Protein 4Z7E (pdb70)

Solvent-accessible surface area: 25414 Å² total; per-residue (Å²): 155,0,22,0,0,0,28,116,32,16,18,22,44,0,7,0,9,0,1,43,20,0,0,68,79,67,27,131,25,134,9,58,43,95,52,72,56,10,142,32,64,108,0,13,76,4,0,111,68,47,96,3,32,0,0,8,2,48,0,7,16,0,6,97,53,24,17,164,73,144,38,196,49,68,52,38,98,98,2,9,46,51,0,91,72,11,0,50,170,78,52,99,0,25,3,7,115,15,3,114,1,36,23,10,12,6,0,0,0,8,60,127,12,13,173,132,39,92,5,93,70,1,43,33,0,33,117,13,30,118,74,1,91,0,0,0,13,95,93,0,57,101,114,77,53,0,19,102,8,0,62,104,108,30,60,6,83,9,111,67,48,75,64,34,117,68,174,103,10,15,80,9,6,156,90,39,74,1,19,0,0,3,5,92,6,2,48,6,67,1,32,73,56,164,19,66,30,8,105,34,40,88,89,22,5,36,3,37,19,2,0,3,0,0,24,46,110,2,26,108,117,51,86,76,0,100,160,3,1,32,94,3,30,47,58,2,46,47,62,51,0,20,118,13,8,58,37,28,90,58,81,63,94,61,5,94,48,7,0,51,65,20,0,92,124,66,47,29,14,210,118,0,31,0,0,0,30,118,32,19,18,23,46,0,7,0,10,0,0,45,10,0,0,62,71,65,26,136,16,125,9,84,34,90,54,73,49,14,145,34,64,110,0,12,74,5,0,106,72,50,102,4,34,0,0,9,1,50,0,5,18,0,3,89,55,19,19,163,67,140,42,169,59,58,46,39,120,88,2,10,47,21,0,98,70,8,0,54,165,75,51,102,1,28,2,10,108,23,3,115,1,34,25,9,18,5,0,0,0,11,55,127,16,11,175,132,29,121,3,99,76,0,44,43,0,34,120,18,30,131,81,3,94,1,0,0,22,118,109,0,64,86,108,84,35,0,13,112,8,0,67,127,102,28,66,4,86,6,117,73,46,80,59,30,118,84,167,81,16,11,72,7,8,156,90,47,73,3,20,0,0,2,2,92,8,1,41,7,65,1,28,80,57,160,20,68,28,7,98,36,40,76,83,19,4,16,3,29,19,2,0,4,0,0,22,45,147,14,27,108,145,37,86,75,0,70,156,3,1,29,95,3,33,46,61,2,42,48,56,55,0,24,114,12,7,60,48,28,91,58,80,65,90,61,5,81,56,5,0,51,72,20,0,91,120,60,61,31,2,165

GO terms:
  GO:0009432 SOS response (P, EXP)
  GO:0016597 amino acid binding (F, IDA)

B-factor: mean 39.46, std 13.22, range [15.06, 103.49]

InterPro domains:
  IPR000515 ABC transporter type 1, transmembrane domain MetI-like [PF00528] (37-203)
  IPR000515 ABC transporter type 1, transmembrane domain MetI-like [PS50928] (19-198)
  IPR000515 ABC transporter type 1, transmembrane domain MetI-like [cd06261] (19-194)
  IPR007210 ABC-type glycine betaine transport system, substrate-binding domain [PF04069] (234-498)
  IPR035906 MetI-like superfamily [G3DSA:1.10.3720.10] (13-207)
  IPR035906 MetI-like superfamily [SSF161098] (13-199)
  IPR051204 ABC transporter permease/solute-binding domain-containing protein [PTHR30177] (1-208)
  IPR058089 EgtUBC, C-terminal periplasmic solute-binding domain [cd13610] (235-498)

Foldseek 3Di:
DQEEEEAAALLQQLVSLLLQQLLVQQDVDHYDYHYNVHHDVVVVVCQLVVVHFKGKFWLVCQCVPPVVHDQPDQDRVSSNVVSQVSCCPVRQKGWAFFFAAWFWKWKWFQVVVCVVQVAAALLSCVVVLAVFQEEEAPCQVPPCLHVVLCCPVSVGDHPHYDYDDVVVVLVCRLVVVGTMYMDTLQALSCVVSVIRIHHHVRSSIHTITITMMGRNVSCVVVVSSRPSRCVNHHHDYSVNSNVLSNCCPPVPDRSNVSSVVVCVVVVVHD/DAEEEEAADLLQQLVSLLLQVLLVQQDVDHYDYHYNPYHDVVVVVCQLVVVHFKGKFWLVCLCVPPVVHDQPAQPRVSSNVVSQVSCCVPRQKHWAFFFAAWFWKWKWFQVVVCVVQVAAALLSCVVVLAVFAEEEEPCQVPPCLHPVLCCPQNVHDHPNYHYDDVVVRLVCRLVVVGTMYMDTLQALSCVVSVIRIHHHVRSSIHTITITMMGRNVSCVVVVSSRVSRCLNRHHDYSVNSSVLSNCCPPVVDHSNVSSVVVCVVVVSGD

Structure (mmCIF, N/CA/C/O backbone):
data_4Z7E
#
_entry.id   4Z7E
#
_cell.length_a   45.960
_cell.length_b   62.870
_cell.length_c   97.020
_cell.angle_alpha   90.00
_cell.angle_beta   91.71
_cell.angle_gamma   90.00
#
_symmetry.space_group_name_H-M   'P 1 21 1'
#
loop_
_entity.id
_entity.type
_entity.pdbx_description
1 polymer 'Lmo1422 protein'
2 non-polymer 'PROPANOIC ACID'
3 non-polymer 'PENTAETHYLENE GLYCOL'
4 non-polymer DI(HYDROXYETHYL)ETHER
5 water water
#
loop_
_atom_site.group_PDB
_atom_site.id
_atom_site.type_symbol
_atom_site.label_atom_id
_atom_site.label_alt_id
_atom_site.label_comp_id
_atom_site.label_asym_id
_atom_site.label_entity_id
_atom_site.label_seq_id
_atom_site.pdbx_PDB_ins_code
_atom_site.Cartn_x
_atom_site.Cartn_y
_atom_site.Cartn_z
_atom_site.occupancy
_atom_site.B_iso_or_equiv
_atom_site.auth_seq_id
_atom_site.auth_comp_id
_atom_site.auth_asym_id
_atom_site.auth_atom_id
_atom_site.pdbx_PDB_model_num
ATOM 1 N N A GLU A 1 24 ? 43.218 13.482 58.514 0.57 56.79 235 GLU A N 1
ATOM 2 N N B GLU A 1 24 ? 43.041 13.600 58.217 0.43 55.77 235 GLU A N 1
ATOM 3 C CA A GLU A 1 24 ? 44.353 14.353 58.792 0.57 55.37 235 GLU A CA 1
ATOM 4 C CA B GLU A 1 24 ? 43.930 14.718 58.504 0.43 54.60 235 GLU A CA 1
ATOM 5 C C A GLU A 1 24 ? 45.418 14.229 57.705 0.57 52.10 235 GLU A C 1
ATOM 6 C C B GLU A 1 24 ? 45.130 14.685 57.575 0.43 51.61 235 GLU A C 1
ATOM 7 O O A GLU A 1 24 ? 46.615 14.376 57.971 0.57 53.29 235 GLU A O 1
ATOM 8 O O B GLU A 1 24 ? 46.166 15.308 57.841 0.43 52.06 235 GLU A O 1
ATOM 19 N N . ILE A 1 25 ? 44.970 13.933 56.487 1.00 46.48 236 ILE A N 1
ATOM 20 C CA . ILE A 1 25 ? 45.786 14.107 55.307 1.00 42.22 236 ILE A CA 1
ATOM 21 C C . ILE A 1 25 ? 45.185 15.364 54.659 1.00 40.96 236 ILE A C 1
ATOM 22 O O . ILE A 1 25 ? 43.987 15.410 54.372 1.00 41.40 236 ILE A O 1
ATOM 27 N N . THR A 1 26 ? 46.006 16.384 54.464 1.00 39.64 237 THR A N 1
ATOM 28 C CA . THR A 1 26 ? 45.537 17.637 53.906 1.00 38.00 237 THR A CA 1
ATOM 29 C C . THR A 1 26 ? 45.849 17.694 52.410 1.00 35.74 237 THR A C 1
ATOM 30 O O . THR A 1 26 ? 47.003 17.649 52.043 1.00 39.06 237 THR A O 1
ATOM 34 N N . ILE A 1 27 ? 44.795 17.787 51.609 1.00 35.35 238 ILE A N 1
ATOM 35 C CA . ILE A 1 27 ? 44.913 17.858 50.135 1.00 34.11 238 ILE A CA 1
ATOM 36 C C . ILE A 1 27 ? 44.398 19.205 49.645 1.00 34.43 238 ILE A C 1
ATOM 37 O O . ILE A 1 27 ? 43.212 19.530 49.779 1.00 36.63 238 ILE A O 1
ATOM 42 N N . ALA A 1 28 ? 45.313 19.967 49.064 1.00 35.45 239 ALA A N 1
ATOM 43 C CA . ALA A 1 28 ? 44.994 21.311 48.552 1.00 35.20 239 ALA A CA 1
ATOM 44 C C . ALA A 1 28 ? 44.903 21.322 47.024 1.00 35.27 239 ALA A C 1
ATOM 45 O O . ALA A 1 28 ? 45.489 20.479 46.357 1.00 36.09 239 ALA A O 1
ATOM 47 N N . GLY A 1 29 ? 44.189 22.313 46.482 1.00 35.02 240 GLY A N 1
ATOM 48 C CA . GLY A 1 29 ? 44.127 22.517 45.043 1.00 33.64 240 GLY A CA 1
ATOM 49 C C . GLY A 1 29 ? 44.581 23.919 44.737 1.00 33.32 240 GLY A C 1
ATOM 50 O O . GLY A 1 29 ? 44.468 24.821 45.589 1.00 35.60 240 GLY A O 1
ATOM 51 N N . LYS A 1 30 ? 45.132 24.089 43.550 1.00 34.41 241 LYS A N 1
ATOM 52 C CA . LYS A 1 30 ? 45.385 25.438 43.040 1.00 35.58 241 LYS A CA 1
ATOM 53 C C . LYS A 1 30 ? 44.058 26.051 42.701 1.00 37.37 241 LYS A C 1
ATOM 54 O O . LYS A 1 30 ? 43.031 25.490 42.923 1.00 39.51 241 LYS A O 1
ATOM 60 N N . LEU A 1 31 ? 44.058 27.267 42.151 1.00 38.25 242 LEU A N 1
ATOM 61 C CA . LEU A 1 31 ? 42.793 27.945 41.945 1.00 38.79 242 LEU A CA 1
ATOM 62 C C . LEU A 1 31 ? 41.964 27.338 40.806 1.00 38.14 242 LEU A C 1
ATOM 63 O O . LEU A 1 31 ? 42.492 27.018 39.736 1.00 40.72 242 LEU A O 1
ATOM 68 N N . GLY A 1 32 ? 40.659 27.223 41.023 1.00 40.03 243 GLY A N 1
ATOM 69 C CA . GLY A 1 32 ? 39.735 26.860 39.962 1.00 40.77 243 GLY A CA 1
ATOM 70 C C . GLY A 1 32 ? 38.923 25.604 40.137 1.00 40.49 243 GLY A C 1
ATOM 71 O O . GLY A 1 32 ? 39.217 24.769 41.001 1.00 41.01 243 GLY A O 1
ATOM 72 N N . ALA A 1 33 ? 37.925 25.445 39.266 1.00 40.97 244 ALA A N 1
ATOM 73 C CA . ALA A 1 33 ? 37.006 24.297 39.326 1.00 39.51 244 ALA A CA 1
ATOM 74 C C . ALA A 1 33 ? 37.723 22.965 39.133 1.00 37.26 244 ALA A C 1
ATOM 75 O O . ALA A 1 33 ? 37.418 21.984 39.829 1.00 37.50 244 ALA A O 1
ATOM 77 N N . GLU A 1 34 ? 38.634 22.911 38.163 1.00 37.57 245 GLU A N 1
ATOM 78 C CA . GLU A 1 34 ? 39.327 21.664 37.822 1.00 35.63 245 GLU A CA 1
ATOM 79 C C . GLU A 1 34 ? 40.105 21.072 39.018 1.00 34.05 245 GLU A C 1
ATOM 80 O O . GLU A 1 34 ? 39.871 19.913 39.397 1.00 34.78 245 GLU A O 1
ATOM 86 N N . PRO A 1 35 ? 41.037 21.833 39.608 1.00 34.97 246 PRO A N 1
ATOM 87 C CA . PRO A 1 35 ? 41.716 21.289 40.802 1.00 35.37 246 PRO A CA 1
ATOM 88 C C . PRO A 1 35 ? 40.777 20.994 41.956 1.00 34.73 246 PRO A C 1
ATOM 89 O O . PRO A 1 35 ? 41.069 20.066 42.720 1.00 35.16 246 PRO A O 1
ATOM 93 N N . GLU A 1 36 ? 39.667 21.714 42.087 1.00 35.04 247 GLU A N 1
ATOM 94 C CA . GLU A 1 36 ? 38.708 21.412 43.145 1.00 37.27 247 GLU A CA 1
ATOM 95 C C . GLU A 1 36 ? 38.035 20.066 42.881 1.00 36.53 247 GLU A C 1
ATOM 96 O O . GLU A 1 36 ? 37.801 19.257 43.819 1.00 37.12 247 GLU A O 1
ATOM 102 N N . ILE A 1 37 ? 37.751 19.776 41.615 1.00 36.28 248 ILE A N 1
ATOM 103 C CA . ILE A 1 37 ? 37.206 18.465 41.274 1.00 35.46 248 ILE A CA 1
ATOM 104 C C . ILE A 1 37 ? 38.236 17.395 41.639 1.00 34.70 248 ILE A C 1
ATOM 105 O O . ILE A 1 37 ? 37.912 16.389 42.303 1.00 33.76 248 ILE A O 1
ATOM 110 N N . LEU A 1 38 ? 39.485 17.614 41.236 1.00 34.66 249 LEU A N 1
ATOM 111 C CA . LEU A 1 38 ? 40.523 16.616 41.466 1.00 32.82 249 LEU A CA 1
ATOM 112 C C . LEU A 1 38 ? 40.773 16.326 42.936 1.00 32.31 249 LEU A C 1
ATOM 113 O O . LEU A 1 38 ? 40.915 15.171 43.310 1.00 32.74 249 LEU A O 1
ATOM 118 N N . ILE A 1 39 ? 40.879 17.336 43.778 1.00 33.38 250 ILE A N 1
ATOM 119 C CA . ILE A 1 39 ? 41.175 17.036 45.174 1.00 34.38 250 ILE A CA 1
ATOM 120 C C . ILE A 1 39 ? 39.994 16.320 45.829 1.00 35.24 250 ILE A C 1
ATOM 121 O O . ILE A 1 39 ? 40.179 15.526 46.780 1.00 34.71 250 ILE A O 1
ATOM 126 N N . ASN A 1 40 ? 38.783 16.568 45.344 1.00 34.54 251 ASN A N 1
ATOM 127 C CA . ASN A 1 40 ? 37.636 15.836 45.868 1.00 36.72 251 ASN A CA 1
ATOM 128 C C . ASN A 1 40 ? 37.681 14.374 45.415 1.00 35.46 251 ASN A C 1
ATOM 129 O O . ASN A 1 40 ? 37.318 13.478 46.169 1.00 36.64 251 ASN A O 1
ATOM 134 N N . MET A 1 41 ? 38.142 14.131 44.191 1.00 34.92 252 MET A N 1
ATOM 135 C CA . MET A 1 41 ? 38.429 12.765 43.764 1.00 34.67 252 MET A CA 1
ATOM 136 C C . MET A 1 41 ? 39.468 12.110 44.644 1.00 35.38 252 MET A C 1
ATOM 137 O O . MET A 1 41 ? 39.338 10.913 45.000 1.00 34.88 252 MET A O 1
ATOM 142 N N . TYR A 1 42 ? 40.530 12.832 44.982 1.00 33.85 253 TYR A N 1
ATOM 143 C CA . TYR A 1 42 ? 41.564 12.214 45.815 1.00 34.58 253 TYR A CA 1
ATOM 144 C C . TYR A 1 42 ? 40.950 11.803 47.170 1.00 35.29 253 TYR A C 1
ATOM 145 O O . TYR A 1 42 ? 41.180 10.678 47.675 1.00 34.65 253 TYR A O 1
ATOM 154 N N A LYS A 1 43 ? 40.160 12.703 47.745 0.43 35.07 254 LYS A N 1
ATOM 155 N N B LYS A 1 43 ? 40.162 12.705 47.751 0.57 35.69 254 LYS A N 1
ATOM 156 C CA A LYS A 1 43 ? 39.465 12.429 49.001 0.43 35.10 254 LYS A CA 1
ATOM 157 C CA B LYS A 1 43 ? 39.460 12.423 49.008 0.57 36.29 254 LYS A CA 1
ATOM 158 C C A LYS A 1 43 ? 38.574 11.193 48.887 0.43 35.56 254 LYS A C 1
ATOM 159 C C B LYS A 1 43 ? 38.579 11.185 48.884 0.57 36.04 254 LYS A C 1
ATOM 160 O O A LYS A 1 43 ? 38.598 10.310 49.759 0.43 36.57 254 LYS A O 1
ATOM 161 O O B LYS A 1 43 ? 38.611 10.292 49.748 0.57 37.18 254 LYS A O 1
ATOM 172 N N . LEU A 1 44 ? 37.812 11.120 47.802 1.00 36.82 255 LEU A N 1
ATOM 173 C CA . LEU A 1 44 ? 36.853 10.053 47.600 1.00 38.09 255 LEU A CA 1
ATOM 174 C C . LEU A 1 44 ? 37.519 8.697 47.481 1.00 38.41 255 LEU A C 1
ATOM 175 O O . LEU A 1 44 ? 37.091 7.747 48.140 1.00 37.70 255 LEU A O 1
ATOM 180 N N . VAL A 1 45 ? 38.569 8.588 46.671 1.00 37.15 256 VAL A N 1
ATOM 181 C CA . VAL A 1 45 ? 39.248 7.285 46.571 1.00 37.25 256 VAL A CA 1
ATOM 182 C C . VAL A 1 45 ? 40.010 6.889 47.850 1.00 37.16 256 VAL A C 1
ATOM 183 O O . VAL A 1 45 ? 39.963 5.708 48.281 1.00 37.99 256 VAL A O 1
ATOM 187 N N . ILE A 1 46 ? 40.691 7.843 48.481 1.00 36.60 257 ILE A N 1
ATOM 188 C CA . ILE A 1 46 ? 41.429 7.549 49.702 1.00 37.49 257 ILE A CA 1
ATOM 189 C C . ILE A 1 46 ? 40.470 7.091 50.801 1.00 37.72 257 ILE A C 1
ATOM 190 O O . ILE A 1 46 ? 40.752 6.087 51.491 1.00 38.11 257 ILE A O 1
ATOM 195 N N . GLU A 1 47 ? 39.319 7.756 50.943 1.00 38.48 258 GLU A N 1
ATOM 196 C CA . GLU A 1 47 ? 38.370 7.392 52.009 1.00 40.18 258 GLU A CA 1
ATOM 197 C C . GLU A 1 47 ? 37.623 6.088 51.695 1.00 40.27 258 GLU A C 1
ATOM 198 O O . GLU A 1 47 ? 37.226 5.368 52.614 1.00 41.29 258 GLU A O 1
ATOM 204 N N . ASP A 1 48 ? 37.442 5.783 50.411 1.00 39.57 259 ASP A N 1
ATOM 205 C CA . ASP A 1 48 ? 36.769 4.557 50.005 1.00 40.54 259 ASP A CA 1
ATOM 206 C C . ASP A 1 48 ? 37.663 3.378 50.302 1.00 40.56 259 ASP A C 1
ATOM 207 O O . ASP A 1 48 ? 37.161 2.280 50.605 1.00 41.48 259 ASP A O 1
ATOM 212 N N . GLU A 1 49 ? 38.980 3.565 50.241 1.00 38.29 260 GLU A N 1
ATOM 213 C CA . GLU A 1 49 ? 39.871 2.372 50.290 1.00 37.28 260 GLU A CA 1
ATOM 214 C C . GLU A 1 49 ? 40.676 2.253 51.592 1.00 37.93 260 GLU A C 1
ATOM 215 O O . GLU A 1 49 ? 41.226 1.186 51.893 1.00 39.10 260 GLU A O 1
ATOM 221 N N . THR A 1 50 ? 40.718 3.325 52.377 1.00 39.21 261 THR A N 1
ATOM 222 C CA . THR A 1 50 ? 41.492 3.345 53.622 1.00 39.36 261 THR A CA 1
ATOM 223 C C . THR A 1 50 ? 40.729 3.993 54.767 1.00 38.94 261 THR A C 1
ATOM 224 O O . THR A 1 50 ? 39.659 4.561 54.575 1.00 39.10 261 THR A O 1
ATOM 228 N N . ASP A 1 51 ? 41.307 3.916 55.955 1.00 38.88 262 ASP A N 1
ATOM 229 C CA . ASP A 1 51 ? 40.724 4.566 57.105 1.00 39.86 262 ASP A CA 1
ATOM 230 C C . ASP A 1 51 ? 41.277 5.953 57.334 1.00 41.15 262 ASP A C 1
ATOM 231 O O . ASP A 1 51 ? 40.991 6.557 58.362 1.00 42.90 262 ASP A O 1
ATOM 236 N N . LEU A 1 52 ? 42.056 6.469 56.378 1.00 41.75 263 LEU A N 1
ATOM 237 C CA . LEU A 1 52 ? 42.603 7.822 56.512 1.00 42.85 263 LEU A CA 1
ATOM 238 C C . LEU A 1 52 ? 41.490 8.850 56.340 1.00 43.63 263 LEU A C 1
ATOM 239 O O . LEU A 1 52 ? 40.553 8.649 55.579 1.00 45.68 263 LEU A O 1
ATOM 244 N N . LYS A 1 53 ? 41.586 9.964 57.052 1.00 45.54 264 LYS A N 1
ATOM 245 C CA . LYS A 1 53 ? 40.586 11.006 56.907 1.00 47.09 264 LYS A CA 1
ATOM 246 C C . LYS A 1 53 ? 41.218 12.140 56.142 1.00 46.26 264 LYS A C 1
ATOM 247 O O . LYS A 1 53 ? 42.342 12.517 56.425 1.00 48.51 264 LYS A O 1
ATOM 253 N N . VAL A 1 54 ? 40.501 12.628 55.146 1.00 46.40 265 VAL A N 1
ATOM 254 C CA . VAL A 1 54 ? 41.037 13.656 54.255 1.00 44.94 265 VAL A CA 1
ATOM 255 C C . VAL A 1 54 ? 40.329 15.001 54.426 1.00 44.41 265 VAL A C 1
ATOM 256 O O . VAL A 1 54 ? 39.101 15.093 54.400 1.00 46.04 265 VAL A O 1
ATOM 260 N N A ASN A 1 55 ? 41.123 16.049 54.596 0.38 42.64 266 ASN A N 1
ATOM 261 N N B ASN A 1 55 ? 41.139 16.041 54.563 0.62 42.18 266 ASN A N 1
ATOM 262 C CA A ASN A 1 55 ? 40.586 17.395 54.597 0.38 41.91 266 ASN A CA 1
ATOM 263 C CA B ASN A 1 55 ? 40.656 17.407 54.614 0.62 41.92 266 ASN A CA 1
ATOM 264 C C A ASN A 1 55 ? 41.024 18.098 53.318 0.38 41.13 266 ASN A C 1
ATOM 265 C C B ASN A 1 55 ? 41.036 18.101 53.310 0.62 41.18 266 ASN A C 1
ATOM 266 O O A ASN A 1 55 ? 42.210 18.161 53.005 0.38 43.05 266 ASN A O 1
ATOM 267 O O B ASN A 1 55 ? 42.213 18.180 52.988 0.62 43.85 266 ASN A O 1
ATOM 276 N N . VAL A 1 56 ? 40.049 18.558 52.551 1.00 39.01 267 VAL A N 1
ATOM 277 C CA . VAL A 1 56 ? 40.346 19.265 51.294 1.00 37.23 267 VAL A CA 1
ATOM 278 C C . VAL A 1 56 ? 40.458 20.775 51.530 1.00 38.30 267 VAL A C 1
ATOM 279 O O . VAL A 1 56 ? 39.751 21.336 52.365 1.00 38.88 267 VAL A O 1
ATOM 283 N N . LYS A 1 57 ? 41.376 21.388 50.785 1.00 38.01 268 LYS A N 1
ATOM 284 C CA . LYS A 1 57 ? 41.618 22.844 50.846 1.00 37.98 268 LYS A CA 1
ATOM 285 C C . LYS A 1 57 ? 41.559 23.375 49.430 1.00 38.01 268 LYS A C 1
ATOM 286 O O . LYS A 1 57 ? 42.597 23.551 48.783 1.00 38.75 268 LYS A O 1
ATOM 292 N N . PRO A 1 58 ? 40.335 23.611 48.940 1.00 37.52 269 PRO A N 1
ATOM 293 C CA . PRO A 1 58 ? 40.186 24.117 47.567 1.00 38.23 269 PRO A CA 1
ATOM 294 C C . PRO A 1 58 ? 40.723 25.531 47.416 1.00 35.32 269 PRO A C 1
ATOM 295 O O . PRO A 1 58 ? 40.697 26.321 48.377 1.00 37.83 269 PRO A O 1
ATOM 299 N N . ASN A 1 59 ? 41.194 25.841 46.215 1.00 37.17 270 ASN A N 1
ATOM 300 C CA . ASN A 1 59 ? 41.471 27.231 45.877 1.00 39.43 270 ASN A CA 1
ATOM 301 C C . ASN A 1 59 ? 42.484 27.838 46.823 1.00 39.05 270 ASN A C 1
ATOM 302 O O . ASN A 1 59 ? 42.359 29.013 47.254 1.00 39.47 270 ASN A O 1
ATOM 307 N N . MET A 1 60 ? 43.530 27.083 47.111 1.00 38.85 271 MET A N 1
ATOM 308 C CA . MET A 1 60 ? 44.493 27.474 48.115 1.00 38.99 271 MET A CA 1
ATOM 309 C C . MET A 1 60 ? 45.285 28.666 47.617 1.00 39.12 271 MET A C 1
ATOM 310 O O . MET A 1 60 ? 45.536 29.614 48.372 1.00 41.25 271 MET A O 1
ATOM 315 N N . GLY A 1 61 ? 45.657 28.632 46.341 1.00 40.41 272 GLY A N 1
ATOM 316 C CA . GLY A 1 61 ? 46.546 29.624 45.776 1.00 39.40 272 GLY A CA 1
ATOM 317 C C . GLY A 1 61 ? 47.199 29.166 44.503 1.00 39.34 272 GLY A C 1
ATOM 318 O O . GLY A 1 61 ? 46.892 28.075 43.983 1.00 40.92 272 GLY A O 1
ATOM 319 N N . LYS A 1 62 ? 48.116 29.972 43.995 1.00 39.11 273 LYS A N 1
ATOM 320 C CA . LYS A 1 62 ? 48.755 29.687 42.719 1.00 40.19 273 LYS A CA 1
ATOM 321 C C . LYS A 1 62 ? 49.879 28.668 42.904 1.00 40.00 273 LYS A C 1
ATOM 322 O O . LYS A 1 62 ? 50.182 28.254 44.029 1.00 40.91 273 LYS A O 1
ATOM 328 N N . THR A 1 63 ? 50.483 28.272 41.786 1.00 41.78 274 THR A N 1
ATOM 329 C CA . THR A 1 63 ? 51.487 27.204 41.758 1.00 40.07 274 THR A CA 1
ATOM 330 C C . THR A 1 63 ? 52.634 27.397 42.746 1.00 40.84 274 THR A C 1
ATOM 331 O O . THR A 1 63 ? 52.892 26.519 43.567 1.00 41.58 274 THR A O 1
ATOM 335 N N . SER A 1 64 ? 53.285 28.562 42.730 1.00 41.41 275 SER A N 1
ATOM 336 C CA . SER A 1 64 ? 54.449 28.759 43.593 1.00 41.55 275 SER A CA 1
ATOM 337 C C . SER A 1 64 ? 54.110 28.652 45.087 1.00 42.26 275 SER A C 1
ATOM 338 O O . SER A 1 64 ? 54.903 28.135 45.872 1.00 43.70 275 SER A O 1
ATOM 341 N N . PHE A 1 65 ? 52.934 29.154 45.454 1.00 40.67 276 PHE A N 1
ATOM 342 C CA . PHE A 1 65 ? 52.474 29.180 46.838 1.00 39.22 276 PHE A CA 1
ATOM 343 C C . PHE A 1 65 ? 52.111 27.774 47.326 1.00 39.82 276 PHE A C 1
ATOM 344 O O . PHE A 1 65 ? 52.455 27.373 48.450 1.00 41.55 276 PHE A O 1
ATOM 352 N N . VAL A 1 66 ? 51.425 27.025 46.459 1.00 38.18 277 VAL A N 1
ATOM 353 C CA . VAL A 1 66 ? 50.977 25.676 46.827 1.00 38.25 277 VAL A CA 1
ATOM 354 C C . VAL A 1 66 ? 52.168 24.726 46.872 1.00 38.77 277 VAL A C 1
ATOM 355 O O . VAL A 1 66 ? 52.279 23.905 47.790 1.00 38.41 277 VAL A O 1
ATOM 359 N N . PHE A 1 67 ? 53.086 24.861 45.926 1.00 39.64 278 PHE A N 1
ATOM 360 C CA . PHE A 1 67 ? 54.297 24.052 45.957 1.00 40.49 278 PHE A CA 1
ATOM 361 C C . PHE A 1 67 ? 55.090 24.354 47.234 1.00 42.38 278 PHE A C 1
ATOM 362 O O . PHE A 1 67 ? 55.595 23.458 47.901 1.00 43.70 278 PHE A O 1
ATOM 370 N N . ASN A 1 68 ? 55.191 25.626 47.603 1.00 42.14 279 ASN A N 1
ATOM 371 C CA . ASN A 1 68 ? 55.896 25.930 48.827 1.00 42.93 279 ASN A CA 1
ATOM 372 C C . ASN A 1 68 ? 55.202 25.338 50.052 1.00 43.85 279 ASN A C 1
ATOM 373 O O . ASN A 1 68 ? 55.858 24.890 50.994 1.00 45.43 279 ASN A O 1
ATOM 378 N N . ALA A 1 69 ? 53.875 25.316 50.041 1.00 42.62 280 ALA A N 1
ATOM 379 C CA . ALA A 1 69 ? 53.143 24.778 51.185 1.00 41.31 280 ALA A CA 1
ATOM 380 C C . ALA A 1 69 ? 53.416 23.287 51.310 1.00 40.80 280 ALA A C 1
ATOM 381 O O . ALA A 1 69 ? 53.454 22.748 52.402 1.00 42.24 280 ALA A O 1
ATOM 383 N N . LEU A 1 70 ? 53.599 22.613 50.173 1.00 39.46 281 LEU A N 1
ATOM 384 C CA . LEU A 1 70 ? 53.893 21.180 50.205 1.00 40.01 281 LEU A CA 1
ATOM 385 C C . LEU A 1 70 ? 55.284 20.965 50.773 1.00 41.71 281 LEU A C 1
ATOM 386 O O . LEU A 1 70 ? 55.492 20.110 51.634 1.00 42.15 281 LEU A O 1
ATOM 391 N N . LYS A 1 71 ? 56.233 21.776 50.313 1.00 44.04 282 LYS A N 1
ATOM 392 C CA . LYS A 1 71 ? 57.622 21.612 50.709 1.00 48.98 282 LYS A CA 1
ATOM 393 C C . LYS A 1 71 ? 57.766 21.858 52.217 1.00 50.48 282 LYS A C 1
ATOM 394 O O . LYS A 1 71 ? 58.582 21.229 52.899 1.00 51.50 282 LYS A O 1
ATOM 400 N N . SER A 1 72 ? 56.910 22.728 52.735 1.00 49.74 283 SER A N 1
ATOM 401 C CA . SER A 1 72 ? 56.993 23.173 54.126 1.00 49.52 283 SER A CA 1
ATOM 402 C C . SER A 1 72 ? 56.163 22.314 55.062 1.00 47.39 283 SER A C 1
ATOM 403 O O . SER A 1 72 ? 56.123 22.553 56.274 1.00 47.88 283 SER A O 1
ATOM 406 N N . GLY A 1 73 ? 55.502 21.301 54.512 1.00 46.32 284 GLY A N 1
ATOM 407 C CA . GLY A 1 73 ? 54.663 20.441 55.320 1.00 46.58 284 GLY A CA 1
ATOM 408 C C . GLY A 1 73 ? 53.338 21.057 55.744 1.00 46.21 284 GLY A C 1
ATOM 409 O O . GLY A 1 73 ? 52.638 20.486 56.573 1.00 46.98 284 GLY A O 1
ATOM 410 N N . ASP A 1 74 ? 52.977 22.203 55.174 1.00 43.97 285 ASP A N 1
ATOM 411 C CA . ASP A 1 74 ? 51.680 22.798 55.459 1.00 44.21 285 ASP A CA 1
ATOM 412 C C . ASP A 1 74 ? 50.498 22.033 54.852 1.00 43.38 285 ASP A C 1
ATOM 413 O O . ASP A 1 74 ? 49.387 22.105 55.372 1.00 45.52 285 ASP A O 1
ATOM 418 N N . ILE A 1 75 ? 50.730 21.343 53.732 1.00 40.92 286 ILE A N 1
ATOM 419 C CA . ILE A 1 75 ? 49.732 20.457 53.120 1.00 39.66 286 ILE A CA 1
ATOM 420 C C . ILE A 1 75 ? 50.442 19.147 52.806 1.00 39.96 286 ILE A C 1
ATOM 421 O O . ILE A 1 75 ? 51.678 19.099 52.806 1.00 43.08 286 ILE A O 1
ATOM 426 N N . ASP A 1 76 ? 49.676 18.097 52.508 1.00 38.27 287 ASP A N 1
ATOM 427 C CA . ASP A 1 76 ? 50.273 16.791 52.291 1.00 37.42 287 ASP A CA 1
ATOM 428 C C . ASP A 1 76 ? 50.287 16.339 50.837 1.00 35.05 287 ASP A C 1
ATOM 429 O O . ASP A 1 76 ? 51.192 15.612 50.444 1.00 36.45 287 ASP A O 1
ATOM 434 N N . ILE A 1 77 ? 49.289 16.760 50.070 1.00 34.21 288 ILE A N 1
ATOM 435 C CA . ILE A 1 77 ? 49.178 16.355 48.665 1.00 33.98 288 ILE A CA 1
ATOM 436 C C . ILE A 1 77 ? 48.556 17.517 47.892 1.00 34.12 288 ILE A C 1
ATOM 437 O O . ILE A 1 77 ? 47.687 18.194 48.400 1.00 33.67 288 ILE A O 1
ATOM 442 N N . TYR A 1 78 ? 48.968 17.711 46.633 1.00 32.62 289 TYR A N 1
ATOM 443 C CA . TYR A 1 78 ? 48.164 18.512 45.728 1.00 30.37 289 TYR A CA 1
ATOM 444 C C . TYR A 1 78 ? 48.348 17.987 44.284 1.00 32.64 289 TYR A C 1
ATOM 445 O O . TYR A 1 78 ? 49.331 17.295 43.989 1.00 34.55 289 TYR A O 1
ATOM 454 N N . PRO A 1 79 ? 47.394 18.313 43.404 1.00 32.60 290 PRO A N 1
ATOM 455 C CA . PRO A 1 79 ? 47.535 17.898 41.993 1.00 33.09 290 PRO A CA 1
ATOM 456 C C . PRO A 1 79 ? 48.407 18.868 41.206 1.00 31.69 290 PRO A C 1
ATOM 457 O O . PRO A 1 79 ? 48.151 20.071 41.245 1.00 32.25 290 PRO A O 1
ATOM 461 N N . GLU A 1 80 ? 49.413 18.359 40.504 1.00 32.28 291 GLU A N 1
ATOM 462 C CA . GLU A 1 80 ? 50.337 19.202 39.748 1.00 33.95 291 GLU A CA 1
ATOM 463 C C . GLU A 1 80 ? 50.491 18.658 38.344 1.00 32.78 291 GLU A C 1
ATOM 464 O O . GLU A 1 80 ? 50.333 17.454 38.117 1.00 32.62 291 GLU A O 1
ATOM 470 N N . PHE A 1 81 ? 50.769 19.571 37.412 1.00 33.33 292 PHE A N 1
ATOM 471 C CA . PHE A 1 81 ? 50.878 19.251 35.980 1.00 33.33 292 PHE A CA 1
ATOM 472 C C . PHE A 1 81 ? 52.293 18.860 35.565 1.00 32.23 292 PHE A C 1
ATOM 473 O O . PHE A 1 81 ? 53.257 19.480 35.977 1.00 32.62 292 PHE A O 1
ATOM 481 N N . THR A 1 82 ? 52.421 17.885 34.667 1.00 32.16 293 THR A N 1
ATOM 482 C CA . THR A 1 82 ? 53.751 17.400 34.285 1.00 32.39 293 THR A CA 1
ATOM 483 C C . THR A 1 82 ? 54.641 18.487 33.652 1.00 32.81 293 THR A C 1
ATOM 484 O O . THR A 1 82 ? 55.786 18.682 34.062 1.00 33.74 293 THR A O 1
ATOM 488 N N . GLY A 1 83 ? 54.119 19.196 32.663 1.00 32.36 294 GLY A N 1
ATOM 489 C CA . GLY A 1 83 ? 54.875 20.271 32.049 1.00 34.36 294 GLY A CA 1
ATOM 490 C C . GLY A 1 83 ? 55.204 21.406 33.017 1.00 34.87 294 GLY A C 1
ATOM 491 O O . GLY A 1 83 ? 56.244 22.048 32.892 1.00 36.36 294 GLY A O 1
ATOM 492 N N . THR A 1 84 ? 54.326 21.659 33.985 1.00 34.97 295 THR A N 1
ATOM 493 C CA . THR A 1 84 ? 54.579 22.678 35.010 1.00 36.09 295 THR A CA 1
ATOM 494 C C . THR A 1 84 ? 55.769 22.294 35.890 1.00 37.24 295 THR A C 1
ATOM 495 O O . THR A 1 84 ? 56.571 23.146 36.244 1.00 39.75 295 THR A O 1
ATOM 499 N N . VAL A 1 85 ? 55.894 21.008 36.219 1.00 36.77 296 VAL A N 1
ATOM 500 C CA . VAL A 1 85 ? 57.053 20.521 36.959 1.00 38.74 296 VAL A CA 1
ATOM 501 C C . VAL A 1 85 ? 58.372 20.835 36.258 1.00 41.44 296 VAL A C 1
ATOM 502 O O . VAL A 1 85 ? 59.314 21.322 36.886 1.00 42.59 296 VAL A O 1
ATOM 506 N N . LEU A 1 86 ? 58.450 20.539 34.964 1.00 41.76 297 LEU A N 1
ATOM 507 C CA . LEU A 1 86 ? 59.689 20.747 34.238 1.00 44.97 297 LEU A CA 1
ATOM 508 C C . LEU A 1 86 ? 60.065 22.216 34.184 1.00 47.13 297 LEU A C 1
ATOM 509 O O . LEU A 1 86 ? 61.202 22.580 34.479 1.00 49.75 297 LEU A O 1
ATOM 514 N N . GLU A 1 87 ? 59.104 23.064 33.837 1.00 47.11 298 GLU A N 1
ATOM 515 C CA . GLU A 1 87 ? 59.406 24.477 33.635 1.00 48.04 298 GLU A CA 1
ATOM 516 C C . GLU A 1 87 ? 59.533 25.271 34.933 1.00 47.96 298 GLU A C 1
ATOM 517 O O . GLU A 1 87 ? 60.303 26.224 34.990 1.00 49.90 298 GLU A O 1
ATOM 523 N N . THR A 1 88 ? 58.805 24.877 35.977 1.00 46.78 299 THR A N 1
ATOM 524 C CA . THR A 1 88 ? 58.749 25.698 37.185 1.00 45.36 299 THR A CA 1
ATOM 525 C C . THR A 1 88 ? 59.696 25.222 38.288 1.00 46.20 299 THR A C 1
ATOM 526 O O . THR A 1 88 ? 60.379 26.038 38.921 1.00 49.59 299 THR A O 1
ATOM 530 N N . PHE A 1 89 ? 59.728 23.916 38.532 1.00 46.82 300 PHE A N 1
ATOM 531 C CA . PHE A 1 89 ? 60.466 23.368 39.679 1.00 45.70 300 PHE A CA 1
ATOM 532 C C . PHE A 1 89 ? 61.833 22.811 39.284 1.00 46.91 300 PHE A C 1
ATOM 533 O O . PHE A 1 89 ? 62.824 23.075 39.956 1.00 49.64 300 PHE A O 1
ATOM 541 N N . LEU A 1 90 ? 61.887 22.042 38.200 1.00 47.60 301 LEU A N 1
ATOM 542 C CA . LEU A 1 90 ? 63.144 21.455 37.739 1.00 46.85 301 LEU A CA 1
ATOM 543 C C . LEU A 1 90 ? 63.933 22.413 36.839 1.00 50.91 301 LEU A C 1
ATOM 544 O O . LEU A 1 90 ? 65.155 22.314 36.750 1.00 50.06 301 LEU A O 1
ATOM 549 N N . LYS A 1 91 ? 63.235 23.334 36.181 1.00 54.65 302 LYS A N 1
ATOM 550 C CA . LYS A 1 91 ? 63.875 24.260 35.255 1.00 60.66 302 LYS A CA 1
ATOM 551 C C . LYS A 1 91 ? 64.709 23.469 34.252 1.00 61.72 302 LYS A C 1
ATOM 552 O O . LYS A 1 91 ? 65.899 23.722 34.070 1.00 61.64 302 LYS A O 1
ATOM 558 N N . GLU A 1 92 ? 64.063 22.484 33.636 1.00 62.79 303 GLU A N 1
ATOM 559 C CA . GLU A 1 92 ? 64.687 21.637 32.638 1.00 63.56 303 GLU A CA 1
ATOM 560 C C . GLU A 1 92 ? 63.839 21.688 31.381 1.00 61.88 303 GLU A C 1
ATOM 561 O O . GLU A 1 92 ? 62.613 21.784 31.454 1.00 60.06 303 GLU A O 1
ATOM 567 N N . ASN A 1 93 ? 64.486 21.635 30.226 1.00 62.33 304 ASN A N 1
ATOM 568 C CA . ASN A 1 93 ? 63.749 21.535 28.978 1.00 63.31 304 ASN A CA 1
ATOM 569 C C . ASN A 1 93 ? 63.332 20.093 28.731 1.00 62.01 304 ASN A C 1
ATOM 570 O O . ASN A 1 93 ? 64.091 19.160 28.992 1.00 61.71 304 ASN A O 1
ATOM 575 N N . ALA A 1 94 ? 62.106 19.917 28.262 1.00 61.09 305 ALA A N 1
ATOM 576 C CA . ALA A 1 94 ? 61.644 18.609 27.846 1.00 61.75 305 ALA A CA 1
ATOM 577 C C . ALA A 1 94 ? 62.270 18.314 26.493 1.00 62.68 305 ALA A C 1
ATOM 578 O O . ALA A 1 94 ? 62.202 19.139 25.578 1.00 62.05 305 ALA A O 1
ATOM 580 N N . LYS A 1 95 ? 62.891 17.148 26.363 1.00 63.63 306 LYS A N 1
ATOM 581 C CA . LYS A 1 95 ? 63.500 16.781 25.097 1.00 64.20 306 LYS A CA 1
ATOM 582 C C . LYS A 1 95 ? 62.406 16.535 24.062 1.00 62.62 306 LYS A C 1
ATOM 583 O O . LYS A 1 95 ? 62.639 16.668 22.862 1.00 63.90 306 LYS A O 1
ATOM 589 N N . THR A 1 96 ? 61.209 16.199 24.542 1.00 58.97 307 THR A N 1
ATOM 590 C CA . THR A 1 96 ? 60.105 15.824 23.667 1.00 55.03 307 THR A CA 1
ATOM 591 C C . THR A 1 96 ? 58.778 16.360 24.159 1.00 48.86 307 THR A C 1
ATOM 592 O O . THR A 1 96 ? 58.681 16.908 25.261 1.00 46.37 307 THR A O 1
ATOM 596 N N . HIS A 1 97 ? 57.756 16.186 23.322 1.00 45.85 308 HIS A N 1
ATOM 597 C CA . HIS A 1 97 ? 56.385 16.500 23.688 1.00 42.02 308 HIS A CA 1
ATOM 598 C C . HIS A 1 97 ? 55.577 15.230 23.938 1.00 40.63 308 HIS A C 1
ATOM 599 O O . HIS A 1 97 ? 54.358 15.275 24.043 1.00 41.12 308 HIS A O 1
ATOM 606 N N . ASP A 1 98 ? 56.251 14.094 24.045 1.00 39.54 309 ASP A N 1
ATOM 607 C CA . ASP A 1 98 ? 55.538 12.866 24.340 1.00 40.76 309 ASP A CA 1
ATOM 608 C C . ASP A 1 98 ? 55.100 12.878 25.801 1.00 38.01 309 ASP A C 1
ATOM 609 O O . ASP A 1 98 ? 55.942 13.019 26.685 1.00 38.19 309 ASP A O 1
ATOM 614 N N . PRO A 1 99 ? 53.792 12.723 26.057 1.00 36.51 310 PRO A N 1
ATOM 615 C CA . PRO A 1 99 ? 53.274 12.856 27.428 1.00 36.89 310 PRO A CA 1
ATOM 616 C C . PRO A 1 99 ? 53.938 11.918 28.431 1.00 36.73 310 PRO A C 1
ATOM 617 O O . PRO A 1 99 ? 54.246 12.355 29.543 1.00 36.02 310 PRO A O 1
ATOM 621 N N . GLU A 1 100 ? 54.166 10.659 28.062 1.00 39.73 311 GLU A N 1
ATOM 622 C CA . GLU A 1 100 ? 54.757 9.745 29.018 1.00 41.63 311 GLU A CA 1
ATOM 623 C C . GLU A 1 100 ? 56.227 10.064 29.280 1.00 41.11 311 GLU A C 1
ATOM 624 O O . GLU A 1 100 ? 56.694 9.926 30.406 1.00 40.23 311 GLU A O 1
ATOM 630 N N . GLU A 1 101 ? 56.967 10.486 28.264 1.00 41.49 312 GLU A N 1
ATOM 631 C CA . GLU A 1 101 ? 58.366 10.838 28.490 1.00 43.63 312 GLU A CA 1
ATOM 632 C C . GLU A 1 101 ? 58.482 12.078 29.387 1.00 39.07 312 GLU A C 1
ATOM 633 O O . GLU A 1 101 ? 59.349 12.147 30.267 1.00 38.48 312 GLU A O 1
ATOM 639 N N . VAL A 1 102 ? 57.584 13.035 29.202 1.00 36.17 313 VAL A N 1
ATOM 640 C CA . VAL A 1 102 ? 57.557 14.214 30.065 1.00 36.04 313 VAL A CA 1
ATOM 641 C C . VAL A 1 102 ? 57.226 13.853 31.526 1.00 34.72 313 VAL A C 1
ATOM 642 O O . VAL A 1 102 ? 57.852 14.373 32.471 1.00 34.10 313 VAL A O 1
ATOM 646 N N . TYR A 1 103 ? 56.245 12.980 31.720 1.00 32.77 314 TYR A N 1
ATOM 647 C CA . TYR A 1 103 ? 55.916 12.545 33.074 1.00 31.42 314 TYR A CA 1
ATOM 648 C C . TYR A 1 103 ? 57.098 11.875 33.732 1.00 33.67 314 TYR A C 1
ATOM 649 O O . TYR A 1 103 ? 57.408 12.173 34.886 1.00 34.39 314 TYR A O 1
ATOM 658 N N . THR A 1 104 ? 57.730 10.934 33.022 1.00 33.65 315 THR A N 1
ATOM 659 C CA . THR A 1 104 ? 58.889 10.226 33.567 1.00 35.20 315 THR A CA 1
ATOM 660 C C . THR A 1 104 ? 59.976 11.213 33.979 1.00 35.43 315 THR A C 1
ATOM 661 O O . THR A 1 104 ? 60.615 11.056 35.011 1.00 36.30 315 THR A O 1
ATOM 665 N N . GLN A 1 105 ? 60.189 12.229 33.156 1.00 35.35 316 GLN A N 1
ATOM 666 C CA . GLN A 1 105 ? 61.149 13.275 33.478 1.00 36.02 316 GLN A CA 1
ATOM 667 C C . GLN A 1 105 ? 60.749 14.065 34.728 1.00 37.02 316 GLN A C 1
ATOM 668 O O . GLN A 1 105 ? 61.587 14.335 35.596 1.00 39.51 316 GLN A O 1
ATOM 674 N N . ALA A 1 106 ? 59.477 14.423 34.833 1.00 35.48 317 ALA A N 1
ATOM 675 C CA . ALA A 1 106 ? 58.988 15.143 36.013 1.00 35.73 317 ALA A CA 1
ATOM 676 C C . ALA A 1 106 ? 59.146 14.304 37.281 1.00 36.70 317 ALA A C 1
ATOM 677 O O . ALA A 1 106 ? 59.628 14.768 38.327 1.00 36.80 317 ALA A O 1
ATOM 679 N N . ARG A 1 107 ? 58.696 13.070 37.202 1.00 36.37 318 ARG A N 1
ATOM 680 C CA . ARG A 1 107 ? 58.726 12.196 38.366 1.00 36.25 318 ARG A CA 1
ATOM 681 C C . ARG A 1 107 ? 60.150 11.891 38.859 1.00 38.50 318 ARG A C 1
ATOM 682 O O . ARG A 1 107 ? 60.422 11.952 40.071 1.00 39.08 318 ARG A O 1
ATOM 690 N N . ASP A 1 108 ? 61.053 11.542 37.948 1.00 39.45 319 ASP A N 1
ATOM 691 C CA . ASP A 1 108 ? 62.429 11.253 38.341 1.00 41.52 319 ASP A CA 1
ATOM 692 C C . ASP A 1 108 ? 63.098 12.503 38.926 1.00 40.19 319 ASP A C 1
ATOM 693 O O . ASP A 1 108 ? 63.853 12.416 39.901 1.00 41.21 319 ASP A O 1
ATOM 698 N N . GLY A 1 109 ? 62.810 13.665 38.342 1.00 40.17 320 GLY A N 1
ATOM 699 C CA . GLY A 1 109 ? 63.376 14.915 38.823 1.00 41.11 320 GLY A CA 1
ATOM 700 C C . GLY A 1 109 ? 62.876 15.330 40.195 1.00 41.09 320 GLY A C 1
ATOM 701 O O . GLY A 1 109 ? 63.638 15.827 41.031 1.00 41.73 320 GLY A O 1
ATOM 702 N N . LEU A 1 110 ? 61.590 15.131 40.442 1.00 39.73 321 LEU A N 1
ATOM 703 C CA . LEU A 1 110 ? 61.023 15.511 41.718 1.00 40.38 321 LEU A CA 1
ATOM 704 C C . LEU A 1 110 ? 61.561 14.604 42.809 1.00 41.68 321 LEU A C 1
ATOM 705 O O . LEU A 1 110 ? 61.800 15.048 43.932 1.00 43.16 321 LEU A O 1
ATOM 710 N N . ALA A 1 111 ? 61.755 13.333 42.475 1.00 42.16 322 ALA A N 1
ATOM 711 C CA . ALA A 1 111 ? 62.234 12.358 43.450 1.00 44.73 322 ALA A CA 1
ATOM 712 C C . ALA A 1 111 ? 63.636 12.725 43.881 1.00 47.16 322 ALA A C 1
ATOM 713 O O . ALA A 1 111 ? 63.982 12.655 45.059 1.00 45.81 322 ALA A O 1
ATOM 715 N N . LYS A 1 112 ? 64.444 13.114 42.907 1.00 49.67 323 LYS A N 1
ATOM 716 C CA . LYS A 1 112 ? 65.852 13.358 43.138 1.00 52.38 323 LYS A CA 1
ATOM 717 C C . LYS A 1 112 ? 66.102 14.723 43.764 1.00 51.60 323 LYS A C 1
ATOM 718 O O . LYS A 1 112 ? 66.798 14.825 44.771 1.00 51.97 323 LYS A O 1
ATOM 724 N N . ASP A 1 113 ? 65.524 15.760 43.169 1.00 50.60 324 ASP A N 1
ATOM 725 C CA . ASP A 1 113 ? 65.852 17.138 43.522 1.00 51.05 324 ASP A CA 1
ATOM 726 C C . ASP A 1 113 ? 65.013 17.690 44.667 1.00 49.17 324 ASP A C 1
ATOM 727 O O . ASP A 1 113 ? 65.381 18.687 45.284 1.00 48.94 324 ASP A O 1
ATOM 732 N N . PHE A 1 114 ? 63.888 17.043 44.951 1.00 47.49 325 PHE A N 1
ATOM 733 C CA . PHE A 1 114 ? 62.963 17.557 45.951 1.00 46.94 325 PHE A CA 1
ATOM 734 C C . PHE A 1 114 ? 62.482 16.515 46.934 1.00 46.53 325 PHE A C 1
ATOM 735 O O . PHE A 1 114 ? 61.644 16.823 47.771 1.00 47.43 325 PHE A O 1
ATOM 743 N N . ASP A 1 115 ? 63.006 15.296 46.828 1.00 47.84 326 ASP A N 1
ATOM 744 C CA . ASP A 1 115 ? 62.544 14.177 47.645 1.00 46.91 326 ASP A CA 1
ATOM 745 C C . ASP A 1 115 ? 61.021 14.109 47.643 1.00 44.34 326 ASP A C 1
ATOM 746 O O . ASP A 1 115 ? 60.386 14.005 48.692 1.00 43.79 326 ASP A O 1
ATOM 751 N N . MET A 1 116 ? 60.449 14.197 46.443 1.00 42.22 327 MET A N 1
ATOM 752 C CA . MET A 1 116 ? 59.004 14.229 46.252 1.00 40.81 327 MET A CA 1
ATOM 753 C C . MET A 1 116 ? 58.586 13.065 45.382 1.00 38.19 327 MET A C 1
ATOM 754 O O . MET A 1 116 ? 59.280 12.704 44.430 1.00 40.02 327 MET A O 1
ATOM 759 N N . THR A 1 117 ? 57.441 12.489 45.714 1.00 34.74 328 THR A N 1
ATOM 760 C CA . THR A 1 117 ? 56.875 11.388 44.940 1.00 34.74 328 THR A CA 1
ATOM 761 C C . THR A 1 117 ? 55.733 11.931 44.104 1.00 34.33 328 THR A C 1
ATOM 762 O O . THR A 1 117 ? 54.773 12.502 44.631 1.00 35.70 328 THR A O 1
ATOM 766 N N . TYR A 1 118 ? 55.863 11.739 42.795 1.00 32.64 329 TYR A N 1
ATOM 767 C CA . TYR A 1 118 ? 54.884 12.187 41.833 1.00 31.76 329 TYR A CA 1
ATOM 768 C C . TYR A 1 118 ? 54.267 10.919 41.265 1.00 33.75 329 TYR A C 1
ATOM 769 O O . TYR A 1 118 ? 54.943 10.153 40.572 1.00 35.50 329 TYR A O 1
ATOM 778 N N . LEU A 1 119 ? 53.007 10.670 41.595 1.00 32.46 330 LEU A N 1
ATOM 779 C CA . LEU A 1 119 ? 52.374 9.401 41.244 1.00 32.50 330 LEU A CA 1
ATOM 780 C C . LEU A 1 119 ? 51.906 9.436 39.801 1.00 31.58 330 LEU A C 1
ATOM 781 O O . LEU A 1 119 ? 52.150 10.426 39.099 1.00 30.67 330 LEU A O 1
ATOM 786 N N . LYS A 1 120 ? 51.232 8.385 39.346 1.00 31.76 331 LYS A N 1
ATOM 787 C CA . LYS A 1 120 ? 50.962 8.266 37.905 1.00 33.07 331 LYS A CA 1
ATOM 788 C C . LYS A 1 120 ? 49.948 9.269 37.400 1.00 31.70 331 LYS A C 1
ATOM 789 O O . LYS A 1 120 ? 48.988 9.605 38.098 1.00 32.08 331 LYS A O 1
ATOM 795 N N . PRO A 1 121 ? 50.150 9.761 36.175 1.00 31.19 332 PRO A N 1
ATOM 796 C CA . PRO A 1 121 ? 49.256 10.825 35.718 1.00 31.59 332 PRO A CA 1
ATOM 797 C C . PRO A 1 121 ? 47.922 10.341 35.159 1.00 29.25 332 PRO A C 1
ATOM 798 O O . PRO A 1 121 ? 47.774 9.199 34.691 1.00 29.61 332 PRO A O 1
ATOM 802 N N . MET A 1 122 ? 46.948 11.244 35.209 1.00 28.83 333 MET A N 1
ATOM 803 C CA . MET A 1 122 ? 45.666 11.050 34.548 1.00 29.54 333 MET A CA 1
ATOM 804 C C . MET A 1 122 ? 45.845 11.219 33.033 1.00 30.87 333 MET A C 1
ATOM 805 O O . MET A 1 122 ? 46.918 11.576 32.564 1.00 33.51 333 MET A O 1
ATOM 810 N N . LYS A 1 123 ? 44.794 10.966 32.271 1.00 30.50 334 LYS A N 1
ATOM 811 C CA . LYS A 1 123 ? 44.931 10.908 30.814 1.00 30.62 334 LYS A CA 1
ATOM 812 C C . LYS A 1 123 ? 44.914 12.293 30.171 1.00 32.31 334 LYS A C 1
ATOM 813 O O . LYS A 1 123 ? 45.728 12.606 29.267 1.00 33.96 334 LYS A O 1
ATOM 819 N N . TYR A 1 124 ? 43.963 13.110 30.596 1.00 32.71 335 TYR A N 1
ATOM 820 C CA . TYR A 1 124 ? 43.750 14.394 29.931 1.00 31.80 335 TYR A CA 1
ATOM 821 C C . TYR A 1 124 ? 45.004 15.252 29.911 1.00 29.80 335 TYR A C 1
ATOM 822 O O . TYR A 1 124 ? 45.822 15.243 30.826 1.00 31.35 335 TYR A O 1
ATOM 831 N N . ASN A 1 125 ? 45.130 16.004 28.824 1.00 32.39 336 ASN A N 1
ATOM 832 C CA . ASN A 1 125 ? 46.285 16.830 28.597 1.00 31.60 336 ASN A CA 1
ATOM 833 C C . ASN A 1 125 ? 45.772 18.242 28.437 1.00 31.23 336 ASN A C 1
ATOM 834 O O . ASN A 1 125 ? 45.278 18.627 27.362 1.00 33.14 336 ASN A O 1
ATOM 839 N N . ASN A 1 126 ? 45.857 19.009 29.524 1.00 30.23 337 ASN A N 1
ATOM 840 C CA . ASN A 1 126 ? 45.353 20.373 29.523 1.00 33.87 337 ASN A CA 1
ATOM 841 C C . ASN A 1 126 ? 46.345 21.372 28.951 1.00 34.75 337 ASN A C 1
ATOM 842 O O . ASN A 1 126 ? 47.074 22.039 29.654 1.00 39.00 337 ASN A O 1
ATOM 847 N N . THR A 1 127 ? 46.375 21.443 27.638 1.00 33.30 338 THR A N 1
ATOM 848 C CA . THR A 1 127 ? 47.317 22.310 26.958 1.00 31.82 338 THR A CA 1
ATOM 849 C C . THR A 1 127 ? 46.538 23.163 25.990 1.00 31.37 338 THR A C 1
ATOM 850 O O . THR A 1 127 ? 45.319 23.077 25.941 1.00 30.99 338 THR A O 1
ATOM 854 N N . TYR A 1 128 ? 47.229 24.022 25.249 1.00 31.16 339 TYR A N 1
ATOM 855 C CA . TYR A 1 128 ? 46.558 24.805 24.222 1.00 30.98 339 TYR A CA 1
ATOM 856 C C . TYR A 1 128 ? 45.748 23.920 23.297 1.00 30.76 339 TYR A C 1
ATOM 857 O O . TYR A 1 128 ? 46.164 22.808 22.984 1.00 33.28 339 TYR A O 1
ATOM 866 N N . ALA A 1 129 ? 44.644 24.464 22.789 1.00 30.47 340 ALA A N 1
ATOM 867 C CA . ALA A 1 129 ? 43.871 23.784 21.752 1.00 31.38 340 ALA A CA 1
ATOM 868 C C . ALA A 1 129 ? 43.248 24.780 20.788 1.00 30.51 340 ALA A C 1
ATOM 869 O O . ALA A 1 129 ? 42.960 25.922 21.147 1.00 32.03 340 ALA A O 1
ATOM 871 N N . LEU A 1 130 ? 43.046 24.325 19.565 1.00 28.87 341 LEU A N 1
ATOM 872 C CA . LEU A 1 130 ? 42.223 25.052 18.605 1.00 27.40 341 LEU A CA 1
ATOM 873 C C . LEU A 1 130 ? 40.887 24.368 18.511 1.00 28.92 341 LEU A C 1
ATOM 874 O O . LEU A 1 130 ? 40.791 23.129 18.423 1.00 30.37 341 LEU A O 1
ATOM 879 N N . ALA A 1 131 ? 39.848 25.186 18.515 1.00 28.85 342 ALA A N 1
ATOM 880 C CA . ALA A 1 131 ? 38.481 24.702 18.439 1.00 30.45 342 ALA A CA 1
ATOM 881 C C . ALA A 1 131 ? 37.752 25.519 17.411 1.00 30.16 342 ALA A C 1
ATOM 882 O O . ALA A 1 131 ? 38.022 26.712 17.262 1.00 30.93 342 ALA A O 1
ATOM 884 N N . VAL A 1 132 ? 36.832 24.870 16.706 1.00 29.64 343 VAL A N 1
ATOM 885 C CA . VAL A 1 132 ? 36.084 25.518 15.641 1.00 30.44 343 VAL A CA 1
ATOM 886 C C . VAL A 1 132 ? 34.578 25.380 15.851 1.00 32.80 343 VAL A C 1
ATOM 887 O O . VAL A 1 132 ? 34.127 24.511 16.602 1.00 32.37 343 VAL A O 1
ATOM 891 N N . SER A 1 133 ? 33.798 26.236 15.191 1.00 32.01 344 SER A N 1
ATOM 892 C CA . SER A 1 133 ? 32.349 26.132 15.278 1.00 31.73 344 SER A CA 1
ATOM 893 C C . SER A 1 133 ? 31.934 24.779 14.729 1.00 32.24 344 SER A C 1
ATOM 894 O O . SER A 1 133 ? 32.608 24.242 13.850 1.00 31.99 344 SER A O 1
ATOM 897 N N . PRO A 1 134 ? 30.822 24.224 15.233 1.00 33.97 345 PRO A N 1
ATOM 898 C CA . PRO A 1 134 ? 30.403 22.933 14.677 1.00 35.83 345 PRO A CA 1
ATOM 899 C C . PRO A 1 134 ? 30.053 23.001 13.186 1.00 35.33 345 PRO A C 1
ATOM 900 O O . PRO A 1 134 ? 30.300 22.043 12.462 1.00 36.56 345 PRO A O 1
ATOM 904 N N A GLU A 1 135 ? 29.502 24.134 12.762 0.53 35.41 346 GLU A N 1
ATOM 905 N N B GLU A 1 135 ? 29.498 24.113 12.715 0.47 35.77 346 GLU A N 1
ATOM 906 C CA A GLU A 1 135 ? 29.143 24.363 11.367 0.53 35.35 346 GLU A CA 1
ATOM 907 C CA B GLU A 1 135 ? 29.149 24.214 11.295 0.47 36.00 346 GLU A CA 1
ATOM 908 C C A GLU A 1 135 ? 30.363 24.259 10.444 0.53 33.58 346 GLU A C 1
ATOM 909 C C B GLU A 1 135 ? 30.381 24.264 10.388 0.47 33.17 346 GLU A C 1
ATOM 910 O O A GLU A 1 135 ? 30.302 23.626 9.393 0.53 34.39 346 GLU A O 1
ATOM 911 O O B GLU A 1 135 ? 30.340 23.758 9.269 0.47 32.42 346 GLU A O 1
ATOM 922 N N . PHE A 1 136 ? 31.469 24.871 10.854 1.00 32.25 347 PHE A N 1
ATOM 923 C CA . PHE A 1 136 ? 32.718 24.864 10.082 1.00 32.33 347 PHE A CA 1
ATOM 924 C C . PHE A 1 136 ? 33.306 23.448 10.035 1.00 32.38 347 PHE A C 1
ATOM 925 O O . PHE A 1 136 ? 33.788 23.000 9.006 1.00 31.55 347 PHE A O 1
ATOM 933 N N . ALA A 1 137 ? 33.231 22.733 11.151 1.00 31.38 348 ALA A N 1
ATOM 934 C CA . ALA A 1 137 ? 33.732 21.371 11.213 1.00 31.72 348 ALA A CA 1
ATOM 935 C C . ALA A 1 137 ? 32.940 20.460 10.282 1.00 33.14 348 ALA A C 1
ATOM 936 O O . ALA A 1 137 ? 33.509 19.550 9.657 1.00 32.51 348 ALA A O 1
ATOM 938 N N . LYS A 1 138 ? 31.628 20.688 10.201 1.00 33.11 349 LYS A N 1
ATOM 939 C CA . LYS A 1 138 ? 30.762 19.825 9.410 1.00 35.51 349 LYS A CA 1
ATOM 940 C C . LYS A 1 138 ? 30.986 20.052 7.929 1.00 36.36 349 LYS A C 1
ATOM 941 O O . LYS A 1 138 ? 31.087 19.095 7.162 1.00 39.40 349 LYS A O 1
ATOM 947 N N . GLU A 1 139 ? 31.066 21.316 7.522 1.00 36.13 350 GLU A N 1
ATOM 948 C CA . GLU A 1 139 ? 31.229 21.626 6.114 1.00 36.37 350 GLU A CA 1
ATOM 949 C C . GLU A 1 139 ? 32.516 21.015 5.564 1.00 35.66 350 GLU A C 1
ATOM 950 O O . GLU A 1 139 ? 32.546 20.520 4.438 1.00 34.99 350 GLU A O 1
ATOM 956 N N . ASN A 1 140 ? 33.574 21.027 6.373 1.00 36.96 351 ASN A N 1
ATOM 957 C CA . ASN A 1 140 ? 34.913 20.671 5.889 1.00 36.67 351 ASN A CA 1
ATOM 958 C C . ASN A 1 140 ? 35.545 19.434 6.535 1.00 37.53 351 ASN A C 1
ATOM 959 O O . ASN A 1 140 ? 36.739 19.147 6.329 1.00 38.09 351 ASN A O 1
ATOM 964 N N . ASN A 1 141 ? 34.733 18.703 7.294 1.00 38.00 352 ASN A N 1
ATOM 965 C CA . ASN A 1 141 ? 35.133 17.437 7.890 1.00 38.09 352 ASN A CA 1
ATOM 966 C C . ASN A 1 141 ? 36.389 17.569 8.740 1.00 35.66 352 ASN A C 1
ATOM 967 O O . ASN A 1 141 ? 37.336 16.794 8.622 1.00 35.73 352 ASN A O 1
ATOM 972 N N . LEU A 1 142 ? 36.372 18.575 9.611 1.00 32.19 353 LEU A N 1
ATOM 973 C CA . LEU A 1 142 ? 37.542 18.927 10.404 1.00 32.26 353 LEU A CA 1
ATOM 974 C C . LEU A 1 142 ? 37.650 18.107 11.689 1.00 34.06 353 LEU A C 1
ATOM 975 O O . LEU A 1 142 ? 36.744 18.113 12.517 1.00 35.62 353 LEU A O 1
ATOM 980 N N . GLU A 1 143 ? 38.786 17.421 11.847 1.00 34.74 354 GLU A N 1
ATOM 981 C CA . GLU A 1 143 ? 39.083 16.633 13.042 1.00 35.59 354 GLU A CA 1
ATOM 982 C C . GLU A 1 143 ? 40.410 17.015 13.692 1.00 34.59 354 GLU A C 1
ATOM 983 O O . GLU A 1 143 ? 40.553 16.933 14.919 1.00 34.42 354 GLU A O 1
ATOM 989 N N . LYS A 1 144 ? 41.391 17.400 12.875 1.00 32.54 355 LYS A N 1
ATOM 990 C CA . LYS A 1 144 ? 42.718 17.746 13.387 1.00 32.71 355 LYS A CA 1
ATOM 991 C C . LYS A 1 144 ? 43.213 19.068 12.807 1.00 30.77 355 LYS A C 1
ATOM 992 O O . LYS A 1 144 ? 42.709 19.515 11.784 1.00 28.42 355 LYS A O 1
ATOM 998 N N . ILE A 1 145 ? 44.179 19.694 13.490 1.00 26.66 356 ILE A N 1
ATOM 999 C CA . ILE A 1 145 ? 44.684 20.998 13.096 1.00 27.11 356 ILE A CA 1
ATOM 1000 C C . ILE A 1 145 ? 45.156 20.951 11.648 1.00 27.21 356 ILE A C 1
ATOM 1001 O O . ILE A 1 145 ? 44.905 21.886 10.887 1.00 28.40 356 ILE A O 1
ATOM 1006 N N . SER A 1 146 ? 45.814 19.860 11.255 1.00 28.02 357 SER A N 1
ATOM 1007 C CA . SER A 1 146 ? 46.332 19.773 9.887 1.00 30.85 357 SER A CA 1
ATOM 1008 C C . SER A 1 146 ? 45.218 19.805 8.817 1.00 32.72 357 SER A C 1
ATOM 1009 O O . SER A 1 146 ? 45.482 20.126 7.656 1.00 34.39 357 SER A O 1
ATOM 1012 N N . ASP A 1 147 ? 43.992 19.473 9.204 1.00 31.76 358 ASP A N 1
ATOM 1013 C CA . ASP A 1 147 ? 42.856 19.548 8.283 1.00 32.71 358 ASP A CA 1
ATOM 1014 C C . ASP A 1 147 ? 42.530 20.987 7.877 1.00 32.52 358 ASP A C 1
ATOM 1015 O O . ASP A 1 147 ? 41.753 21.214 6.952 1.00 32.56 358 ASP A O 1
ATOM 1020 N N . LEU A 1 148 ? 43.071 21.966 8.596 1.00 31.65 359 LEU A N 1
ATOM 1021 C CA . LEU A 1 148 ? 42.778 23.361 8.287 1.00 31.44 359 LEU A CA 1
ATOM 1022 C C . LEU A 1 148 ? 43.518 23.859 7.048 1.00 31.14 359 LEU A C 1
ATOM 1023 O O . LEU A 1 148 ? 43.153 24.884 6.487 1.00 31.33 359 LEU A O 1
ATOM 1028 N N . GLY A 1 149 ? 44.567 23.152 6.635 1.00 32.87 360 GLY A N 1
ATOM 1029 C CA . GLY A 1 149 ? 45.407 23.623 5.540 1.00 32.95 360 GLY A CA 1
ATOM 1030 C C . GLY A 1 149 ? 44.619 24.008 4.295 1.00 32.37 360 GLY A C 1
ATOM 1031 O O . GLY A 1 149 ? 44.736 25.138 3.792 1.00 32.00 360 GLY A O 1
ATOM 1032 N N . PRO A 1 150 ? 43.811 23.070 3.788 1.00 33.21 361 PRO A N 1
ATOM 1033 C CA . PRO A 1 150 ? 43.056 23.316 2.553 1.00 32.24 361 PRO A CA 1
ATOM 1034 C C . PRO A 1 150 ? 41.940 24.355 2.688 1.00 31.12 361 PRO A C 1
ATOM 1035 O O . PRO A 1 150 ? 41.423 24.824 1.685 1.00 29.85 361 PRO A O 1
ATOM 1039 N N . VAL A 1 151 ? 41.575 24.692 3.920 1.00 27.83 362 VAL A N 1
ATOM 1040 C CA . VAL A 1 151 ? 40.500 25.646 4.168 1.00 28.82 362 VAL A CA 1
ATOM 1041 C C . VAL A 1 151 ? 40.981 26.878 4.911 1.00 27.68 362 VAL A C 1
ATOM 1042 O O . VAL A 1 151 ? 40.183 27.594 5.501 1.00 28.18 362 VAL A O 1
ATOM 1046 N N . SER A 1 152 ? 42.287 27.139 4.873 1.00 28.16 363 SER A N 1
ATOM 1047 C CA . SER A 1 152 ? 42.849 28.207 5.710 1.00 29.24 363 SER A CA 1
ATOM 1048 C C . SER A 1 152 ? 42.272 29.574 5.370 1.00 27.69 363 SER A C 1
ATOM 1049 O O . SER A 1 152 ? 42.108 30.400 6.263 1.00 28.16 363 SER A O 1
ATOM 1052 N N . ASP A 1 153 ? 41.962 29.821 4.093 1.00 26.97 364 ASP A N 1
ATOM 1053 C CA . ASP A 1 153 ? 41.357 31.098 3.729 1.00 26.95 364 ASP A CA 1
ATOM 1054 C C . ASP A 1 153 ? 39.916 31.266 4.202 1.00 26.55 364 ASP A C 1
ATOM 1055 O O . ASP A 1 153 ? 39.366 32.365 4.135 1.00 27.28 364 ASP A O 1
ATOM 1060 N N . GLN A 1 154 ? 39.318 30.197 4.719 1.00 26.45 365 GLN A N 1
ATOM 1061 C CA . GLN A 1 154 ? 37.957 30.263 5.248 1.00 26.49 365 GLN A CA 1
ATOM 1062 C C . GLN A 1 154 ? 37.949 30.521 6.756 1.00 25.20 365 GLN A C 1
ATOM 1063 O O . GLN A 1 154 ? 36.901 30.781 7.352 1.00 27.01 365 GLN A O 1
ATOM 1069 N N . VAL A 1 155 ? 39.119 30.405 7.368 1.00 24.22 366 VAL A N 1
ATOM 1070 C CA . VAL A 1 155 ? 39.232 30.578 8.812 1.00 26.85 366 VAL A CA 1
ATOM 1071 C C . VAL A 1 155 ? 39.022 32.035 9.154 1.00 28.58 366 VAL A C 1
ATOM 1072 O O . VAL A 1 155 ? 39.598 32.913 8.530 1.00 29.57 366 VAL A O 1
ATOM 1076 N N . LYS A 1 156 ? 38.169 32.266 10.140 1.00 29.32 367 LYS A N 1
ATOM 1077 C CA . LYS A 1 156 ? 37.974 33.568 10.747 1.00 29.87 367 LYS A CA 1
ATOM 1078 C C . LYS A 1 156 ? 38.376 33.351 12.212 1.00 29.38 367 LYS A C 1
ATOM 1079 O O . LYS A 1 156 ? 37.605 32.826 13.002 1.00 31.39 367 LYS A O 1
ATOM 1085 N N . ALA A 1 157 ? 39.599 33.721 12.550 1.00 28.52 368 ALA A N 1
ATOM 1086 C CA . ALA A 1 157 ? 40.156 33.370 13.865 1.00 29.46 368 ALA A CA 1
ATOM 1087 C C . ALA A 1 157 ? 40.003 34.498 14.870 1.00 32.00 368 ALA A C 1
ATOM 1088 O O . ALA A 1 157 ? 40.158 35.675 14.537 1.00 33.51 368 ALA A O 1
ATOM 1090 N N . GLY A 1 158 ? 39.695 34.102 16.106 1.00 32.25 369 GLY A N 1
ATOM 1091 C CA . GLY A 1 158 ? 39.647 35.005 17.236 1.00 32.51 369 GLY A CA 1
ATOM 1092 C C . GLY A 1 158 ? 40.563 34.432 18.290 1.00 32.50 369 GLY A C 1
ATOM 1093 O O . GLY A 1 158 ? 40.229 33.455 18.982 1.00 32.45 369 GLY A O 1
ATOM 1094 N N . PHE A 1 159 ? 41.746 35.011 18.390 1.00 33.94 370 PHE A N 1
ATOM 1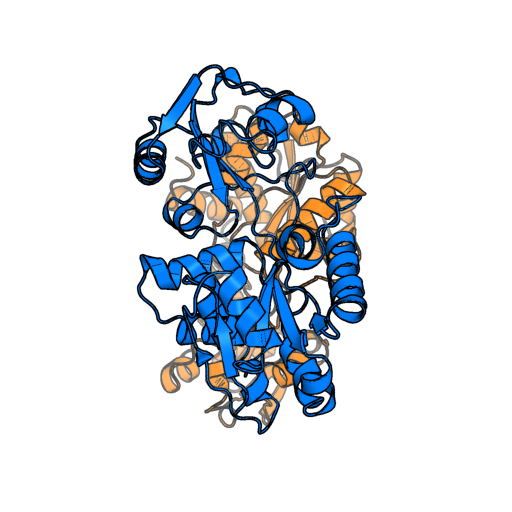095 C CA . PHE A 1 159 ? 42.741 34.522 19.341 1.00 33.58 370 PHE A CA 1
ATOM 1096 C C . PHE A 1 159 ? 42.855 35.399 20.572 1.00 35.99 370 PHE A C 1
ATOM 1097 O O . PHE A 1 159 ? 42.660 36.618 20.503 1.00 37.12 370 PHE A O 1
ATOM 1105 N N . THR A 1 160 ? 43.193 34.774 21.701 1.00 34.60 371 THR A N 1
ATOM 1106 C CA . THR A 1 160 ? 43.652 35.524 22.855 1.00 37.26 371 THR A CA 1
ATOM 1107 C C . THR A 1 160 ? 44.970 36.184 22.482 1.00 36.46 371 THR A C 1
ATOM 1108 O O . THR A 1 160 ? 45.700 35.678 21.626 1.00 35.80 371 THR A O 1
ATOM 1112 N N . LEU A 1 161 ? 45.268 37.316 23.114 1.00 38.80 372 LEU A N 1
ATOM 1113 C CA . LEU A 1 161 ? 46.495 38.035 22.831 1.00 41.67 372 LEU A CA 1
ATOM 1114 C C . LEU A 1 161 ? 47.706 37.163 23.092 1.00 42.00 372 LEU A C 1
ATOM 1115 O O . LEU A 1 161 ? 48.672 37.187 22.336 1.00 42.57 372 LEU A O 1
ATOM 1120 N N A GLU A 1 162 ? 47.672 36.408 24.187 0.53 42.43 373 GLU A N 1
ATOM 1121 N N B GLU A 1 162 ? 47.636 36.389 24.166 0.47 42.67 373 GLU A N 1
ATOM 1122 C CA A GLU A 1 162 ? 48.794 35.536 24.525 0.53 42.83 373 GLU A CA 1
ATOM 1123 C CA B GLU A 1 162 ? 48.742 35.538 24.552 0.47 43.41 373 GLU A CA 1
ATOM 1124 C C A GLU A 1 162 ? 49.051 34.525 23.425 0.53 41.02 373 GLU A C 1
ATOM 1125 C C B GLU A 1 162 ? 49.040 34.518 23.461 0.47 41.30 373 GLU A C 1
ATOM 1126 O O A GLU A 1 162 ? 50.191 34.340 23.010 0.53 42.27 373 GLU A O 1
ATOM 1127 O O B GLU A 1 162 ? 50.191 34.332 23.079 0.47 42.37 373 GLU A O 1
ATOM 1138 N N . PHE A 1 163 ? 47.998 33.859 22.963 1.00 39.53 374 PHE A N 1
ATOM 1139 C CA . PHE A 1 163 ? 48.176 32.830 21.952 1.00 35.03 374 PHE A CA 1
ATOM 1140 C C . PHE A 1 163 ? 48.677 33.455 20.670 1.00 34.08 374 PHE A C 1
ATOM 1141 O O . PHE A 1 163 ? 49.555 32.903 20.001 1.00 34.21 374 PHE A O 1
ATOM 1149 N N . LYS A 1 164 ? 48.134 34.620 20.338 1.00 34.20 375 LYS A N 1
ATOM 1150 C CA . LYS A 1 164 ? 48.519 35.283 19.103 1.00 36.63 375 LYS A CA 1
ATOM 1151 C C . LYS A 1 164 ? 50.003 35.629 19.113 1.00 36.62 375 LYS A C 1
ATOM 1152 O O . LYS A 1 164 ? 50.689 35.415 18.109 1.00 36.45 375 LYS A O 1
ATOM 1158 N N . ASP A 1 165 ? 50.499 36.135 20.251 1.00 37.72 376 ASP A N 1
ATOM 1159 C CA . ASP A 1 165 ? 51.822 36.755 20.299 1.00 39.27 376 ASP A CA 1
ATOM 1160 C C . ASP A 1 165 ? 52.971 35.914 20.885 1.00 41.61 376 ASP A C 1
ATOM 1161 O O . ASP A 1 165 ? 54.142 36.245 20.703 1.00 43.86 376 ASP A O 1
ATOM 1166 N N . ARG A 1 166 ? 52.653 34.837 21.586 1.00 39.60 377 ARG A N 1
ATOM 1167 C CA . ARG A 1 166 ? 53.690 34.007 22.193 1.00 42.02 377 ARG A CA 1
ATOM 1168 C C . ARG A 1 166 ? 54.332 33.130 21.152 1.00 42.78 377 ARG A C 1
ATOM 1169 O O . ARG A 1 166 ? 53.643 32.607 20.284 1.00 43.58 377 ARG A O 1
ATOM 1177 N N . SER A 1 167 ? 55.643 32.944 21.246 1.00 42.90 378 SER A N 1
ATOM 1178 C CA . SER A 1 167 ? 56.362 32.152 20.249 1.00 44.59 378 SER A CA 1
ATOM 1179 C C . SER A 1 167 ? 55.891 30.698 20.186 1.00 44.06 378 SER A C 1
ATOM 1180 O O . SER A 1 167 ? 56.129 30.029 19.189 1.00 44.61 378 SER A O 1
ATOM 1183 N N . ASP A 1 168 ? 55.237 30.216 21.244 1.00 43.91 379 ASP A N 1
ATOM 1184 C CA . ASP A 1 168 ? 54.737 28.828 21.299 1.00 45.08 379 ASP A CA 1
ATOM 1185 C C . ASP A 1 168 ? 53.224 28.716 21.047 1.00 43.44 379 ASP A C 1
ATOM 1186 O O . ASP A 1 168 ? 52.616 27.687 21.338 1.00 45.78 379 ASP A O 1
ATOM 1191 N N . GLY A 1 169 ? 52.626 29.780 20.514 1.00 39.14 380 GLY A N 1
ATOM 1192 C CA . GLY A 1 169 ? 51.204 29.813 20.216 1.00 35.93 380 GLY A CA 1
ATOM 1193 C C . GLY A 1 169 ? 50.983 29.843 18.715 1.00 33.37 380 GLY A C 1
ATOM 1194 O O . GLY A 1 169 ? 51.355 28.907 18.013 1.00 33.85 380 GLY A O 1
ATOM 1195 N N . TYR A 1 170 ? 50.410 30.937 18.217 1.00 32.57 381 TYR A N 1
ATOM 1196 C CA . TYR A 1 170 ? 50.078 31.021 16.789 1.00 31.36 381 TYR A CA 1
ATOM 1197 C C . TYR A 1 170 ? 51.331 30.885 15.914 1.00 32.50 381 TYR A C 1
ATOM 1198 O O . TYR A 1 170 ? 51.298 30.239 14.864 1.00 32.72 381 TYR A O 1
ATOM 1207 N N . LYS A 1 171 ? 52.447 31.455 16.359 1.00 33.68 382 LYS A N 1
ATOM 1208 C CA . LYS A 1 171 ? 53.709 31.270 15.645 1.00 35.40 382 LYS A CA 1
ATOM 1209 C C . LYS A 1 171 ? 54.037 29.796 15.442 1.00 33.04 382 LYS A C 1
ATOM 1210 O O . LYS A 1 171 ? 54.511 29.408 14.376 1.00 34.45 382 LYS A O 1
ATOM 1216 N N . GLY A 1 172 ? 53.764 28.967 16.445 1.00 33.44 383 GLY A N 1
ATOM 1217 C CA . GLY A 1 172 ? 53.985 27.533 16.306 1.00 33.34 383 GLY A CA 1
ATOM 1218 C C . GLY A 1 172 ? 53.105 26.894 15.242 1.00 32.38 383 GLY A C 1
ATOM 1219 O O . GLY A 1 172 ? 53.533 25.997 14.510 1.00 32.82 383 GLY A O 1
ATOM 1220 N N . ILE A 1 173 ? 51.861 27.355 15.167 1.00 32.14 384 ILE A N 1
ATOM 1221 C CA . ILE A 1 173 ? 50.908 26.915 14.142 1.00 30.57 384 ILE A CA 1
ATOM 1222 C C . ILE A 1 173 ? 51.448 27.271 12.761 1.00 30.96 384 ILE A C 1
ATOM 1223 O O . ILE A 1 173 ? 51.391 26.468 11.820 1.00 32.93 384 ILE A O 1
ATOM 1228 N N . GLN A 1 174 ? 52.005 28.472 12.641 1.00 31.73 385 GLN A N 1
ATOM 1229 C CA . GLN A 1 174 ? 52.554 28.916 11.360 1.00 33.13 385 GLN A CA 1
ATOM 1230 C C . GLN A 1 174 ? 53.757 28.080 10.951 1.00 35.30 385 GLN A C 1
ATOM 1231 O O . GLN A 1 174 ? 53.860 27.648 9.807 1.00 39.44 385 GLN A O 1
ATOM 1237 N N . ASP A 1 175 ? 54.651 27.818 11.901 1.00 36.43 386 ASP A N 1
ATOM 1238 C CA . ASP A 1 175 ? 55.891 27.111 11.620 1.00 37.74 386 ASP A CA 1
ATOM 1239 C C . ASP A 1 175 ? 55.710 25.602 11.468 1.00 36.91 386 ASP A C 1
ATOM 1240 O O . ASP A 1 175 ? 56.209 25.009 10.500 1.00 39.76 386 ASP A O 1
ATOM 1245 N N . LYS A 1 176 ? 54.992 24.971 12.392 1.00 35.21 387 LYS A N 1
ATOM 1246 C CA . LYS A 1 176 ? 54.922 23.514 12.398 1.00 35.69 387 LYS A CA 1
ATOM 1247 C C . LYS A 1 176 ? 53.813 22.951 11.520 1.00 34.44 387 LYS A C 1
ATOM 1248 O O . LYS A 1 176 ? 53.988 21.881 10.920 1.00 36.99 387 LYS A O 1
ATOM 1254 N N . TYR A 1 177 ? 52.693 23.670 11.415 1.00 31.73 388 TYR A N 1
ATOM 1255 C CA . TYR A 1 177 ? 51.583 23.252 10.553 1.00 31.34 388 TYR A CA 1
ATOM 1256 C C . TYR A 1 177 ? 51.533 24.015 9.235 1.00 32.19 388 TYR A C 1
ATOM 1257 O O . TYR A 1 177 ? 50.773 23.648 8.343 1.00 34.48 388 TYR A O 1
ATOM 1266 N N . GLY A 1 178 ? 52.294 25.096 9.120 1.00 32.72 389 GLY A N 1
ATOM 1267 C CA . GLY A 1 178 ? 52.343 25.830 7.856 1.00 32.24 389 GLY A CA 1
ATOM 1268 C C . GLY A 1 178 ? 51.104 26.669 7.596 1.00 35.94 389 GLY A C 1
ATOM 1269 O O . GLY A 1 178 ? 50.818 27.052 6.460 1.00 39.21 389 GLY A O 1
ATOM 1270 N N . LEU A 1 179 ? 50.374 26.964 8.667 1.00 33.99 390 LEU A N 1
ATOM 1271 C CA . LEU A 1 179 ? 49.097 27.659 8.588 1.00 34.64 390 LEU A CA 1
ATOM 1272 C C . LEU A 1 179 ? 49.205 29.135 8.974 1.00 36.56 390 LEU A C 1
ATOM 1273 O O . LEU A 1 179 ? 49.642 29.478 10.071 1.00 39.34 390 LEU A O 1
ATOM 1278 N N . THR A 1 180 ? 48.745 29.996 8.077 1.00 36.88 391 THR A N 1
ATOM 1279 C CA . THR A 1 180 ? 48.592 31.408 8.358 1.00 39.88 391 THR A CA 1
ATOM 1280 C C . THR A 1 180 ? 47.147 31.755 8.017 1.00 39.77 391 THR A C 1
ATOM 1281 O O . THR A 1 180 ? 46.632 31.367 6.962 1.00 44.12 391 THR A O 1
ATOM 1285 N N . PHE A 1 181 ? 46.499 32.469 8.923 1.00 36.79 392 PHE A N 1
ATOM 1286 C CA . PHE A 1 181 ? 45.123 32.891 8.765 1.00 36.65 392 PHE A CA 1
ATOM 1287 C C . PHE A 1 181 ? 45.134 34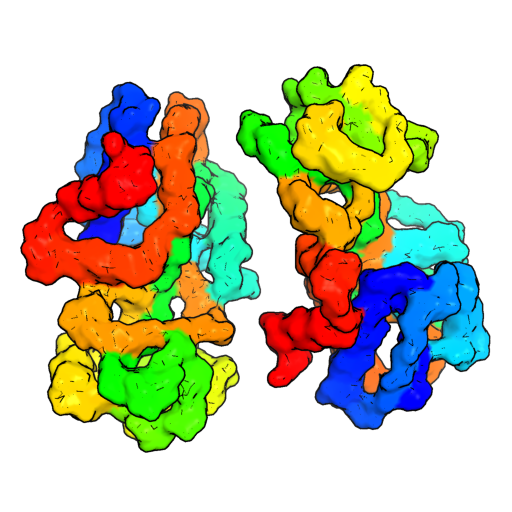.390 8.446 1.00 39.35 392 PHE A C 1
ATOM 1288 O O . PHE A 1 181 ? 45.575 35.209 9.265 1.00 42.18 392 PHE A O 1
ATOM 1296 N N . SER A 1 182 ? 44.682 34.748 7.251 1.00 41.09 393 SER A N 1
ATOM 1297 C CA . SER A 1 182 ? 44.659 36.144 6.849 1.00 43.65 393 SER A CA 1
ATOM 1298 C C . SER A 1 182 ? 43.588 36.894 7.635 1.00 44.18 393 SER A C 1
ATOM 1299 O O . SER A 1 182 ? 43.708 38.098 7.882 1.00 45.97 393 SER A O 1
ATOM 1302 N N . ASN A 1 183 ? 42.545 36.176 8.035 1.00 42.85 394 ASN A N 1
ATOM 1303 C CA . ASN A 1 183 ? 41.449 36.764 8.785 1.00 44.05 394 ASN A CA 1
ATOM 1304 C C . ASN A 1 183 ? 41.599 36.381 10.245 1.00 45.04 394 ASN A C 1
ATOM 1305 O O . ASN A 1 183 ? 41.253 35.263 10.652 1.00 44.17 394 ASN A O 1
ATOM 1310 N N . LEU A 1 184 ? 42.140 37.311 11.025 1.00 47.87 395 LEU A N 1
ATOM 1311 C CA . LEU A 1 184 ? 42.529 37.035 12.402 1.00 49.15 395 LEU A CA 1
ATOM 1312 C C . LEU A 1 184 ? 42.279 38.299 13.202 1.00 48.84 395 LEU A C 1
ATOM 1313 O O . LEU A 1 184 ? 42.709 39.379 12.807 1.00 51.27 395 LEU A O 1
ATOM 1318 N N . LYS A 1 185 ? 41.526 38.172 14.289 1.00 49.43 396 LYS A N 1
ATOM 1319 C CA . LYS A 1 185 ? 41.305 39.266 15.217 1.00 53.32 396 LYS A CA 1
ATOM 1320 C C . LYS A 1 185 ? 41.790 38.830 16.588 1.00 53.86 396 LYS A C 1
ATOM 1321 O O . LYS A 1 185 ? 41.784 37.635 16.928 1.00 51.80 396 LYS A O 1
ATOM 1327 N N . THR A 1 186 ? 42.229 39.812 17.360 1.00 59.15 397 THR A N 1
ATOM 1328 C CA . THR A 1 186 ? 42.518 39.618 18.759 1.00 62.99 397 THR A CA 1
ATOM 1329 C C . THR A 1 186 ? 41.318 40.163 19.515 1.00 64.27 397 THR A C 1
ATOM 1330 O O . THR A 1 186 ? 40.773 41.215 19.168 1.00 62.54 397 THR A O 1
ATOM 1334 N N . MET A 1 187 ? 40.892 39.422 20.529 1.00 66.32 398 MET A N 1
ATOM 1335 C CA . MET A 1 187 ? 39.645 39.710 21.211 1.00 68.38 398 MET A CA 1
ATOM 1336 C C . MET A 1 187 ? 39.813 39.523 22.696 1.00 69.10 398 MET A C 1
ATOM 1337 O O . MET A 1 187 ? 40.577 38.660 23.139 1.00 69.55 398 MET A O 1
ATOM 1342 N N . GLU A 1 188 ? 39.088 40.324 23.464 1.00 69.81 399 GLU A N 1
ATOM 1343 C CA . GLU A 1 188 ? 39.018 40.095 24.891 1.00 70.13 399 GLU A CA 1
ATOM 1344 C C . GLU A 1 188 ? 38.425 38.704 25.044 1.00 67.84 399 GLU A C 1
ATOM 1345 O O . GLU A 1 188 ? 37.362 38.428 24.478 1.00 66.77 399 GLU A O 1
ATOM 1351 N N . PRO A 1 189 ? 39.125 37.818 25.779 1.00 66.47 400 PRO A N 1
ATOM 1352 C CA . PRO A 1 189 ? 38.842 36.377 25.769 1.00 65.17 400 PRO A CA 1
ATOM 1353 C C . PRO A 1 189 ? 37.357 36.026 25.803 1.00 62.15 400 PRO A C 1
ATOM 1354 O O . PRO A 1 189 ? 36.920 35.198 25.011 1.00 60.87 400 PRO A O 1
ATOM 1358 N N . LYS A 1 190 ? 36.600 36.666 26.688 1.00 60.93 401 LYS A N 1
ATOM 1359 C CA . LYS A 1 190 ? 35.178 36.384 26.828 1.00 62.37 401 LYS A CA 1
ATOM 1360 C C . LYS A 1 190 ? 34.409 36.510 25.528 1.00 62.88 401 LYS A C 1
ATOM 1361 O O . LYS A 1 190 ? 33.681 35.599 25.137 1.00 64.82 401 LYS A O 1
ATOM 1367 N N . LEU A 1 191 ? 34.561 37.662 24.882 1.00 61.84 402 LEU A N 1
ATOM 1368 C CA . LEU A 1 191 ? 33.762 38.017 23.718 1.00 61.08 402 LEU A CA 1
ATOM 1369 C C . LEU A 1 191 ? 33.888 36.987 22.588 1.00 57.91 402 LEU A C 1
ATOM 1370 O O . LEU A 1 191 ? 32.999 36.873 21.753 1.00 56.59 402 LEU A O 1
ATOM 1375 N N . ARG A 1 192 ? 34.977 36.226 22.579 1.00 56.52 403 ARG A N 1
ATOM 1376 C CA . ARG A 1 192 ? 35.214 35.268 21.511 1.00 53.44 403 ARG A CA 1
ATOM 1377 C C . ARG A 1 192 ? 34.157 34.191 21.438 1.00 50.50 403 ARG A C 1
ATOM 1378 O O . ARG A 1 192 ? 33.815 33.743 20.351 1.00 48.62 403 ARG A O 1
ATOM 1386 N N . TYR A 1 193 ? 33.659 33.740 22.582 1.00 50.03 404 TYR A N 1
ATOM 1387 C CA . TYR A 1 193 ? 32.684 32.666 22.543 1.00 49.98 404 TYR A CA 1
ATOM 1388 C C . TYR A 1 193 ? 31.357 33.179 22.002 1.00 52.45 404 TYR A C 1
ATOM 1389 O O . TYR A 1 193 ? 30.658 32.470 21.278 1.00 52.52 404 TYR A O 1
ATOM 1398 N N . ASN A 1 194 ? 31.021 34.421 22.327 1.00 55.13 405 ASN A N 1
ATOM 1399 C CA . ASN A 1 194 ? 29.843 35.041 21.743 1.00 56.96 405 ASN A CA 1
ATOM 1400 C C . ASN A 1 194 ? 30.036 35.219 20.245 1.00 55.17 405 ASN A C 1
ATOM 1401 O O . ASN A 1 194 ? 29.108 35.021 19.467 1.00 55.19 405 ASN A O 1
ATOM 1406 N N . ALA A 1 195 ? 31.255 35.579 19.852 1.00 53.04 406 ALA A N 1
ATOM 1407 C CA . ALA A 1 195 ? 31.579 35.792 18.444 1.00 50.38 406 ALA A CA 1
ATOM 1408 C C . ALA A 1 195 ? 31.552 34.484 17.665 1.00 49.06 406 ALA A C 1
ATOM 1409 O O . ALA A 1 195 ? 31.155 34.464 16.503 1.00 49.05 406 ALA A O 1
ATOM 1411 N N . ILE A 1 196 ? 31.990 33.392 18.292 1.00 49.30 407 ILE A N 1
ATOM 1412 C CA . ILE A 1 196 ? 31.950 32.100 17.623 1.00 48.69 407 ILE A CA 1
ATOM 1413 C C . ILE A 1 196 ? 30.503 31.620 17.603 1.00 51.62 407 ILE A C 1
ATOM 1414 O O . ILE A 1 196 ? 30.064 30.995 16.638 1.00 52.61 407 ILE A O 1
ATOM 1419 N N . LYS A 1 197 ? 29.754 31.935 18.657 1.00 52.71 408 LYS A N 1
ATOM 1420 C CA . LYS A 1 197 ? 28.339 31.614 18.678 1.00 55.30 408 LYS A CA 1
ATOM 1421 C C . LYS A 1 197 ? 27.639 32.396 17.571 1.00 55.37 408 LYS A C 1
ATOM 1422 O O . LYS A 1 197 ? 26.846 31.833 16.811 1.00 57.10 408 LYS A O 1
ATOM 1428 N N . SER A 1 198 ? 27.954 33.686 17.459 1.00 53.93 409 SER A N 1
ATOM 1429 C CA . SER A 1 198 ? 27.285 34.539 16.473 1.00 53.96 409 SER A CA 1
ATOM 1430 C C . SER A 1 198 ? 27.786 34.345 15.047 1.00 53.05 409 SER A C 1
ATOM 1431 O O . SER A 1 198 ? 27.092 34.715 14.107 1.00 54.25 409 SER A O 1
ATOM 1434 N N . GLY A 1 199 ? 28.984 33.782 14.878 1.00 50.59 410 GLY A N 1
ATOM 1435 C CA . GLY A 1 199 ? 29.533 33.548 13.543 1.00 47.35 410 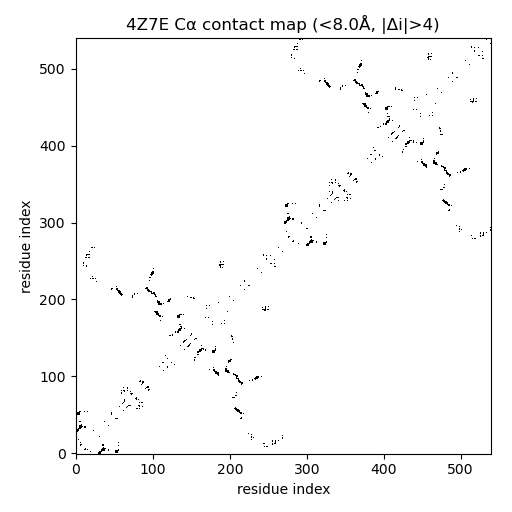GLY A CA 1
ATOM 1436 C C . GLY A 1 199 ? 30.526 34.603 13.076 1.00 44.63 410 GLY A C 1
ATOM 1437 O O . GLY A 1 199 ? 31.017 34.551 11.950 1.00 43.72 410 GLY A O 1
ATOM 1438 N N . ASP A 1 200 ? 30.833 35.567 13.936 1.00 42.94 411 ASP A N 1
ATOM 1439 C CA . ASP A 1 200 ? 31.827 36.585 13.616 1.00 42.31 411 ASP A CA 1
ATOM 1440 C C . ASP A 1 200 ? 33.220 35.940 13.462 1.00 39.08 411 ASP A C 1
ATOM 1441 O O . ASP A 1 200 ? 34.052 36.405 12.678 1.00 37.93 411 ASP A O 1
ATOM 1446 N N . ILE A 1 201 ? 33.457 34.865 14.211 1.00 36.28 412 ILE A N 1
ATOM 1447 C CA . ILE A 1 201 ? 34.644 34.022 14.029 1.00 34.22 412 ILE A CA 1
ATOM 1448 C C . ILE A 1 201 ? 34.211 32.557 13.938 1.00 32.45 412 ILE A C 1
ATOM 1449 O O . ILE A 1 201 ? 33.094 32.226 14.315 1.00 35.38 412 ILE A O 1
ATOM 1454 N N . ASN A 1 202 ? 35.071 31.688 13.412 1.00 30.39 413 ASN A N 1
ATOM 1455 C CA . ASN A 1 202 ? 34.782 30.243 13.377 1.00 29.12 413 ASN A CA 1
ATOM 1456 C C . ASN A 1 202 ? 35.881 29.377 13.995 1.00 29.38 413 ASN A C 1
ATOM 1457 O O . ASN A 1 202 ? 35.793 28.143 13.992 1.00 29.74 413 ASN A O 1
ATOM 1462 N N . LEU A 1 203 ? 36.906 30.025 14.533 1.00 29.21 414 LEU A N 1
ATOM 1463 C CA . LEU A 1 203 ? 38.033 29.333 15.153 1.00 28.88 414 LEU A CA 1
ATOM 1464 C C . LEU A 1 203 ? 38.539 30.157 16.321 1.00 27.86 414 LEU A C 1
ATOM 1465 O O . LEU A 1 203 ? 38.650 31.366 16.222 1.00 28.89 414 LEU A O 1
ATOM 1470 N N . LEU A 1 204 ? 38.861 29.499 17.429 1.00 28.65 415 LEU A N 1
ATOM 1471 C CA . LEU A 1 204 ? 39.517 30.180 18.546 1.00 28.62 415 LEU A CA 1
ATOM 1472 C C . LEU A 1 204 ? 40.535 29.258 19.201 1.00 27.53 415 LEU A C 1
ATOM 1473 O O . LEU A 1 204 ? 40.536 28.035 18.964 1.00 28.34 415 LEU A O 1
ATOM 1478 N N . ASP A 1 205 ? 41.406 29.850 20.008 1.00 29.65 416 ASP A N 1
ATOM 1479 C CA . ASP A 1 205 ? 42.275 29.093 20.895 1.00 29.66 416 ASP A CA 1
ATOM 1480 C C . ASP A 1 205 ? 41.689 29.035 22.296 1.00 30.95 416 ASP A C 1
ATOM 1481 O O . ASP A 1 205 ? 41.031 29.970 22.744 1.00 31.73 416 ASP A O 1
ATOM 1486 N N . ALA A 1 206 ? 41.951 27.921 22.977 1.00 31.22 417 ALA A N 1
ATOM 1487 C CA . ALA A 1 206 ? 41.557 27.749 24.367 1.00 33.46 417 ALA A CA 1
ATOM 1488 C C . ALA A 1 206 ? 42.545 26.799 25.026 1.00 32.05 417 ALA A C 1
ATOM 1489 O O . ALA A 1 206 ? 43.550 26.431 24.432 1.00 33.56 417 ALA A O 1
ATOM 1491 N N . TYR A 1 207 ? 42.290 26.416 26.274 1.00 32.12 418 TYR A N 1
ATOM 1492 C CA . TYR A 1 207 ? 42.951 25.242 26.810 1.00 32.84 418 TYR A CA 1
ATOM 1493 C C . TYR A 1 207 ? 41.982 24.062 26.688 1.00 32.09 418 TYR A C 1
ATOM 1494 O O . TYR A 1 207 ? 40.762 24.235 26.762 1.00 32.46 418 TYR A O 1
ATOM 1503 N N . SER A 1 208 ? 42.525 22.867 26.490 1.00 30.15 419 SER A N 1
ATOM 1504 C CA . SER A 1 208 ? 41.739 21.722 26.055 1.00 32.22 419 SER A CA 1
ATOM 1505 C C . SER A 1 208 ? 40.622 21.336 27.021 1.00 32.17 419 SER A C 1
ATOM 1506 O O . SER A 1 208 ? 39.612 20.800 26.591 1.00 32.29 419 SER A O 1
ATOM 1509 N N . THR A 1 209 ? 40.782 21.627 28.313 1.00 31.91 420 THR A N 1
ATOM 1510 C CA . THR A 1 209 ? 39.734 21.279 29.280 1.00 35.18 420 THR A CA 1
ATOM 1511 C C . THR A 1 209 ? 38.791 22.433 29.694 1.00 36.42 420 THR A C 1
ATOM 1512 O O . THR A 1 209 ? 37.988 22.274 30.611 1.00 37.43 420 THR A O 1
ATOM 1516 N N . ASP A 1 210 ? 38.875 23.588 29.039 1.00 36.76 421 ASP A N 1
ATOM 1517 C CA . ASP A 1 210 ? 37.968 24.694 29.354 1.00 35.45 421 ASP A CA 1
ATOM 1518 C C . ASP A 1 210 ? 36.488 24.339 29.171 1.00 36.66 421 ASP A C 1
ATOM 1519 O O . ASP A 1 210 ? 36.068 23.859 28.117 1.00 36.86 421 ASP A O 1
ATOM 1524 N N . SER A 1 211 ? 35.692 24.625 30.197 1.00 38.83 422 SER A N 1
ATOM 1525 C CA . SER A 1 211 ? 34.255 24.355 30.166 1.00 42.24 422 SER A CA 1
ATOM 1526 C C . SER A 1 211 ? 33.522 25.049 29.004 1.00 43.26 422 SER A C 1
ATOM 1527 O O . SER A 1 211 ? 32.537 24.519 28.475 1.00 44.13 422 SER A O 1
ATOM 1530 N N . GLU A 1 212 ? 34.005 26.219 28.596 1.00 41.74 423 GLU A N 1
ATOM 1531 C CA . GLU A 1 212 ? 33.386 26.944 27.492 1.00 41.78 423 GLU A CA 1
ATOM 1532 C C . GLU A 1 212 ? 33.309 26.106 26.206 1.00 40.11 423 GLU A C 1
ATOM 1533 O O . GLU A 1 212 ? 32.398 26.287 25.407 1.00 42.07 423 GLU A O 1
ATOM 1539 N N . LEU A 1 213 ? 34.254 25.186 26.016 1.00 37.93 424 LEU A N 1
ATOM 1540 C CA . LEU A 1 213 ? 34.335 24.415 24.789 1.00 36.74 424 LEU A CA 1
ATOM 1541 C C . LEU A 1 213 ? 33.159 23.451 24.736 1.00 40.30 424 LEU A C 1
ATOM 1542 O O . LEU A 1 213 ? 32.593 23.188 23.669 1.00 40.60 424 LEU A O 1
ATOM 1547 N N . ALA A 1 214 ? 32.786 22.942 25.907 1.00 41.44 425 ALA A N 1
ATOM 1548 C CA . ALA A 1 214 ? 31.614 22.089 26.028 1.00 43.58 425 ALA A CA 1
ATOM 1549 C C . ALA A 1 214 ? 30.356 22.941 25.919 1.00 45.49 425 ALA A C 1
ATOM 1550 O O . ALA A 1 214 ? 29.394 22.552 25.260 1.00 45.53 425 ALA A O 1
ATOM 1552 N N . GLN A 1 215 ? 30.384 24.109 26.555 1.00 46.66 426 GLN A N 1
ATOM 1553 C CA . GLN A 1 215 ? 29.220 24.978 26.654 1.00 48.67 426 GLN A CA 1
ATOM 1554 C C . GLN A 1 215 ? 28.757 25.452 25.283 1.00 50.56 426 GLN A C 1
ATOM 1555 O O . GLN A 1 215 ? 27.555 25.506 24.999 1.00 50.99 426 GLN A O 1
ATOM 1561 N N . TYR A 1 216 ? 29.724 25.784 24.436 1.00 49.02 427 TYR A N 1
ATOM 1562 C CA . TYR A 1 216 ? 29.444 26.318 23.106 1.00 48.39 427 TYR A CA 1
ATOM 1563 C C . TYR A 1 216 ? 29.519 25.248 22.014 1.00 47.72 427 TYR A C 1
ATOM 1564 O O . TYR A 1 216 ? 29.487 25.558 20.816 1.00 46.88 427 TYR A O 1
ATOM 1573 N N . LYS A 1 217 ? 29.610 23.992 22.443 1.00 49.06 428 LYS A N 1
ATOM 1574 C CA . LYS A 1 217 ? 29.500 22.838 21.552 1.00 49.73 428 LYS A CA 1
ATOM 1575 C C . LYS A 1 217 ? 30.538 22.838 20.431 1.00 46.90 428 LYS A C 1
ATOM 1576 O O . LYS A 1 217 ? 30.285 22.331 19.335 1.00 47.02 428 LYS A O 1
ATOM 1582 N N . LEU A 1 218 ? 31.721 23.368 20.720 1.00 41.94 429 LEU A N 1
ATOM 1583 C CA . LEU A 1 218 ? 32.757 23.491 19.699 1.00 39.70 429 LEU A CA 1
ATOM 1584 C C . LEU A 1 218 ? 33.441 22.159 19.408 1.00 39.01 429 LEU A C 1
ATOM 1585 O O . LEU A 1 218 ? 33.476 21.261 20.255 1.00 38.84 429 LEU A O 1
ATOM 1590 N N . LYS A 1 219 ? 33.976 22.041 18.197 1.00 36.65 430 LYS A N 1
ATOM 1591 C CA . LYS A 1 219 ? 34.752 20.878 17.815 1.00 34.97 430 LYS A CA 1
ATOM 1592 C C . LYS A 1 219 ? 36.196 21.173 18.167 1.00 33.60 430 LYS A C 1
ATOM 1593 O O . LYS A 1 219 ? 36.795 22.105 17.618 1.00 33.49 430 LYS A O 1
ATOM 1599 N N . VAL A 1 220 ? 36.742 20.402 19.101 1.00 34.57 431 VAL A N 1
ATOM 1600 C CA . VAL A 1 220 ? 38.116 20.604 19.538 1.00 33.07 431 VAL A CA 1
ATOM 1601 C C . VAL A 1 220 ? 39.025 19.739 18.687 1.00 32.01 431 VAL A C 1
ATOM 1602 O O . VAL A 1 220 ? 38.898 18.518 18.680 1.00 34.29 431 VAL A O 1
ATOM 1606 N N . LEU A 1 221 ? 39.916 20.390 17.944 1.00 31.34 432 LEU A N 1
ATOM 1607 C CA . LEU A 1 221 ? 40.777 19.724 16.978 1.00 28.62 432 LEU A CA 1
ATOM 1608 C C . LEU A 1 221 ? 41.937 18.990 17.651 1.00 30.65 432 LEU A C 1
ATOM 1609 O O . LEU A 1 221 ? 42.475 19.433 18.669 1.00 31.41 432 LEU A O 1
ATOM 1614 N N . GLU A 1 222 ? 42.306 17.851 17.072 1.00 30.47 433 GLU A N 1
ATOM 1615 C CA . GLU A 1 222 ? 43.468 17.104 17.523 1.00 30.14 433 GLU A CA 1
ATOM 1616 C C . GLU A 1 222 ? 44.750 17.832 17.114 1.00 28.65 433 GLU A C 1
ATOM 1617 O O . GLU A 1 222 ? 44.894 18.252 15.961 1.00 30.11 433 GLU A O 1
ATOM 1623 N N . ASP A 1 223 ? 45.682 17.960 18.055 1.00 28.68 434 ASP A N 1
ATOM 1624 C CA . ASP A 1 223 ? 46.996 18.505 17.771 1.00 29.73 434 ASP A CA 1
ATOM 1625 C C . ASP A 1 223 ? 47.837 17.357 17.233 1.00 31.39 434 ASP A C 1
ATOM 1626 O O . ASP A 1 223 ? 48.657 16.763 17.955 1.00 33.32 434 ASP A O 1
ATOM 1631 N N . ASP A 1 224 ? 47.628 17.041 15.957 1.00 31.47 435 ASP A N 1
ATOM 1632 C CA . ASP A 1 224 ? 48.130 15.788 15.405 1.00 33.62 435 ASP A CA 1
ATOM 1633 C C . ASP A 1 224 ? 49.639 15.816 15.201 1.00 34.51 435 ASP A C 1
ATOM 1634 O O . ASP A 1 224 ? 50.248 14.772 14.999 1.00 39.08 435 ASP A O 1
ATOM 1639 N N . GLN A 1 225 ? 50.243 17.001 15.273 1.00 34.30 436 GLN A N 1
ATOM 1640 C CA . GLN A 1 225 ? 51.691 17.111 15.133 1.00 37.01 436 GLN A CA 1
ATOM 1641 C C . GLN A 1 225 ? 52.393 17.306 16.474 1.00 35.48 436 GLN A C 1
ATOM 1642 O O . GLN A 1 225 ? 53.613 17.488 16.514 1.00 36.16 436 GLN A O 1
ATOM 1648 N N . GLN A 1 226 ? 51.621 17.239 17.561 1.00 33.43 437 GLN A N 1
ATOM 1649 C CA . GLN A 1 226 ? 52.133 17.404 18.918 1.00 35.30 437 GLN A CA 1
ATOM 1650 C C . GLN A 1 226 ? 52.966 18.674 19.038 1.00 33.89 437 GLN A C 1
ATOM 1651 O O . GLN A 1 226 ? 54.085 18.640 19.556 1.00 34.90 437 GLN A O 1
ATOM 1657 N N . LEU A 1 227 ? 52.413 19.786 18.542 1.00 31.71 438 LEU A N 1
ATOM 1658 C CA . LEU A 1 227 ? 53.045 21.085 18.639 1.00 31.07 438 LEU A CA 1
ATOM 1659 C C . LEU A 1 227 ? 53.047 21.580 20.090 1.00 31.50 438 LEU A C 1
ATOM 1660 O O . LEU A 1 227 ? 54.011 22.186 20.547 1.00 33.35 438 LEU A O 1
ATOM 1665 N N . PHE A 1 228 ? 51.952 21.322 20.802 1.00 30.92 439 PHE A N 1
ATOM 1666 C CA . PHE A 1 228 ? 51.757 21.888 22.132 1.00 33.60 439 PHE A CA 1
ATOM 1667 C C . PHE A 1 228 ? 52.366 20.976 23.204 1.00 33.07 439 PHE A C 1
ATOM 1668 O O . PHE A 1 228 ? 52.278 19.759 23.116 1.00 32.38 439 PHE A O 1
ATOM 1676 N N . PRO A 1 229 ? 53.002 21.570 24.221 1.00 36.30 440 PRO A N 1
ATOM 1677 C CA . PRO A 1 229 ? 53.639 20.743 25.249 1.00 37.39 440 PRO A CA 1
ATOM 1678 C C . PRO A 1 229 ? 52.608 20.095 26.172 1.00 35.40 440 PRO A C 1
ATOM 1679 O O . PRO A 1 229 ? 51.551 20.669 26.387 1.00 34.03 440 PRO A O 1
ATOM 1683 N N . PRO A 1 230 ? 52.905 18.890 26.683 1.00 34.57 441 PRO A N 1
ATOM 1684 C CA . PRO A 1 230 ? 51.921 18.181 27.501 1.00 33.73 441 PRO A CA 1
ATOM 1685 C C . PRO A 1 230 ? 51.856 18.658 28.965 1.00 31.55 441 PRO A C 1
ATOM 1686 O O . PRO A 1 230 ? 52.867 18.974 29.591 1.00 32.71 441 PRO A O 1
ATOM 1690 N N . TYR A 1 231 ? 50.630 18.733 29.464 1.00 31.79 442 TYR A N 1
ATOM 1691 C CA . TYR A 1 231 ? 50.352 19.031 30.882 1.00 31.74 442 TYR A CA 1
ATOM 1692 C C . TYR A 1 231 ? 49.295 18.078 31.379 1.00 32.07 442 TYR A C 1
ATOM 1693 O O . TYR A 1 231 ? 48.089 18.302 31.230 1.00 32.79 442 TYR A O 1
ATOM 1702 N N . GLN A 1 232 ? 49.767 16.998 31.982 1.00 30.09 443 GLN A N 1
ATOM 1703 C CA . GLN A 1 232 ? 48.892 16.033 32.604 1.00 30.24 443 GLN A CA 1
ATOM 1704 C C . GLN A 1 232 ? 48.987 16.210 34.108 1.00 32.10 443 GLN A C 1
ATOM 1705 O O . GLN A 1 232 ? 50.056 16.519 34.652 1.00 32.53 443 GLN A O 1
ATOM 1711 N N . GLY A 1 233 ? 47.867 16.008 34.778 1.00 31.80 444 GLY A N 1
ATOM 1712 C CA . GLY A 1 233 ? 47.834 16.137 36.230 1.00 30.11 444 GLY A CA 1
ATOM 1713 C C . GLY A 1 233 ? 48.197 14.826 36.927 1.00 30.54 444 GLY A C 1
ATOM 1714 O O . GLY A 1 233 ? 47.887 13.727 36.439 1.00 32.39 444 GLY A O 1
ATOM 1715 N N . ALA A 1 234 ? 48.858 14.956 38.065 1.00 29.99 445 ALA A N 1
ATOM 1716 C CA . ALA A 1 234 ? 49.155 13.777 38.892 1.00 29.12 445 ALA A CA 1
ATOM 1717 C C . ALA A 1 234 ? 49.321 14.230 40.336 1.00 30.41 445 ALA A C 1
ATOM 1718 O O . ALA A 1 234 ? 49.594 15.393 40.594 1.00 31.38 445 ALA A O 1
ATOM 1720 N N . PRO A 1 235 ? 49.163 13.304 41.287 1.00 30.36 446 PRO A N 1
ATOM 1721 C CA . PRO A 1 235 ? 49.356 13.666 42.701 1.00 31.80 446 PRO A CA 1
ATOM 1722 C C . PRO A 1 235 ? 50.817 13.887 43.049 1.00 33.34 446 PRO A C 1
ATOM 1723 O O . PRO A 1 235 ? 51.697 13.073 42.708 1.00 33.09 446 PRO A O 1
ATOM 1727 N N . LEU A 1 236 ? 51.054 14.962 43.801 1.00 32.00 447 LEU A N 1
ATOM 1728 C CA . LEU A 1 236 ? 52.386 15.326 44.217 1.00 32.54 447 LEU A CA 1
ATOM 1729 C C . LEU A 1 236 ? 52.390 15.384 45.740 1.00 31.91 447 LEU A C 1
ATOM 1730 O O . LEU A 1 236 ? 51.522 16.026 46.330 1.00 33.70 447 LEU A O 1
ATOM 1735 N N . MET A 1 237 ? 53.341 14.674 46.343 1.00 32.93 448 MET A N 1
ATOM 1736 C CA . MET A 1 237 ? 53.556 14.717 47.796 1.00 34.89 448 MET A CA 1
ATOM 1737 C C . MET A 1 237 ? 55.043 14.553 48.126 1.00 36.30 448 MET A C 1
ATOM 1738 O O . MET A 1 237 ? 55.835 14.144 47.292 1.00 36.12 448 MET A O 1
ATOM 1743 N N . LEU A 1 238 ? 55.431 14.854 49.372 1.00 35.95 449 LEU A N 1
ATOM 1744 C CA . LEU A 1 238 ? 56.768 14.517 49.830 1.00 37.92 449 LEU A CA 1
ATOM 1745 C C . LEU A 1 238 ? 56.897 12.995 49.962 1.00 38.69 449 LEU A C 1
ATOM 1746 O O . LEU A 1 238 ? 55.950 12.312 50.344 1.00 39.30 449 LEU A O 1
ATOM 1751 N N . THR A 1 239 ? 58.064 12.466 49.625 1.00 39.64 450 THR A N 1
ATOM 1752 C CA . THR A 1 239 ? 58.269 11.025 49.690 1.00 42.52 450 THR A CA 1
ATOM 1753 C C . THR A 1 239 ? 58.111 10.554 51.134 1.00 44.19 450 THR A C 1
ATOM 1754 O O . THR A 1 239 ? 57.553 9.488 51.377 1.00 44.06 450 THR A O 1
ATOM 1758 N N . LYS A 1 240 ? 58.549 11.378 52.083 1.00 44.97 451 LYS A N 1
ATOM 1759 C CA . LYS A 1 240 ? 58.444 11.006 53.496 1.00 48.16 451 LYS A CA 1
ATOM 1760 C C . LYS A 1 240 ? 56.980 10.832 53.918 1.00 47.50 451 LYS A C 1
ATOM 1761 O O . LYS A 1 240 ? 56.683 10.093 54.866 1.00 47.05 451 LYS A O 1
ATOM 1767 N N . THR A 1 241 ? 56.077 11.510 53.214 1.00 46.25 452 THR A N 1
ATOM 1768 C CA . THR A 1 241 ? 54.644 11.362 53.443 1.00 43.69 452 THR A CA 1
ATOM 1769 C C . THR A 1 241 ? 54.166 9.990 52.984 1.00 44.38 452 THR A C 1
ATOM 1770 O O . THR A 1 241 ? 53.411 9.316 53.684 1.00 44.44 452 THR A O 1
ATOM 1774 N N . LEU A 1 242 ? 54.602 9.572 51.802 1.00 42.97 453 LEU A N 1
ATOM 1775 C CA . LEU A 1 242 ? 54.194 8.274 51.300 1.00 44.30 453 LEU A CA 1
ATOM 1776 C C . LEU A 1 242 ? 54.809 7.185 52.171 1.00 44.60 453 LEU A C 1
ATOM 1777 O O . LEU A 1 242 ? 54.174 6.158 52.431 1.00 45.34 453 LEU A O 1
ATOM 1782 N N . ASP A 1 243 ? 56.036 7.420 52.629 1.00 46.66 454 ASP A N 1
ATOM 1783 C CA . ASP A 1 243 ? 56.710 6.474 53.527 1.00 49.81 454 ASP A CA 1
ATOM 1784 C C . ASP A 1 243 ? 55.868 6.232 54.774 1.00 51.77 454 ASP A C 1
ATOM 1785 O O . ASP A 1 243 ? 55.741 5.095 55.252 1.00 52.80 454 ASP A O 1
ATOM 1790 N N . LYS A 1 244 ? 55.279 7.302 55.292 1.00 52.27 455 LYS A N 1
ATOM 1791 C CA . LYS A 1 244 ? 54.504 7.219 56.522 1.00 52.85 455 LYS A CA 1
ATOM 1792 C C . LYS A 1 244 ? 53.082 6.694 56.278 1.00 49.19 455 LYS A C 1
ATOM 1793 O O . LYS A 1 244 ? 52.517 5.997 57.123 1.00 49.86 455 LYS A O 1
ATOM 1799 N N . TYR A 1 245 ? 52.517 7.007 55.118 1.00 45.85 456 TYR A N 1
ATOM 1800 C CA . TYR A 1 245 ? 51.192 6.518 54.753 1.00 43.37 456 TYR A CA 1
ATOM 1801 C C . TYR A 1 245 ? 51.271 5.825 53.410 1.00 42.20 456 TYR A C 1
ATOM 1802 O O . TYR A 1 245 ? 50.795 6.354 52.409 1.00 42.37 456 TYR A O 1
ATOM 1811 N N . PRO A 1 246 ? 51.871 4.624 53.374 1.00 42.32 457 PRO A N 1
ATOM 1812 C CA . PRO A 1 246 ? 51.976 3.869 52.115 1.00 42.30 457 PRO A CA 1
ATOM 1813 C C . PRO A 1 246 ? 50.625 3.582 51.476 1.00 40.16 457 PRO A C 1
ATOM 1814 O O . PRO A 1 246 ? 50.562 3.361 50.273 1.00 39.95 457 PRO A O 1
ATOM 1818 N N . GLU A 1 247 ? 49.565 3.562 52.280 1.00 39.61 458 GLU A N 1
ATOM 1819 C CA . GLU A 1 247 ? 48.234 3.212 51.790 1.00 39.23 458 GLU A CA 1
ATOM 1820 C C . GLU A 1 247 ? 47.656 4.314 50.878 1.00 37.15 458 GLU A C 1
ATOM 1821 O O . GLU A 1 247 ? 46.585 4.153 50.311 1.00 37.26 458 GLU A O 1
ATOM 1827 N N . LEU A 1 248 ? 48.358 5.436 50.774 1.00 36.22 459 LEU A N 1
ATOM 1828 C CA . LEU A 1 248 ? 47.929 6.479 49.846 1.00 35.54 459 LEU A CA 1
ATOM 1829 C C . LEU A 1 248 ? 48.108 6.109 48.390 1.00 35.85 459 LEU A C 1
ATOM 1830 O O . LEU A 1 248 ? 47.393 6.625 47.527 1.00 37.58 459 LEU A O 1
ATOM 1835 N N . LYS A 1 249 ? 49.065 5.232 48.103 1.00 34.88 460 LYS A N 1
ATOM 1836 C CA . LYS A 1 249 ? 49.491 5.033 46.731 1.00 34.02 460 LYS A CA 1
ATOM 1837 C C . LYS A 1 249 ? 48.428 4.350 45.877 1.00 34.34 460 LYS A C 1
ATOM 1838 O O . LYS A 1 249 ? 48.068 4.850 44.798 1.00 34.36 460 LYS A O 1
ATOM 1844 N N . LYS A 1 250 ? 47.943 3.188 46.324 1.00 34.62 461 LYS A N 1
ATOM 1845 C CA . LYS A 1 250 ? 46.996 2.437 45.507 1.00 34.72 461 LYS A CA 1
ATOM 1846 C C . LYS A 1 250 ? 45.705 3.206 45.188 1.00 34.71 461 LYS A C 1
ATOM 1847 O O . LYS A 1 250 ? 45.279 3.214 44.042 1.00 37.07 461 LYS A O 1
ATOM 1853 N N . PRO A 1 251 ? 45.109 3.900 46.170 1.00 35.27 462 PRO A N 1
ATOM 1854 C CA . PRO A 1 251 ? 43.911 4.690 45.865 1.00 34.59 462 PRO A CA 1
ATOM 1855 C C . PRO A 1 251 ? 44.137 5.782 44.828 1.00 34.64 462 PRO A C 1
ATOM 1856 O O . PRO A 1 251 ? 43.342 5.908 43.898 1.00 34.41 462 PRO A O 1
ATOM 1860 N N . LEU A 1 252 ? 45.195 6.559 45.008 1.00 33.12 463 LEU A N 1
ATOM 1861 C CA . LEU A 1 252 ? 45.462 7.670 44.090 1.00 34.13 463 LEU A CA 1
ATOM 1862 C C . LEU A 1 252 ? 45.795 7.154 42.703 1.00 35.48 463 LEU A C 1
ATOM 1863 O O . LEU A 1 252 ? 45.431 7.792 41.710 1.00 36.67 463 LEU A O 1
ATOM 1868 N N . ASN A 1 253 ? 46.464 6.003 42.623 1.00 34.76 464 ASN A N 1
ATOM 1869 C CA . ASN A 1 253 ? 46.785 5.440 41.319 1.00 35.87 464 ASN A CA 1
ATOM 1870 C C . ASN A 1 253 ? 45.593 4.797 40.589 1.00 36.25 464 ASN A C 1
ATOM 1871 O O . ASN A 1 253 ? 45.727 4.401 39.427 1.00 37.08 464 ASN A O 1
ATOM 1876 N N . LYS A 1 254 ? 44.420 4.742 41.224 1.00 36.94 465 LYS A N 1
ATOM 1877 C CA . LYS A 1 254 ? 43.219 4.301 40.500 1.00 36.90 465 LYS A CA 1
ATOM 1878 C C . LYS A 1 254 ? 42.826 5.310 39.442 1.00 36.00 465 LYS A C 1
ATOM 1879 O O . LYS A 1 254 ? 42.131 4.979 38.480 1.00 38.23 465 LYS A O 1
ATOM 1885 N N . LEU A 1 255 ? 43.282 6.541 39.619 1.00 35.07 466 LEU A N 1
ATOM 1886 C CA . LEU A 1 255 ? 43.001 7.596 38.644 1.00 33.65 466 LEU A CA 1
ATOM 1887 C C . LEU A 1 255 ? 44.023 7.611 37.509 1.00 33.92 466 LEU A C 1
ATOM 1888 O O . LEU A 1 255 ? 43.894 8.393 36.571 1.00 35.41 466 LEU A O 1
ATOM 1893 N N . ALA A 1 256 ? 45.036 6.754 37.569 1.00 33.02 467 ALA A N 1
ATOM 1894 C CA . ALA A 1 256 ? 46.074 6.765 36.537 1.00 34.28 467 ALA A CA 1
ATOM 1895 C C . ALA A 1 256 ? 45.495 6.410 35.168 1.00 32.77 467 ALA A C 1
ATOM 1896 O O . ALA A 1 256 ? 44.810 5.403 35.001 1.00 32.83 467 ALA A O 1
ATOM 1898 N N . GLY A 1 257 ? 45.762 7.250 34.182 1.00 32.07 468 GLY A N 1
ATOM 1899 C CA . GLY A 1 257 ? 45.310 6.944 32.838 1.00 33.51 468 GLY A CA 1
ATOM 1900 C C . GLY A 1 257 ? 43.826 7.159 32.628 1.00 33.17 468 GLY A C 1
ATOM 1901 O O . GLY A 1 257 ? 43.288 6.820 31.559 1.00 35.62 468 GLY A O 1
ATOM 1902 N N . LYS A 1 258 ? 43.177 7.730 33.641 1.00 32.16 469 LYS A N 1
ATOM 1903 C CA . LYS A 1 258 ? 41.759 8.038 33.607 1.00 32.14 469 LYS A CA 1
ATOM 1904 C C . LYS A 1 258 ? 41.503 9.517 33.305 1.00 30.46 469 LYS A C 1
ATOM 1905 O O . LYS A 1 258 ? 42.374 10.369 33.502 1.00 31.11 469 LYS A O 1
ATOM 1911 N N . ILE A 1 259 ? 40.271 9.790 32.891 1.00 31.58 470 ILE A N 1
ATOM 1912 C CA . ILE A 1 259 ? 39.747 11.133 32.619 1.00 30.73 470 ILE A CA 1
ATOM 1913 C C . ILE A 1 259 ? 40.271 11.705 31.288 1.00 27.23 470 ILE A C 1
ATOM 1914 O O . ILE A 1 259 ? 41.377 12.230 31.215 1.00 29.52 470 ILE A O 1
ATOM 1919 N N . THR A 1 260 ? 39.466 11.557 30.247 1.00 36.54 471 THR A N 1
ATOM 1920 C CA . THR A 1 260 ? 39.835 12.096 28.941 1.00 38.20 471 THR A CA 1
ATOM 1921 C C . THR A 1 260 ? 39.623 13.603 28.932 1.00 37.56 471 THR A C 1
ATOM 1922 O O . THR A 1 260 ? 38.932 14.142 29.810 1.00 30.93 471 THR A O 1
ATOM 1926 N N . ASP A 1 261 ? 40.196 14.271 27.929 1.00 35.06 472 ASP A N 1
ATOM 1927 C CA . ASP A 1 261 ? 40.005 15.704 27.764 1.00 34.90 472 ASP A CA 1
ATOM 1928 C C . ASP A 1 261 ? 38.524 16.022 27.782 1.00 36.24 472 ASP A C 1
ATOM 1929 O O . ASP A 1 261 ? 38.096 16.976 28.400 1.00 36.94 472 ASP A O 1
ATOM 1934 N N . ASP A 1 262 ? 37.738 15.253 27.044 1.00 38.83 473 ASP A N 1
ATOM 1935 C CA . ASP A 1 262 ? 36.310 15.527 26.968 1.00 40.77 473 ASP A CA 1
ATOM 1936 C C . ASP A 1 262 ? 35.583 15.271 28.297 1.00 39.32 473 ASP A C 1
ATOM 1937 O O . ASP A 1 262 ? 34.651 15.985 28.650 1.00 38.25 473 ASP A O 1
ATOM 1942 N N . GLU A 1 263 ? 35.986 14.250 29.031 1.00 39.52 474 GLU A N 1
ATOM 1943 C CA . GLU A 1 263 ? 35.352 14.004 30.319 1.00 38.80 474 GLU A CA 1
ATOM 1944 C C . GLU A 1 263 ? 35.644 15.153 31.273 1.00 37.93 474 GLU A C 1
ATOM 1945 O O . GLU A 1 263 ? 34.772 15.554 32.039 1.00 37.57 474 GLU A O 1
ATOM 1951 N N . MET A 1 264 ? 36.857 15.696 31.203 1.00 37.09 475 MET A N 1
ATOM 1952 C CA . MET A 1 264 ? 37.264 16.787 32.094 1.00 37.15 475 MET A CA 1
ATOM 1953 C C . MET A 1 264 ? 36.523 18.075 31.744 1.00 38.46 475 MET A C 1
ATOM 1954 O O . MET A 1 264 ? 36.099 18.824 32.646 1.00 38.78 475 MET A O 1
ATOM 1959 N N . ARG A 1 265 ? 36.373 18.321 30.435 1.00 40.81 476 ARG A N 1
ATOM 1960 C CA . ARG A 1 265 ? 35.552 19.417 29.920 1.00 41.72 476 ARG A CA 1
ATOM 1961 C C . ARG A 1 265 ? 34.139 19.381 30.465 1.00 42.37 476 ARG A C 1
ATOM 1962 O O . ARG A 1 265 ? 33.612 20.394 30.932 1.00 42.13 476 ARG A O 1
ATOM 1970 N N . LYS A 1 266 ? 33.520 18.207 30.386 1.00 44.32 477 LYS A N 1
ATOM 1971 C CA . LYS A 1 266 ? 32.153 18.032 30.858 1.00 46.64 477 LYS A CA 1
ATOM 1972 C C . LYS A 1 266 ? 32.026 18.256 32.365 1.00 44.71 477 LYS A C 1
ATOM 1973 O O . LYS A 1 266 ? 31.046 18.847 32.819 1.00 44.60 477 LYS A O 1
ATOM 1979 N N . MET A 1 267 ? 32.996 17.776 33.141 1.00 43.49 478 MET A N 1
ATOM 1980 C CA . MET A 1 267 ? 32.967 17.993 34.586 1.00 42.74 478 MET A CA 1
ATOM 1981 C C . MET A 1 267 ? 33.208 19.456 34.961 1.00 43.50 478 MET A C 1
ATOM 1982 O O . MET A 1 267 ? 32.550 19.985 35.862 1.00 42.87 478 MET A O 1
ATOM 1987 N N . ASN A 1 268 ? 34.172 20.098 34.307 1.00 42.55 479 ASN A N 1
ATOM 1988 C CA . ASN A 1 268 ? 34.394 21.526 34.526 1.00 41.93 479 ASN A CA 1
ATOM 1989 C C . ASN A 1 268 ? 33.111 22.311 34.216 1.00 44.93 479 ASN A C 1
ATOM 1990 O O . ASN A 1 268 ? 32.783 23.280 34.903 1.00 45.01 479 ASN A O 1
ATOM 1995 N N . TYR A 1 269 ? 32.378 21.868 33.194 1.00 48.01 480 TYR A N 1
ATOM 1996 C CA . TYR A 1 269 ? 31.106 22.497 32.821 1.00 49.45 480 TYR A CA 1
ATOM 1997 C C . TYR A 1 269 ? 30.055 22.346 33.928 1.00 49.87 480 TYR A C 1
ATOM 1998 O O . TYR A 1 269 ? 29.287 23.272 34.218 1.00 49.70 480 TYR A O 1
ATOM 2007 N N . GLU A 1 270 ? 30.005 21.170 34.532 1.00 49.40 481 GLU A N 1
ATOM 2008 C CA . GLU A 1 270 ? 29.022 20.918 35.562 1.00 51.93 481 GLU A CA 1
ATOM 2009 C C . GLU A 1 270 ? 29.208 21.883 36.717 1.00 51.80 481 GLU A C 1
ATOM 2010 O O . GLU A 1 270 ? 28.243 22.423 37.236 1.00 52.33 481 GLU A O 1
ATOM 2016 N N . VAL A 1 271 ? 30.455 22.119 37.099 1.00 52.08 482 VAL A N 1
ATOM 2017 C CA . VAL A 1 271 ? 30.749 23.075 38.161 1.00 52.72 482 VAL A CA 1
ATOM 2018 C C . VAL A 1 271 ? 30.557 24.521 37.719 1.00 53.98 482 VAL A C 1
ATOM 2019 O O . VAL A 1 271 ? 29.814 25.272 38.343 1.00 54.85 482 VAL A O 1
ATOM 2023 N N . ASN A 1 272 ? 31.249 24.916 36.653 1.00 53.74 483 ASN A N 1
ATOM 2024 C CA . ASN A 1 272 ? 31.255 26.314 36.233 1.00 55.89 483 ASN A CA 1
ATOM 2025 C C . ASN A 1 272 ? 29.925 26.816 35.683 1.00 58.82 483 ASN A C 1
ATOM 2026 O O . ASN A 1 272 ? 29.606 27.985 35.857 1.00 60.22 483 ASN A O 1
ATOM 2031 N N . VAL A 1 273 ? 29.155 25.957 35.015 1.00 59.64 484 VAL A N 1
ATOM 2032 C CA . VAL A 1 273 ? 27.940 26.418 34.326 1.00 60.43 484 VAL A CA 1
ATOM 2033 C C . VAL A 1 273 ? 26.652 25.917 34.980 1.00 61.94 484 VAL A C 1
ATOM 2034 O O . VAL A 1 273 ? 25.721 26.691 35.170 1.00 62.17 484 VAL A O 1
ATOM 2038 N N . ASN A 1 274 ? 26.597 24.638 35.341 1.00 63.40 485 ASN A N 1
ATOM 2039 C CA . ASN A 1 274 ? 25.388 24.081 35.943 1.00 62.95 485 ASN A CA 1
ATOM 2040 C C . ASN A 1 274 ? 25.335 24.283 37.452 1.00 61.68 485 ASN A C 1
ATOM 2041 O O . ASN A 1 274 ? 24.307 24.035 38.080 1.00 62.73 485 ASN A O 1
ATOM 2046 N N . GLY A 1 275 ? 26.444 24.735 38.028 1.00 59.80 486 GLY A N 1
ATOM 2047 C CA . GLY A 1 275 ? 26.474 25.133 39.423 1.00 58.09 486 GLY A CA 1
ATOM 2048 C C . GLY A 1 275 ? 26.601 23.996 40.413 1.00 58.23 486 GLY A C 1
ATOM 2049 O O . GLY A 1 275 ? 26.451 24.212 41.609 1.00 59.16 486 GLY A O 1
ATOM 2050 N N . LYS A 1 276 ? 26.879 22.790 39.933 1.00 57.34 487 LYS A N 1
ATOM 2051 C CA . LYS A 1 276 ? 27.027 21.638 40.823 1.00 57.48 487 LYS A CA 1
ATOM 2052 C C . LYS A 1 276 ? 28.316 21.729 41.642 1.00 54.44 487 LYS A C 1
ATOM 2053 O O . LYS A 1 276 ? 29.268 22.388 41.242 1.00 54.89 487 LYS A O 1
ATOM 2059 N N . SER A 1 277 ? 28.352 21.058 42.786 1.00 52.36 488 SER A N 1
ATOM 2060 C CA . SER A 1 277 ? 29.533 21.114 43.635 1.00 51.52 488 SER A CA 1
ATOM 2061 C C . SER A 1 277 ? 30.615 20.192 43.095 1.00 50.28 488 SER A C 1
ATOM 2062 O O . SER A 1 277 ? 30.319 19.127 42.552 1.00 49.78 488 SER A O 1
ATOM 2065 N N . ALA A 1 278 ? 31.870 20.604 43.248 1.00 47.59 489 ALA A N 1
ATOM 2066 C CA . ALA A 1 278 ? 32.993 19.802 42.787 1.00 45.73 489 ALA A CA 1
ATOM 2067 C C . ALA A 1 278 ? 32.939 18.407 43.398 1.00 45.03 489 ALA A C 1
ATOM 2068 O O . ALA A 1 278 ? 33.309 17.421 42.754 1.00 45.90 489 ALA A O 1
ATOM 2070 N N . TYR A 1 279 ? 32.481 18.323 44.643 1.00 44.97 490 TYR A N 1
ATOM 2071 C CA . TYR A 1 279 ? 32.383 17.030 45.307 1.00 44.97 490 TYR A CA 1
ATOM 2072 C C . TYR A 1 279 ? 31.412 16.100 44.591 1.00 47.22 490 TYR A C 1
ATOM 2073 O O . TYR A 1 279 ? 31.735 14.936 44.288 1.00 46.76 490 TYR A O 1
ATOM 2082 N N . THR A 1 280 ? 30.221 16.611 44.313 1.00 47.08 491 THR A N 1
ATOM 2083 C CA . THR A 1 280 ? 29.214 15.833 43.605 1.00 47.75 491 THR A CA 1
ATOM 2084 C C . THR A 1 280 ? 29.634 15.411 42.192 1.00 45.16 491 THR A C 1
ATOM 2085 O O . THR A 1 280 ? 29.407 14.259 41.806 1.00 46.35 491 THR A O 1
ATOM 2089 N N . VAL A 1 281 ? 30.222 16.311 41.400 1.00 41.56 492 VAL A N 1
ATOM 2090 C CA . VAL A 1 281 ? 30.578 15.900 40.036 1.00 41.92 492 VAL A CA 1
ATOM 2091 C C . VAL A 1 281 ? 31.710 14.862 40.111 1.00 41.79 492 VAL A C 1
ATOM 2092 O O . VAL A 1 281 ? 31.727 13.906 39.342 1.00 42.85 492 VAL A O 1
ATOM 2096 N N . ALA A 1 282 ? 32.614 15.013 41.079 1.00 40.02 493 ALA A N 1
ATOM 2097 C CA . ALA A 1 282 ? 33.694 14.031 41.284 1.00 42.24 493 ALA A CA 1
ATOM 2098 C C . ALA A 1 282 ? 33.151 12.650 41.645 1.00 41.74 493 ALA A C 1
ATOM 2099 O O . ALA A 1 282 ? 33.567 11.619 41.097 1.00 40.40 493 ALA A O 1
ATOM 2101 N N . LYS A 1 283 ? 32.235 12.634 42.599 1.00 42.70 494 LYS A N 1
ATOM 2102 C CA . LYS A 1 283 ? 31.665 11.389 43.071 1.00 42.59 494 LYS A CA 1
ATOM 2103 C C . LYS A 1 283 ? 30.889 10.698 41.949 1.00 42.94 494 LYS A C 1
ATOM 2104 O O . LYS A 1 283 ? 30.954 9.480 41.810 1.00 42.71 494 LYS A O 1
ATOM 2110 N N . ASP A 1 284 ? 30.162 11.474 41.150 1.00 44.38 495 ASP A N 1
ATOM 2111 C CA . ASP A 1 284 ? 29.426 10.912 40.021 1.00 46.91 495 ASP A CA 1
ATOM 2112 C C . ASP A 1 284 ? 30.341 10.266 39.017 1.00 45.62 495 ASP A C 1
ATOM 2113 O O . ASP A 1 284 ? 30.031 9.206 38.493 1.00 44.36 495 ASP A O 1
ATOM 2118 N N . TYR A 1 285 ? 31.458 10.917 38.727 1.00 43.81 496 TYR A N 1
ATOM 2119 C CA . TYR A 1 285 ? 32.379 10.383 37.743 1.00 42.00 496 TYR A CA 1
ATOM 2120 C C . TYR A 1 285 ? 32.981 9.090 38.256 1.00 41.59 496 TYR A C 1
ATOM 2121 O O . TYR A 1 285 ? 33.000 8.076 37.564 1.00 40.62 496 TYR A O 1
ATOM 2130 N N . LEU A 1 286 ? 33.471 9.123 39.482 1.00 39.77 497 LEU A N 1
ATOM 2131 C CA . LEU A 1 286 ? 34.077 7.928 40.050 1.00 40.37 497 LEU A CA 1
ATOM 2132 C C . LEU A 1 286 ? 33.096 6.767 40.111 1.00 42.58 497 LEU A C 1
ATOM 2133 O O . LEU A 1 286 ? 33.490 5.616 39.933 1.00 42.55 497 LEU A O 1
ATOM 2138 N N . LYS A 1 287 ? 31.824 7.054 40.361 1.00 44.11 498 LYS A N 1
ATOM 2139 C CA . LYS A 1 287 ? 30.833 5.985 40.451 1.00 46.33 498 LYS A CA 1
ATOM 2140 C C . LYS A 1 287 ? 30.547 5.436 39.073 1.00 47.65 498 LYS A C 1
ATOM 2141 O O . LYS A 1 287 ? 30.450 4.230 38.888 1.00 46.33 498 LYS A O 1
ATOM 2147 N N . ASP A 1 288 ? 30.419 6.336 38.107 1.00 48.54 499 ASP A N 1
ATOM 2148 C CA . ASP A 1 288 ? 30.124 5.956 36.740 1.00 50.39 499 ASP A CA 1
ATOM 2149 C C . ASP A 1 288 ? 31.261 5.116 36.160 1.00 49.11 499 ASP A C 1
ATOM 2150 O O . ASP A 1 288 ? 31.035 4.291 35.284 1.00 47.75 499 ASP A O 1
ATOM 2155 N N . GLN A 1 289 ? 32.474 5.326 36.666 1.00 48.66 500 GLN A N 1
ATOM 2156 C CA . GLN A 1 289 ? 33.648 4.579 36.230 1.00 48.34 500 GLN A CA 1
ATOM 2157 C C . GLN A 1 289 ? 33.867 3.282 37.009 1.00 47.16 500 GLN A C 1
ATOM 2158 O O . GLN A 1 289 ? 34.690 2.437 36.621 1.00 47.59 500 GLN A O 1
ATOM 2164 N N . GLY A 1 290 ? 33.119 3.111 38.089 1.00 46.20 501 GLY A N 1
ATOM 2165 C CA . GLY A 1 290 ? 33.235 1.922 38.914 1.00 45.20 501 GLY A CA 1
ATOM 2166 C C . GLY A 1 290 ? 34.444 1.980 39.821 1.00 45.29 501 GLY A C 1
ATOM 2167 O O . GLY A 1 290 ? 34.815 0.982 40.430 1.00 45.04 501 GLY A O 1
ATOM 2168 N N . ILE A 1 291 ? 35.054 3.158 39.918 1.00 45.92 502 ILE A N 1
ATOM 2169 C CA . ILE A 1 291 ? 36.199 3.340 40.796 1.00 47.05 502 ILE A CA 1
ATOM 2170 C C . ILE A 1 291 ? 35.735 3.383 42.254 1.00 48.24 502 ILE A C 1
ATOM 2171 O O . ILE A 1 291 ? 36.453 2.938 43.143 1.00 47.36 502 ILE A O 1
ATOM 2176 N N . ILE A 1 292 ? 34.531 3.913 42.461 1.00 49.38 503 ILE A N 1
ATOM 2177 C CA . ILE A 1 292 ? 33.837 3.894 43.745 1.00 52.97 503 ILE A CA 1
ATOM 2178 C C . ILE A 1 292 ? 32.491 3.199 43.587 1.00 57.30 503 ILE A C 1
ATOM 2179 O O . ILE A 1 292 ? 31.829 3.352 42.565 1.00 55.41 503 ILE A O 1
ATOM 2184 N N . LYS A 1 293 ? 32.073 2.447 44.602 1.00 64.20 504 LYS A N 1
ATOM 2185 C CA . LYS A 1 293 ? 30.784 1.764 44.547 1.00 71.98 504 LYS A CA 1
ATOM 2186 C C . LYS A 1 293 ? 29.638 2.625 45.079 1.00 79.60 504 LYS A C 1
ATOM 2187 O O . LYS A 1 293 ? 28.469 2.288 44.898 1.00 80.37 504 LYS A O 1
ATOM 2194 N N A GLU B 1 24 ? 23.295 0.823 -9.888 0.38 36.15 235 GLU B N 1
ATOM 2195 N N B GLU B 1 24 ? 25.645 1.201 -10.896 0.62 44.31 235 GLU B N 1
ATOM 2196 C CA A GLU B 1 24 ? 24.615 0.237 -10.073 0.38 35.85 235 GLU B CA 1
ATOM 2197 C CA B GLU B 1 24 ? 24.657 0.511 -10.065 0.62 41.82 235 GLU B CA 1
ATOM 2198 C C A GLU B 1 24 ? 25.383 0.206 -8.750 0.38 33.77 235 GLU B C 1
ATOM 2199 C C B GLU B 1 24 ? 25.247 -0.058 -8.768 0.62 37.14 235 GLU B C 1
ATOM 2200 O O A GLU B 1 24 ? 26.618 0.107 -8.734 0.38 33.49 235 GLU B O 1
ATOM 2201 O O B GLU B 1 24 ? 26.172 -0.880 -8.789 0.62 37.64 235 GLU B O 1
ATOM 2212 N N . ILE B 1 25 ? 24.648 0.327 -7.644 1.00 30.27 236 ILE B N 1
ATOM 2213 C CA . ILE B 1 25 ? 25.201 0.053 -6.324 1.00 26.53 236 ILE B CA 1
ATOM 2214 C C . ILE B 1 25 ? 24.532 -1.190 -5.734 1.00 24.09 236 ILE B C 1
ATOM 2215 O O . ILE B 1 25 ? 23.307 -1.243 -5.601 1.00 25.25 236 ILE B O 1
ATOM 2220 N N . THR B 1 26 ? 25.335 -2.190 -5.384 1.00 22.84 237 THR B N 1
ATOM 2221 C CA . THR B 1 26 ? 24.810 -3.446 -4.846 1.00 22.46 237 THR B CA 1
ATOM 2222 C C . THR B 1 26 ? 24.903 -3.469 -3.327 1.00 22.72 237 THR B C 1
ATOM 2223 O O . THR B 1 26 ? 26.001 -3.371 -2.774 1.00 21.69 237 THR B O 1
ATOM 2227 N N . ILE B 1 27 ? 23.7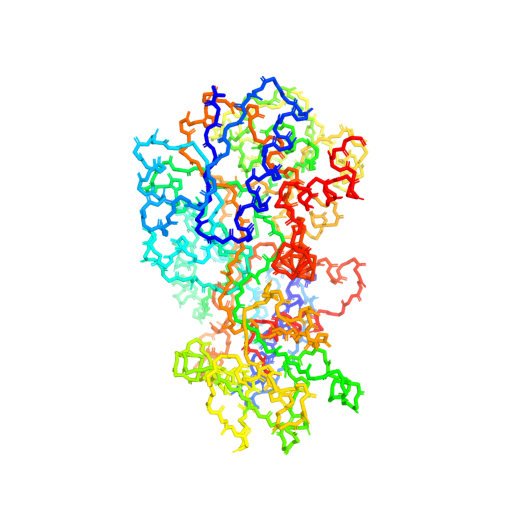46 -3.587 -2.669 1.00 21.17 238 ILE B N 1
ATOM 2228 C CA . ILE B 1 27 ? 23.670 -3.564 -1.217 1.00 19.18 238 ILE B CA 1
ATOM 2229 C C . ILE B 1 27 ? 23.061 -4.874 -0.759 1.00 18.60 238 ILE B C 1
ATOM 2230 O O . ILE B 1 27 ? 21.929 -5.199 -1.102 1.00 21.00 238 ILE B O 1
ATOM 2235 N N . ALA B 1 28 ? 23.819 -5.605 0.032 1.00 18.81 239 ALA B N 1
ATOM 2236 C CA . ALA B 1 28 ? 23.399 -6.926 0.481 1.00 18.69 239 ALA B CA 1
ATOM 2237 C C . ALA B 1 28 ? 23.134 -6.921 1.961 1.00 18.99 239 ALA B C 1
ATOM 2238 O O . ALA B 1 28 ? 23.630 -6.072 2.698 1.00 19.09 239 ALA B O 1
ATOM 2240 N N . GLY B 1 29 ? 22.350 -7.900 2.384 1.00 20.21 240 GLY B N 1
ATOM 2241 C CA . GLY B 1 29 ? 22.084 -8.132 3.784 1.00 20.85 240 GLY B CA 1
ATOM 2242 C C . GLY B 1 29 ? 22.473 -9.541 4.186 1.00 20.01 240 GLY B C 1
ATOM 2243 O O . GLY B 1 29 ? 22.385 -10.473 3.389 1.00 20.90 240 GLY B O 1
ATOM 2244 N N . LYS B 1 30 ? 22.872 -9.724 5.433 1.00 22.20 241 LYS B N 1
ATOM 2245 C CA . LYS B 1 30 ? 22.961 -11.081 5.971 1.00 22.81 241 LYS B CA 1
ATOM 2246 C C . LYS B 1 30 ? 21.554 -11.632 6.098 1.00 23.63 241 LYS B C 1
ATOM 2247 O O . LYS B 1 30 ? 20.573 -10.962 5.807 1.00 24.11 241 LYS B O 1
ATOM 2253 N N . LEU B 1 31 ? 21.438 -12.877 6.545 1.00 26.55 242 LEU B N 1
ATOM 2254 C CA . LEU B 1 31 ? 20.123 -13.470 6.684 1.00 26.89 242 LEU B CA 1
ATOM 2255 C C . LEU B 1 31 ? 19.265 -12.780 7.739 1.00 28.13 242 LEU B C 1
ATOM 2256 O O . LEU B 1 31 ? 19.746 -12.452 8.839 1.00 28.43 242 LEU B O 1
ATOM 2261 N N . GLY B 1 32 ? 17.989 -12.586 7.407 1.00 26.46 243 GLY B N 1
ATOM 2262 C CA . GLY B 1 32 ? 17.017 -12.096 8.377 1.00 26.29 243 GLY B CA 1
ATOM 2263 C C . GLY B 1 32 ? 16.205 -10.890 7.953 1.00 25.27 243 GLY B C 1
ATOM 2264 O O . GLY B 1 32 ? 16.587 -10.158 7.034 1.00 25.06 243 GLY B O 1
ATOM 2265 N N . ALA B 1 33 ? 15.089 -10.689 8.656 1.00 24.02 244 ALA B N 1
ATOM 2266 C CA . ALA B 1 33 ? 14.226 -9.526 8.461 1.00 22.40 244 ALA B CA 1
ATOM 2267 C C . ALA B 1 33 ? 14.950 -8.240 8.778 1.00 18.78 244 ALA B C 1
ATOM 2268 O O . ALA B 1 33 ? 14.832 -7.281 8.030 1.00 20.04 244 ALA B O 1
ATOM 2270 N N . GLU B 1 34 ? 15.711 -8.203 9.871 1.00 18.80 245 GLU B N 1
ATOM 2271 C CA . GLU B 1 34 ? 16.344 -6.951 10.275 1.00 17.93 245 GLU B CA 1
ATOM 2272 C C . GLU B 1 34 ? 17.285 -6.392 9.202 1.00 16.48 245 GLU B C 1
ATOM 2273 O O . GLU B 1 34 ? 17.123 -5.245 8.784 1.00 17.91 245 GLU B O 1
ATOM 2279 N N . PRO B 1 35 ? 18.242 -7.200 8.713 1.00 17.05 246 PRO B N 1
ATOM 2280 C CA . PRO B 1 35 ? 19.084 -6.651 7.637 1.00 17.88 246 PRO B CA 1
ATOM 2281 C C . PRO B 1 35 ? 18.313 -6.348 6.367 1.00 17.01 246 PRO B C 1
ATOM 2282 O O . PRO B 1 35 ? 18.662 -5.392 5.672 1.00 17.87 246 PRO B O 1
ATOM 2286 N N . GLU B 1 36 ? 17.240 -7.069 6.095 1.00 16.67 247 GLU B N 1
ATOM 2287 C CA . GLU B 1 36 ? 16.441 -6.777 4.890 1.00 17.75 247 GLU B CA 1
ATOM 2288 C C . GLU B 1 36 ? 15.757 -5.403 4.990 1.00 17.71 247 GLU B C 1
ATOM 2289 O O . GLU B 1 36 ? 15.717 -4.624 4.023 1.00 16.83 247 GLU B O 1
ATOM 2295 N N . ILE B 1 37 ? 15.240 -5.100 6.168 1.00 17.71 248 ILE B N 1
ATOM 2296 C CA . ILE B 1 37 ? 14.690 -3.769 6.426 1.00 16.76 248 ILE B CA 1
ATOM 2297 C C . ILE B 1 37 ? 15.766 -2.710 6.207 1.00 16.18 248 ILE B C 1
ATOM 2298 O O . ILE B 1 37 ? 15.530 -1.711 5.514 1.00 17.74 248 ILE B O 1
ATOM 2303 N N . LEU B 1 38 ? 16.946 -2.912 6.769 1.00 16.15 249 LEU B N 1
ATOM 2304 C CA . LEU B 1 38 ? 17.988 -1.891 6.688 1.00 16.69 249 LEU B CA 1
ATOM 2305 C C . LEU B 1 38 ? 18.452 -1.651 5.250 1.00 15.06 249 LEU B C 1
ATOM 2306 O O . LEU B 1 38 ? 18.705 -0.495 4.843 1.00 17.52 249 LEU B O 1
ATOM 2311 N N . ILE B 1 39 ? 18.617 -2.712 4.459 1.00 15.53 250 ILE B N 1
ATOM 2312 C CA . ILE B 1 39 ? 19.122 -2.482 3.111 1.00 16.24 250 ILE B CA 1
ATOM 2313 C C . ILE B 1 39 ? 18.081 -1.797 2.231 1.00 15.29 250 ILE B C 1
ATOM 2314 O O . ILE B 1 39 ? 18.433 -1.054 1.315 1.00 16.69 250 ILE B O 1
ATOM 2319 N N . ASN B 1 40 ? 16.805 -2.015 2.523 1.00 16.63 251 ASN B N 1
ATOM 2320 C CA . ASN B 1 40 ? 15.758 -1.277 1.849 1.00 17.15 251 ASN B CA 1
ATOM 2321 C C . ASN B 1 40 ? 15.743 0.186 2.285 1.00 16.34 251 ASN B C 1
ATOM 2322 O O . ASN B 1 40 ? 15.533 1.071 1.447 1.00 18.12 251 ASN B O 1
ATOM 2327 N N . MET B 1 41 ? 16.055 0.460 3.557 1.00 16.73 252 MET B N 1
ATOM 2328 C CA . MET B 1 41 ? 16.214 1.858 3.968 1.00 17.44 252 MET B CA 1
ATOM 2329 C C . MET B 1 41 ? 17.367 2.485 3.193 1.00 17.61 252 MET B C 1
ATOM 2330 O O . MET B 1 41 ? 17.261 3.655 2.760 1.00 17.45 252 MET B O 1
ATOM 2335 N N . TYR B 1 42 ? 18.491 1.777 3.083 1.00 17.69 253 TYR B N 1
ATOM 2336 C CA . TYR B 1 42 ? 19.636 2.311 2.358 1.00 18.72 253 TYR B CA 1
ATOM 2337 C C . TYR B 1 42 ? 19.223 2.628 0.918 1.00 17.09 253 TYR B C 1
ATOM 2338 O O . TYR B 1 42 ? 19.520 3.734 0.389 1.00 18.43 253 TYR B O 1
ATOM 2347 N N . LYS B 1 43 ? 18.557 1.692 0.255 1.00 17.68 254 LYS B N 1
ATOM 2348 C CA . LYS B 1 43 ? 18.079 1.938 -1.093 1.00 17.81 254 LYS B CA 1
ATOM 2349 C C . LYS B 1 43 ? 17.201 3.181 -1.173 1.00 19.14 254 LYS B C 1
ATOM 2350 O O . LYS B 1 43 ? 17.388 4.057 -2.037 1.00 19.07 254 LYS B O 1
ATOM 2356 N N . LEU B 1 44 ? 16.245 3.273 -0.254 1.00 18.44 255 LEU B N 1
ATOM 2357 C CA . LEU B 1 44 ? 15.267 4.372 -0.278 1.00 18.61 255 LEU B CA 1
ATOM 2358 C C . LEU B 1 44 ? 15.924 5.742 -0.097 1.00 18.94 255 LEU B C 1
ATOM 2359 O O . LEU B 1 44 ? 15.598 6.670 -0.835 1.00 21.73 255 LEU B O 1
ATOM 2364 N N . VAL B 1 45 ? 16.850 5.866 0.843 1.00 18.62 256 VAL B N 1
ATOM 2365 C CA . VAL B 1 45 ? 17.499 7.156 1.051 1.00 19.64 256 VAL B CA 1
ATOM 2366 C C . VAL B 1 45 ? 18.462 7.503 -0.093 1.00 19.79 256 VAL B C 1
ATOM 2367 O O . VAL B 1 45 ? 18.514 8.655 -0.516 1.00 20.59 256 VAL B O 1
ATOM 2371 N N . ILE B 1 46 ? 19.200 6.530 -0.627 1.00 19.14 257 ILE B N 1
ATOM 2372 C CA . ILE B 1 46 ? 20.141 6.802 -1.698 1.00 19.43 257 ILE B CA 1
ATOM 2373 C C . ILE B 1 46 ? 19.368 7.244 -2.928 1.00 20.01 257 ILE B C 1
ATOM 2374 O O . ILE B 1 46 ? 19.767 8.192 -3.600 1.00 22.98 257 ILE B O 1
ATOM 2379 N N . GLU B 1 47 ? 18.262 6.571 -3.223 1.00 20.28 258 GLU B N 1
ATOM 2380 C CA . GLU B 1 47 ? 17.494 6.878 -4.427 1.00 21.85 258 GLU B CA 1
ATOM 2381 C C . GLU B 1 47 ? 16.670 8.165 -4.300 1.00 23.66 258 GLU B C 1
ATOM 2382 O O . GLU B 1 47 ? 16.389 8.832 -5.304 1.00 24.84 258 GLU B O 1
ATOM 2388 N N . ASP B 1 48 ? 16.314 8.525 -3.070 1.00 22.81 259 ASP B N 1
ATOM 2389 C CA . ASP B 1 48 ? 15.596 9.784 -2.816 1.00 22.61 259 ASP B CA 1
ATOM 2390 C C . ASP B 1 48 ? 16.522 10.966 -3.010 1.00 22.14 259 ASP B C 1
ATOM 2391 O O . ASP B 1 48 ? 16.078 12.038 -3.420 1.00 23.29 259 ASP B O 1
ATOM 2396 N N . GLU B 1 49 ? 17.811 10.787 -2.733 1.00 21.80 260 GLU B N 1
ATOM 2397 C CA . GLU B 1 49 ? 18.719 11.948 -2.693 1.00 23.24 260 GLU B CA 1
ATOM 2398 C C . GLU B 1 49 ? 19.702 12.040 -3.851 1.00 22.67 260 GLU B C 1
ATOM 2399 O O . GLU B 1 49 ? 20.300 13.116 -4.081 1.00 24.69 260 GLU B O 1
ATOM 2405 N N . THR B 1 50 ? 19.874 10.948 -4.588 1.00 22.60 261 THR B N 1
ATOM 2406 C CA . THR B 1 50 ? 20.866 10.894 -5.667 1.00 23.66 261 THR B CA 1
ATOM 2407 C C . THR B 1 50 ? 20.292 10.213 -6.892 1.00 24.88 261 THR B C 1
ATOM 2408 O O . THR B 1 50 ? 19.191 9.627 -6.845 1.00 25.77 261 THR B O 1
ATOM 2412 N N . ASP B 1 51 ? 21.050 10.268 -7.983 1.00 26.22 262 ASP B N 1
ATOM 2413 C CA . ASP B 1 51 ? 20.652 9.585 -9.212 1.00 28.24 262 ASP B CA 1
ATOM 2414 C C . ASP B 1 51 ? 21.164 8.146 -9.284 1.00 27.22 262 ASP B C 1
ATOM 2415 O O . ASP B 1 51 ? 20.973 7.462 -10.307 1.00 29.30 262 ASP B O 1
ATOM 2420 N N . LEU B 1 52 ? 21.805 7.676 -8.213 1.00 27.02 263 LEU B N 1
ATOM 2421 C CA . LEU B 1 52 ? 22.322 6.307 -8.213 1.00 25.32 263 LEU B CA 1
ATOM 2422 C C . LEU B 1 52 ? 21.178 5.342 -8.074 1.00 26.44 263 LEU B C 1
ATOM 2423 O O . LEU B 1 52 ? 20.185 5.616 -7.387 1.00 27.17 263 LEU B O 1
ATOM 2428 N N . LYS B 1 53 ? 21.342 4.203 -8.729 1.00 26.91 264 LYS B N 1
ATOM 2429 C CA . LYS B 1 53 ? 20.371 3.128 -8.658 1.00 29.87 264 LYS B CA 1
ATOM 2430 C C . LYS B 1 53 ? 20.969 2.006 -7.828 1.00 28.11 264 LYS B C 1
ATOM 2431 O O . LYS B 1 53 ? 22.134 1.642 -7.985 1.00 29.98 264 LYS B O 1
ATOM 2437 N N . VAL B 1 54 ? 20.153 1.506 -6.912 1.00 24.52 265 VAL B N 1
ATOM 2438 C CA . VAL B 1 54 ? 20.557 0.478 -5.979 1.00 22.98 265 VAL B CA 1
ATOM 2439 C C . VAL B 1 54 ? 19.845 -0.843 -6.263 1.00 23.86 265 VAL B C 1
ATOM 2440 O O . VAL B 1 54 ? 18.614 -0.887 -6.458 1.00 26.03 265 VAL B O 1
ATOM 2444 N N A ASN B 1 55 ? 20.617 -1.920 -6.248 0.70 22.87 266 ASN B N 1
ATOM 2445 N N B ASN B 1 55 ? 20.643 -1.909 -6.300 0.30 24.14 266 ASN B N 1
ATOM 2446 C CA A ASN B 1 55 ? 20.087 -3.266 -6.381 0.70 23.32 266 ASN B CA 1
ATOM 2447 C CA B ASN B 1 55 ? 20.147 -3.277 -6.330 0.30 24.79 266 ASN B CA 1
ATOM 2448 C C A ASN B 1 55 ? 20.277 -3.958 -5.032 0.70 21.70 266 ASN B C 1
ATOM 2449 C C B ASN B 1 55 ? 20.299 -3.873 -4.953 0.30 23.31 266 ASN B C 1
ATOM 2450 O O A ASN B 1 55 ? 21.404 -4.229 -4.630 0.70 22.96 266 ASN B O 1
ATOM 2451 O O B ASN B 1 55 ? 21.417 -4.026 -4.462 0.30 23.68 266 ASN B O 1
ATOM 2460 N N . VAL B 1 56 ? 19.185 -4.196 -4.317 1.00 22.02 267 VAL B N 1
ATOM 2461 C CA . VAL B 1 56 ? 19.261 -4.880 -3.025 1.00 22.03 267 VAL B CA 1
ATOM 2462 C C . VAL B 1 56 ? 19.307 -6.369 -3.198 1.00 21.14 267 VAL B C 1
ATOM 2463 O O . VAL B 1 56 ? 18.590 -6.938 -4.037 1.00 22.89 267 VAL B O 1
ATOM 2467 N N . LYS B 1 57 ? 20.157 -6.972 -2.374 1.00 20.92 268 LYS B N 1
ATOM 2468 C CA . LYS B 1 57 ? 20.347 -8.428 -2.335 1.00 21.86 268 LYS B CA 1
ATOM 2469 C C . LYS B 1 57 ? 20.086 -8.945 -0.914 1.00 23.11 268 LYS B C 1
ATOM 2470 O O . LYS B 1 57 ? 21.013 -9.090 -0.112 1.00 23.19 268 LYS B O 1
ATOM 2476 N N . PRO B 1 58 ? 18.823 -9.220 -0.605 1.00 21.58 269 PRO B N 1
ATOM 2477 C CA . PRO B 1 58 ? 18.461 -9.752 0.704 1.00 22.95 269 PRO B CA 1
ATOM 2478 C C . PRO B 1 58 ? 18.991 -11.155 0.958 1.00 20.36 269 PRO B C 1
ATOM 2479 O O . PRO B 1 58 ? 19.188 -11.942 0.008 1.00 21.31 269 PRO B O 1
ATOM 2483 N N . ASN B 1 59 ? 19.191 -11.469 2.233 1.00 21.98 270 ASN B N 1
ATOM 2484 C CA . ASN B 1 59 ? 19.437 -12.864 2.627 1.00 23.18 270 ASN B CA 1
ATOM 2485 C C . ASN B 1 59 ? 20.582 -13.476 1.852 1.00 22.01 270 ASN B C 1
ATOM 2486 O O . ASN B 1 59 ? 20.510 -14.613 1.366 1.00 23.68 270 ASN B O 1
ATOM 2491 N N A MET B 1 60 ? 21.663 -12.721 1.713 0.48 23.04 271 MET B N 1
ATOM 2492 N N B MET B 1 60 ? 21.659 -12.720 1.719 0.52 22.50 271 MET B N 1
ATOM 2493 C CA A MET B 1 60 ? 22.795 -13.155 0.884 0.48 23.60 271 MET B CA 1
ATOM 2494 C CA B MET B 1 60 ? 22.785 -13.162 0.898 0.52 22.22 271 MET B CA 1
ATOM 2495 C C A MET B 1 60 ? 23.539 -14.336 1.501 0.48 24.12 271 MET B C 1
ATOM 2496 C C B MET B 1 60 ? 23.493 -14.360 1.506 0.52 23.25 271 MET B C 1
ATOM 2497 O O A MET B 1 60 ? 24.063 -15.187 0.775 0.48 24.59 271 MET B O 1
ATOM 2498 O O B MET B 1 60 ? 23.959 -15.239 0.775 0.52 22.83 271 MET B O 1
ATOM 2507 N N . GLY B 1 61 ? 23.601 -14.384 2.827 1.00 22.93 272 GLY B N 1
ATOM 2508 C CA . GLY B 1 61 ? 24.317 -15.453 3.505 1.00 22.86 272 GLY B CA 1
ATOM 2509 C C . GLY B 1 61 ? 24.813 -14.990 4.856 1.00 20.38 272 GLY B C 1
ATOM 2510 O O . GLY B 1 61 ? 24.408 -13.919 5.351 1.00 22.32 272 GLY B O 1
ATOM 2511 N N . LYS B 1 62 ? 25.715 -15.766 5.438 1.00 22.25 273 LYS B N 1
ATOM 2512 C CA . LYS B 1 62 ? 26.182 -15.535 6.795 1.00 23.11 273 LYS B CA 1
ATOM 2513 C C . LYS B 1 62 ? 27.323 -14.514 6.806 1.00 23.89 273 LYS B C 1
ATOM 2514 O O . LYS B 1 62 ? 27.852 -14.141 5.762 1.00 24.36 273 LYS B O 1
ATOM 2520 N N . THR B 1 63 ? 27.667 -14.045 8.001 1.00 23.44 274 THR B N 1
ATOM 2521 C CA . THR B 1 63 ? 28.711 -13.023 8.182 1.00 22.99 274 THR B CA 1
ATOM 2522 C C . THR B 1 63 ? 29.978 -13.226 7.356 1.00 24.03 274 THR B C 1
ATOM 2523 O O . THR B 1 63 ? 30.377 -12.350 6.616 1.00 24.19 274 THR B O 1
ATOM 2527 N N . SER B 1 64 ? 30.611 -14.389 7.458 1.00 24.01 275 SER B N 1
ATOM 2528 C CA . SER B 1 64 ? 31.895 -14.564 6.782 1.00 26.87 275 SER B CA 1
ATOM 2529 C C . SER B 1 64 ? 31.709 -14.464 5.268 1.00 24.40 275 SER B C 1
ATOM 2530 O O . SER B 1 64 ? 32.563 -13.952 4.561 1.00 25.03 275 SER B O 1
ATOM 2533 N N . PHE B 1 65 ? 30.575 -14.945 4.771 1.00 23.23 276 PHE B N 1
ATOM 2534 C CA . PHE B 1 65 ? 30.364 -14.987 3.337 1.00 21.89 276 PHE B CA 1
ATOM 2535 C C . PHE B 1 65 ? 30.113 -13.577 2.798 1.00 21.84 276 PHE B C 1
ATOM 2536 O O . PHE B 1 65 ? 30.649 -13.184 1.755 1.00 23.39 276 PHE B O 1
ATOM 2544 N N . VAL B 1 66 ? 29.324 -12.802 3.534 1.00 21.22 277 VAL B N 1
ATOM 2545 C CA . VAL B 1 66 ? 29.008 -11.445 3.108 1.00 21.09 277 VAL B CA 1
ATOM 2546 C C . VAL B 1 66 ? 30.227 -10.516 3.228 1.00 20.39 277 VAL B C 1
ATOM 2547 O O . VAL B 1 66 ? 30.494 -9.697 2.343 1.00 21.39 277 VAL B O 1
ATOM 2551 N N . PHE B 1 67 ? 30.982 -10.648 4.308 1.00 21.19 278 PHE B N 1
ATOM 2552 C CA . PHE B 1 67 ? 32.186 -9.836 4.483 1.00 22.55 278 PHE B CA 1
ATOM 2553 C C . PHE B 1 67 ? 33.174 -10.149 3.355 1.00 22.63 278 PHE B C 1
ATOM 2554 O O . PHE B 1 67 ? 33.777 -9.250 2.776 1.00 24.49 278 PHE B O 1
ATOM 2562 N N . ASN B 1 68 ? 33.323 -11.435 3.012 1.00 22.84 279 ASN B N 1
ATOM 2563 C CA . ASN B 1 68 ? 34.235 -11.787 1.938 1.00 25.59 279 ASN B CA 1
ATOM 2564 C C . ASN B 1 68 ? 33.761 -11.209 0.597 1.00 25.32 279 ASN B C 1
ATOM 2565 O O . ASN B 1 68 ? 34.562 -10.781 -0.241 1.00 27.02 279 ASN B O 1
ATOM 2570 N N . ALA B 1 69 ? 32.455 -11.221 0.379 1.00 25.51 280 ALA B N 1
ATOM 2571 C CA . ALA B 1 69 ? 31.896 -10.619 -0.830 1.00 23.64 280 ALA B CA 1
ATOM 2572 C C . ALA B 1 69 ? 32.196 -9.118 -0.892 1.00 23.73 280 ALA B C 1
ATOM 2573 O O . ALA B 1 69 ? 32.471 -8.581 -1.963 1.00 24.76 280 ALA B O 1
ATOM 2575 N N . LEU B 1 70 ? 32.103 -8.435 0.235 1.00 23.85 281 LEU B N 1
ATOM 2576 C CA . LEU B 1 70 ? 32.457 -7.020 0.249 1.00 22.77 281 LEU B CA 1
ATOM 2577 C C . LEU B 1 70 ? 33.942 -6.822 -0.068 1.00 23.01 281 LEU B C 1
ATOM 2578 O O . LEU B 1 70 ? 34.316 -6.009 -0.912 1.00 24.68 281 LEU B O 1
ATOM 2583 N N . LYS B 1 71 ? 34.787 -7.584 0.613 1.00 25.43 282 LYS B N 1
ATOM 2584 C CA . LYS B 1 71 ? 36.232 -7.504 0.428 1.00 27.27 282 LYS B CA 1
ATOM 2585 C C . LYS B 1 71 ? 36.618 -7.752 -1.032 1.00 27.57 282 LYS B C 1
ATOM 2586 O O . LYS B 1 71 ? 37.522 -7.089 -1.585 1.00 28.70 282 LYS B O 1
ATOM 2592 N N . SER B 1 72 ? 35.921 -8.704 -1.655 1.00 27.80 283 SER B N 1
ATOM 2593 C CA . SER B 1 72 ? 36.202 -9.126 -3.039 1.00 29.78 283 SER B CA 1
ATOM 2594 C C . SER B 1 72 ? 35.583 -8.263 -4.127 1.00 28.67 283 SER B C 1
ATOM 2595 O O . SER B 1 72 ? 35.890 -8.447 -5.306 1.00 33.00 283 SER B O 1
ATOM 2598 N N . GLY B 1 73 ? 34.681 -7.364 -3.764 1.00 27.51 284 GLY B N 1
ATOM 2599 C CA . GLY B 1 73 ? 34.028 -6.522 -4.753 1.00 28.38 284 GLY B CA 1
ATOM 2600 C C . GLY B 1 73 ? 32.737 -7.079 -5.350 1.00 27.70 284 GLY B C 1
ATOM 2601 O O . GLY B 1 73 ? 32.208 -6.533 -6.310 1.00 28.81 284 GLY B O 1
ATOM 2602 N N . ASP B 1 74 ? 32.239 -8.182 -4.811 1.00 27.08 285 ASP B N 1
ATOM 2603 C CA . ASP B 1 74 ? 30.999 -8.782 -5.307 1.00 28.62 285 ASP B CA 1
ATOM 2604 C C . ASP B 1 74 ? 29.766 -7.969 -4.901 1.00 26.64 285 ASP B C 1
ATOM 2605 O O . ASP B 1 74 ? 28.743 -7.988 -5.585 1.00 27.85 285 ASP B O 1
ATOM 2610 N N . ILE B 1 75 ? 29.869 -7.279 -3.768 1.00 24.00 286 ILE B N 1
ATOM 2611 C CA . ILE B 1 75 ? 28.851 -6.327 -3.325 1.00 24.17 286 ILE B CA 1
ATOM 2612 C C . ILE B 1 75 ? 29.552 -5.027 -2.954 1.00 24.35 286 ILE B C 1
ATOM 2613 O O . ILE B 1 75 ? 30.767 -5.009 -2.745 1.00 25.60 286 ILE B O 1
ATOM 2618 N N . ASP B 1 76 ? 28.786 -3.943 -2.869 1.00 24.06 287 ASP B N 1
ATOM 2619 C CA . ASP B 1 76 ? 29.336 -2.619 -2.568 1.00 22.58 287 ASP B CA 1
ATOM 2620 C C . ASP B 1 76 ? 29.160 -2.137 -1.113 1.00 20.21 287 ASP B C 1
ATOM 2621 O O . ASP B 1 76 ? 30.024 -1.438 -0.586 1.00 21.88 287 ASP B O 1
ATOM 2626 N N . ILE B 1 77 ? 28.042 -2.494 -0.495 1.00 19.86 288 ILE B N 1
ATOM 2627 C CA . ILE B 1 77 ? 27.702 -2.058 0.867 1.00 19.79 288 ILE B CA 1
ATOM 2628 C C . ILE B 1 77 ? 26.948 -3.175 1.558 1.00 17.89 288 ILE B C 1
ATOM 2629 O O . ILE B 1 77 ? 26.158 -3.865 0.925 1.00 18.75 288 ILE B O 1
ATOM 2634 N N . TYR B 1 78 ? 27.166 -3.347 2.862 1.00 18.35 289 TYR B N 1
ATOM 2635 C CA . TYR B 1 78 ? 26.233 -4.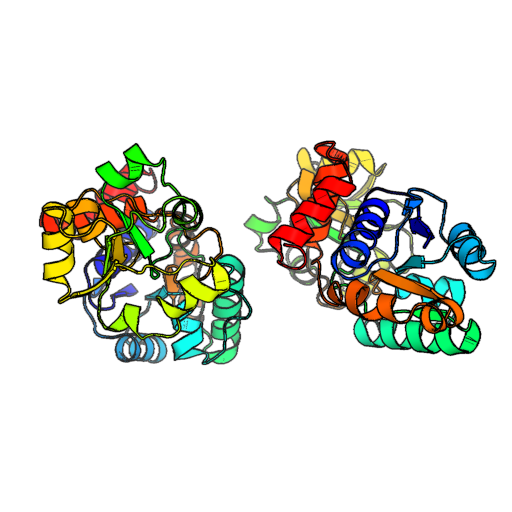140 3.674 1.00 17.02 289 TYR B CA 1
ATOM 2636 C C . TYR B 1 78 ? 26.233 -3.557 5.079 1.00 19.44 289 TYR B C 1
ATOM 2637 O O . TYR B 1 78 ? 27.195 -2.890 5.466 1.00 19.85 289 TYR B O 1
ATOM 2646 N N . PRO B 1 79 ? 25.145 -3.783 5.828 1.00 18.40 290 PRO B N 1
ATOM 2647 C CA . PRO B 1 79 ? 25.093 -3.316 7.223 1.00 17.82 290 PRO B CA 1
ATOM 2648 C C . PRO B 1 79 ? 25.743 -4.316 8.155 1.00 17.27 290 PRO B C 1
ATOM 2649 O O . PRO B 1 79 ? 25.423 -5.506 8.090 1.00 19.24 290 PRO B O 1
ATOM 2653 N N . GLU B 1 80 ? 26.669 -3.843 8.987 1.00 18.25 291 GLU B N 1
ATOM 2654 C CA . GLU B 1 80 ? 27.402 -4.706 9.904 1.00 19.92 291 GLU B CA 1
ATOM 2655 C C . GLU B 1 80 ? 27.388 -4.143 11.327 1.00 20.40 291 GLU B C 1
ATOM 2656 O O . GLU B 1 80 ? 27.317 -2.921 11.518 1.00 19.69 291 GLU B O 1
ATOM 2662 N N . PHE B 1 81 ? 27.477 -5.042 12.314 1.00 20.19 292 PHE B N 1
ATOM 2663 C CA . PHE B 1 81 ? 27.435 -4.684 13.730 1.00 20.19 292 PHE B CA 1
ATOM 2664 C C . PHE B 1 81 ? 28.796 -4.356 14.321 1.00 20.18 292 PHE B C 1
ATOM 2665 O O . PHE B 1 81 ? 29.792 -5.029 14.051 1.00 22.11 292 PHE B O 1
ATOM 2673 N N . THR B 1 82 ? 28.832 -3.352 15.181 1.00 19.81 293 THR B N 1
ATOM 2674 C CA . THR B 1 82 ? 30.097 -2.897 15.723 1.00 21.33 293 THR B CA 1
ATOM 2675 C C . THR B 1 82 ? 30.806 -4.016 16.480 1.00 21.81 293 THR B C 1
ATOM 2676 O O . THR B 1 82 ? 31.987 -4.252 16.268 1.00 22.86 293 THR B O 1
ATOM 2680 N N . GLY B 1 83 ? 30.094 -4.694 17.380 1.00 23.53 294 GLY B N 1
ATOM 2681 C CA . GLY B 1 83 ? 30.693 -5.795 18.119 1.00 25.16 294 GLY B CA 1
ATOM 2682 C C . GLY B 1 83 ? 31.212 -6.916 17.237 1.00 24.94 294 GLY B C 1
ATOM 2683 O O . GLY B 1 83 ? 32.227 -7.541 17.532 1.00 26.43 294 GLY B O 1
ATOM 2684 N N . THR B 1 84 ? 30.511 -7.181 16.143 1.00 24.23 295 THR B N 1
ATOM 2685 C CA . THR B 1 84 ? 30.922 -8.221 15.220 1.00 24.15 295 THR B CA 1
ATOM 2686 C C . THR B 1 84 ? 32.242 -7.864 14.572 1.00 26.45 295 THR B C 1
ATOM 2687 O O . THR B 1 84 ? 33.110 -8.723 14.386 1.00 27.14 295 THR B O 1
ATOM 2691 N N . VAL B 1 85 ? 32.405 -6.592 14.220 1.00 26.15 296 VAL B N 1
ATOM 2692 C CA . VAL B 1 85 ? 33.646 -6.164 13.610 1.00 26.01 296 VAL B CA 1
ATOM 2693 C C . VAL B 1 85 ? 34.812 -6.484 14.541 1.00 27.06 296 VAL B C 1
ATOM 2694 O O . VAL B 1 85 ? 35.839 -7.010 14.106 1.00 28.47 296 VAL B O 1
ATOM 2698 N N . LEU B 1 86 ? 34.667 -6.168 15.824 1.00 28.03 297 LEU B N 1
ATOM 2699 C CA . LEU B 1 86 ? 35.760 -6.421 16.768 1.00 30.05 297 LEU B CA 1
ATOM 2700 C C . LEU B 1 86 ? 36.035 -7.913 16.935 1.00 32.23 297 LEU B C 1
ATOM 2701 O O . LEU B 1 86 ? 37.177 -8.340 16.917 1.00 32.68 297 LEU B O 1
ATOM 2706 N N . GLU B 1 87 ? 34.988 -8.701 17.111 1.00 34.43 298 GLU B N 1
ATOM 2707 C CA . GLU B 1 87 ? 35.133 -10.118 17.437 1.00 35.24 298 GLU B CA 1
ATOM 2708 C C . GLU B 1 87 ? 35.597 -10.933 16.238 1.00 33.47 298 GLU B C 1
ATOM 2709 O O . GLU B 1 87 ? 36.378 -11.865 16.382 1.00 36.54 298 GLU B O 1
ATOM 2715 N N . THR B 1 88 ? 35.117 -10.568 15.049 1.00 32.54 299 THR B N 1
ATOM 2716 C CA . THR B 1 88 ? 35.254 -11.438 13.883 1.00 32.18 299 THR B CA 1
ATOM 2717 C C . THR B 1 88 ? 36.340 -11.003 12.919 1.00 32.86 299 THR B C 1
ATOM 2718 O O . THR B 1 88 ? 37.088 -11.835 12.432 1.00 35.92 299 THR B O 1
ATOM 2722 N N . PHE B 1 89 ? 36.434 -9.708 12.644 1.00 31.75 300 PHE B N 1
ATOM 2723 C CA . PHE B 1 89 ? 37.320 -9.235 11.585 1.00 31.37 300 PHE B CA 1
ATOM 2724 C C . PHE B 1 89 ? 38.628 -8.695 12.138 1.00 33.29 300 PHE B C 1
ATOM 2725 O O . PHE B 1 89 ? 39.702 -9.036 11.639 1.00 34.14 300 PHE B O 1
ATOM 2733 N N . LEU B 1 90 ? 38.535 -7.867 13.173 1.00 31.46 301 LEU B N 1
ATOM 2734 C CA . LEU B 1 90 ? 39.727 -7.327 13.828 1.00 32.97 301 LEU B CA 1
ATOM 2735 C C . LEU B 1 90 ? 40.315 -8.303 14.854 1.00 36.82 301 LEU B C 1
ATOM 2736 O O . LEU B 1 90 ? 41.529 -8.277 15.128 1.00 39.33 301 LEU B O 1
ATOM 2741 N N . LYS B 1 91 ? 39.470 -9.163 15.408 1.00 40.87 302 LYS B N 1
ATOM 2742 C CA . LYS B 1 91 ? 39.909 -10.126 16.421 1.00 43.94 302 LYS B CA 1
ATOM 2743 C C . LYS B 1 91 ? 40.620 -9.391 17.551 1.00 45.50 302 LYS B C 1
ATOM 2744 O O . LYS B 1 91 ? 41.728 -9.771 17.984 1.00 46.01 302 LYS B O 1
ATOM 2750 N N . GLU B 1 92 ? 39.972 -8.320 18.000 1.00 47.18 303 GLU B N 1
ATOM 2751 C CA . GLU B 1 92 ? 40.438 -7.493 19.102 1.00 50.74 303 GLU B CA 1
ATOM 2752 C C . GLU B 1 92 ? 39.397 -7.585 20.190 1.00 51.93 303 GLU B C 1
ATOM 2753 O O . GLU B 1 92 ? 38.196 -7.695 19.909 1.00 52.39 303 GLU B O 1
ATOM 2759 N N . ASN B 1 93 ? 39.843 -7.537 21.436 1.00 52.85 304 ASN B N 1
ATOM 2760 C CA . ASN B 1 93 ? 38.919 -7.350 22.532 1.00 54.62 304 ASN B CA 1
ATOM 2761 C C . ASN B 1 93 ? 38.412 -5.921 22.516 1.00 55.07 304 ASN B C 1
ATOM 2762 O O . ASN B 1 93 ? 39.130 -4.999 22.112 1.00 55.25 304 ASN B O 1
ATOM 2767 N N . ALA B 1 94 ? 37.159 -5.744 22.915 1.00 55.19 305 ALA B N 1
ATOM 2768 C CA . ALA B 1 94 ? 36.611 -4.414 23.089 1.00 53.96 305 ALA B CA 1
ATOM 2769 C C . ALA B 1 94 ? 37.264 -3.806 24.313 1.00 53.77 305 ALA B C 1
ATOM 2770 O O . ALA B 1 94 ? 37.362 -4.452 25.369 1.00 52.50 305 ALA B O 1
ATOM 2772 N N . LYS B 1 95 ? 37.732 -2.571 24.171 1.00 53.60 306 LYS B N 1
ATOM 2773 C CA . LYS B 1 95 ? 38.355 -1.875 25.289 1.00 53.96 306 LYS B CA 1
ATOM 2774 C C . LYS B 1 95 ? 37.323 -1.651 26.395 1.00 52.20 306 LYS B C 1
ATOM 2775 O O . LYS B 1 95 ? 37.610 -1.852 27.574 1.00 51.76 306 LYS B O 1
ATOM 2781 N N . THR B 1 96 ? 36.118 -1.246 26.005 1.00 49.64 307 THR B N 1
ATOM 2782 C CA . THR B 1 96 ? 35.010 -1.099 26.944 1.00 48.55 307 THR B CA 1
ATOM 2783 C C . THR B 1 96 ? 33.708 -1.588 26.313 1.00 44.00 307 THR B C 1
ATOM 2784 O O . THR B 1 96 ? 33.712 -2.163 25.222 1.00 43.83 307 THR B O 1
ATOM 2788 N N . HIS B 1 97 ? 32.599 -1.367 27.010 1.00 41.93 308 HIS B N 1
ATOM 2789 C CA . HIS B 1 97 ? 31.276 -1.672 26.473 1.00 39.73 308 HIS B CA 1
ATOM 2790 C C . HIS B 1 97 ? 30.520 -0.404 26.138 1.00 38.34 308 HIS B C 1
ATOM 2791 O O . HIS B 1 97 ? 29.308 -0.439 25.891 1.00 39.64 308 HIS B O 1
ATOM 2798 N N . ASP B 1 98 ? 31.221 0.722 26.128 1.00 37.75 309 ASP B N 1
ATOM 2799 C CA . ASP B 1 98 ? 30.597 1.961 25.701 1.00 38.26 309 ASP B CA 1
ATOM 2800 C C . ASP B 1 98 ? 30.328 1.884 24.197 1.00 34.94 309 ASP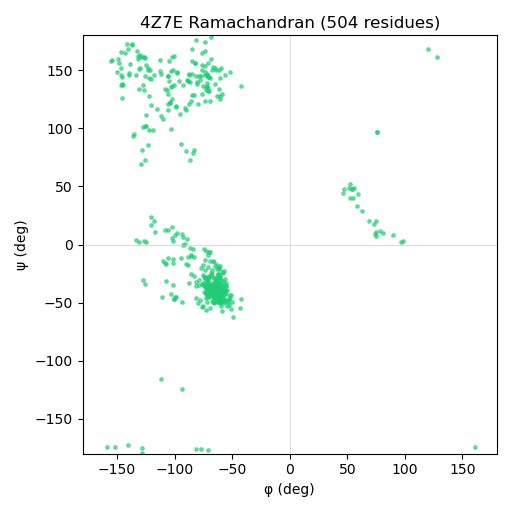 B C 1
ATOM 2801 O O . ASP B 1 98 ? 31.255 1.684 23.427 1.00 36.52 309 ASP B O 1
ATOM 2806 N N . PRO B 1 99 ? 29.065 2.058 23.775 1.00 32.52 310 PRO B N 1
ATOM 2807 C CA . PRO B 1 99 ? 28.766 1.862 22.343 1.00 31.43 310 PRO B CA 1
ATOM 2808 C C . PRO B 1 99 ? 29.611 2.753 21.414 1.00 30.46 310 PRO B C 1
ATOM 2809 O O . PRO B 1 99 ? 30.128 2.299 20.378 1.00 29.00 310 PRO B O 1
ATOM 2813 N N . GLU B 1 100 ? 29.761 4.021 21.789 1.00 32.23 311 GLU B N 1
ATOM 2814 C CA . GLU B 1 100 ? 30.522 4.965 20.976 1.00 34.84 311 GLU B CA 1
ATOM 2815 C C . GLU B 1 100 ? 31.995 4.572 20.858 1.00 33.57 311 GLU B C 1
ATOM 2816 O O . GLU B 1 100 ? 32.565 4.635 19.768 1.00 33.42 311 GLU B O 1
ATOM 2822 N N . GLU B 1 101 ? 32.616 4.177 21.973 1.00 34.57 312 GLU B N 1
ATOM 2823 C CA . GLU B 1 101 ? 34.023 3.769 21.941 1.00 35.47 312 GLU B CA 1
ATOM 2824 C C . GLU B 1 101 ? 34.205 2.520 21.096 1.00 32.17 312 GLU B C 1
ATOM 2825 O O . GLU B 1 101 ? 35.208 2.372 20.395 1.00 31.21 312 GLU B O 1
ATOM 2831 N N . VAL B 1 102 ? 33.225 1.627 21.146 1.00 29.07 313 VAL B N 1
ATOM 2832 C CA . VAL B 1 102 ? 33.312 0.391 20.375 1.00 28.58 313 VAL B CA 1
ATOM 2833 C C . VAL B 1 102 ? 33.185 0.694 18.892 1.00 27.31 313 VAL B C 1
ATOM 2834 O O . VAL B 1 102 ? 33.898 0.114 18.088 1.00 25.67 313 VAL B O 1
ATOM 2838 N N . TYR B 1 103 ? 32.270 1.590 18.531 1.00 26.27 314 TYR B N 1
ATOM 2839 C CA . TYR B 1 103 ? 32.153 2.020 17.144 1.00 25.36 314 TYR B CA 1
ATOM 2840 C C . TYR B 1 103 ? 33.477 2.615 16.638 1.00 26.02 314 TYR B C 1
ATOM 2841 O O . TYR B 1 103 ? 33.953 2.258 15.545 1.00 25.06 314 TYR B O 1
ATOM 2850 N N . THR B 1 104 ? 34.062 3.523 17.418 1.00 27.05 315 THR B N 1
ATOM 2851 C CA . THR B 1 104 ? 35.320 4.157 17.026 1.00 30.49 315 THR B CA 1
ATOM 2852 C C . THR B 1 104 ? 36.414 3.119 16.829 1.00 30.06 315 THR B C 1
ATOM 2853 O O . THR B 1 104 ? 37.153 3.168 15.842 1.00 28.68 315 THR B O 1
ATOM 2857 N N . GLN B 1 105 ? 36.503 2.160 17.751 1.00 30.52 316 GLN B N 1
ATOM 2858 C CA . GLN B 1 105 ? 37.536 1.136 17.651 1.00 30.21 316 GLN B CA 1
ATOM 2859 C C . GLN B 1 105 ? 37.303 0.324 16.380 1.00 28.66 316 GLN B C 1
ATOM 2860 O O . GLN B 1 105 ? 38.251 -0.012 15.652 1.00 29.35 316 GLN B O 1
ATOM 2866 N N . ALA B 1 106 ? 36.041 0.017 16.103 1.00 26.36 317 ALA B N 1
ATOM 2867 C CA . ALA B 1 106 ? 35.705 -0.756 14.906 1.00 24.67 317 ALA B CA 1
ATOM 2868 C C . ALA B 1 106 ? 36.024 0.014 13.639 1.00 25.07 317 ALA B C 1
ATOM 2869 O O . ALA B 1 106 ? 36.655 -0.514 12.751 1.00 25.62 317 ALA B O 1
ATOM 2871 N N . ARG B 1 107 ? 35.563 1.254 13.566 1.00 24.84 318 ARG B N 1
ATOM 2872 C CA . ARG B 1 107 ? 35.810 2.124 12.414 1.00 26.02 318 ARG B CA 1
ATOM 2873 C C . ARG B 1 107 ? 37.291 2.289 12.143 1.00 28.04 318 ARG B C 1
ATOM 2874 O O . ARG B 1 107 ? 37.751 2.135 11.014 1.00 28.55 318 ARG B O 1
ATOM 2882 N N . ASP B 1 108 ? 38.024 2.634 13.194 1.00 28.59 319 ASP B N 1
ATOM 2883 C CA . ASP B 1 108 ? 39.447 2.873 13.065 1.00 30.36 319 ASP B CA 1
ATOM 2884 C C . ASP B 1 108 ? 40.174 1.618 12.592 1.00 32.14 319 ASP B C 1
ATOM 2885 O O . ASP B 1 108 ? 41.015 1.689 11.697 1.00 33.67 319 ASP B O 1
ATOM 2890 N N . GLY B 1 109 ? 39.840 0.470 13.182 1.00 30.54 320 GLY B N 1
ATOM 2891 C CA . GLY B 1 109 ? 40.468 -0.787 12.816 1.00 30.61 320 GLY B CA 1
ATOM 2892 C C . GLY B 1 109 ? 40.175 -1.200 11.387 1.00 29.45 320 GLY B C 1
ATOM 2893 O O . GLY B 1 109 ? 41.039 -1.717 10.699 1.00 30.68 320 GLY B O 1
ATOM 2894 N N . LEU B 1 110 ? 38.955 -0.962 10.931 1.00 27.99 321 LEU B N 1
ATOM 2895 C CA . LEU B 1 110 ? 38.566 -1.351 9.576 1.00 26.47 321 LEU B CA 1
ATOM 2896 C C . LEU B 1 110 ? 39.263 -0.496 8.537 1.00 26.89 321 LEU B C 1
ATOM 2897 O O . LEU B 1 110 ? 39.638 -0.980 7.465 1.00 27.96 321 LEU B O 1
ATOM 2902 N N . ALA B 1 111 ? 39.440 0.782 8.844 1.00 26.87 322 ALA B N 1
ATOM 2903 C CA . ALA B 1 111 ? 40.184 1.658 7.945 1.00 30.93 322 ALA B CA 1
ATOM 2904 C C . ALA B 1 111 ? 41.657 1.246 7.863 1.00 33.35 322 ALA B C 1
ATOM 2905 O O . ALA B 1 111 ? 42.213 1.197 6.771 1.00 34.44 322 ALA B O 1
ATOM 2907 N N . LYS B 1 112 ? 42.259 0.949 9.019 1.00 32.71 323 LYS B N 1
ATOM 2908 C CA . LYS B 1 112 ? 43.682 0.637 9.145 1.00 35.22 323 LYS B CA 1
ATOM 2909 C C . LYS B 1 112 ? 44.030 -0.733 8.569 1.00 35.57 323 LYS B C 1
ATOM 2910 O O . LYS B 1 112 ? 45.055 -0.878 7.917 1.00 38.10 323 LYS B O 1
ATOM 2916 N N . ASP B 1 113 ? 43.165 -1.724 8.781 1.00 34.45 324 ASP B N 1
ATOM 2917 C CA . ASP B 1 113 ? 43.501 -3.110 8.467 1.00 35.69 324 ASP B CA 1
ATOM 2918 C C . ASP B 1 113 ? 42.803 -3.705 7.251 1.00 34.14 324 ASP B C 1
ATOM 2919 O O . ASP B 1 113 ? 43.257 -4.736 6.731 1.00 35.42 324 ASP B O 1
ATOM 2924 N N . PHE B 1 114 ? 41.719 -3.074 6.788 1.00 31.88 325 PHE B N 1
ATOM 2925 C CA . PHE B 1 114 ? 40.965 -3.600 5.642 1.00 31.09 325 PHE B CA 1
ATOM 2926 C C . PHE B 1 114 ? 40.660 -2.566 4.557 1.00 32.39 325 PHE B C 1
ATOM 2927 O O . PHE B 1 114 ? 39.985 -2.872 3.585 1.00 31.65 325 PHE B O 1
ATOM 2935 N N . ASP B 1 115 ? 41.139 -1.339 4.733 1.00 32.98 326 ASP B N 1
ATOM 2936 C CA . ASP B 1 115 ? 40.831 -0.259 3.787 1.00 32.55 326 ASP B CA 1
ATOM 2937 C C . ASP B 1 115 ? 39.309 -0.150 3.565 1.00 29.30 326 ASP B C 1
ATOM 2938 O O . ASP B 1 115 ? 38.829 0.051 2.448 1.00 27.81 326 ASP B O 1
ATOM 2943 N N . MET B 1 116 ? 38.568 -0.304 4.654 1.00 25.77 327 MET B N 1
ATOM 2944 C CA . MET B 1 116 ? 37.104 -0.175 4.646 1.00 23.85 327 MET B CA 1
ATOM 2945 C C . MET B 1 116 ? 36.660 1.051 5.424 1.00 25.65 327 MET B C 1
ATOM 2946 O O . MET B 1 116 ? 37.266 1.411 6.446 1.00 26.08 327 MET B O 1
ATOM 2951 N N . THR B 1 117 ? 35.565 1.638 4.945 1.00 23.34 328 THR B N 1
ATOM 2952 C CA . THR B 1 117 ? 34.886 2.763 5.581 1.00 22.37 328 THR B CA 1
ATOM 2953 C C . THR B 1 117 ? 33.596 2.302 6.234 1.00 21.69 328 THR B C 1
ATOM 2954 O O . THR B 1 117 ? 32.713 1.737 5.582 1.00 22.57 328 THR B O 1
ATOM 2958 N N . TYR B 1 118 ? 33.530 2.530 7.536 1.00 21.94 329 TYR B N 1
ATOM 2959 C CA . TYR B 1 118 ? 32.406 2.133 8.352 1.00 20.53 329 TYR B CA 1
ATOM 2960 C C . TYR B 1 118 ? 31.718 3.451 8.742 1.00 21.51 329 TYR B C 1
ATOM 2961 O O . TYR B 1 118 ? 32.291 4.245 9.500 1.00 22.58 329 TYR B O 1
ATOM 2970 N N . LEU B 1 119 ? 30.550 3.725 8.164 1.00 20.90 330 LEU B N 1
ATOM 2971 C CA . LEU B 1 119 ? 29.881 5.008 8.392 1.00 19.48 330 LEU B CA 1
ATOM 2972 C C . LEU B 1 119 ? 29.202 5.034 9.749 1.00 18.95 330 LEU B C 1
ATOM 2973 O O . LEU B 1 119 ? 29.361 4.098 10.536 1.00 21.20 330 LEU B O 1
ATOM 2978 N N . LYS B 1 120 ? 28.483 6.116 10.059 1.00 21.33 331 LYS B N 1
ATOM 2979 C CA . LYS B 1 120 ? 28.024 6.303 11.431 1.00 21.43 331 LYS B CA 1
ATOM 2980 C C . LYS B 1 120 ? 26.928 5.318 11.820 1.00 20.16 331 LYS B C 1
ATOM 2981 O O . LYS B 1 120 ? 26.077 4.965 10.999 1.00 20.21 331 LYS B O 1
ATOM 2987 N N . PRO B 1 121 ? 26.923 4.883 13.093 1.00 21.63 332 PRO B N 1
ATOM 2988 C CA . PRO B 1 121 ? 25.973 3.850 13.485 1.00 22.21 332 PRO B CA 1
ATOM 2989 C C . PRO B 1 121 ? 24.587 4.356 13.800 1.00 22.21 332 PRO B C 1
ATOM 2990 O O . PRO B 1 121 ? 24.374 5.528 14.155 1.00 20.98 332 PRO B O 1
ATOM 2994 N N . MET B 1 122 ? 23.637 3.443 13.660 1.00 20.90 333 MET B N 1
ATOM 2995 C CA . MET B 1 122 ? 22.286 3.669 14.138 1.00 21.12 333 MET B CA 1
ATOM 2996 C C . MET B 1 122 ? 22.255 3.575 15.655 1.00 19.68 333 MET B C 1
ATOM 2997 O O . MET B 1 122 ? 23.256 3.244 16.284 1.00 22.47 333 MET B O 1
ATOM 3002 N N A LYS B 1 123 ? 21.107 3.880 16.233 0.56 19.35 334 LYS B N 1
ATOM 3003 N N B LYS B 1 123 ? 21.124 3.928 16.249 0.44 20.92 334 LYS B N 1
ATOM 3004 C CA A LYS B 1 123 ? 20.981 3.982 17.688 0.56 19.29 334 LYS B CA 1
ATOM 3005 C CA B LYS B 1 123 ? 21.037 3.960 17.710 0.44 22.09 334 LYS B CA 1
ATOM 3006 C C A LYS B 1 123 ? 20.792 2.646 18.404 0.56 21.12 334 LYS B C 1
ATOM 3007 C C B LYS B 1 123 ? 20.929 2.569 18.317 0.44 22.33 334 LYS B C 1
ATOM 3008 O O A LYS B 1 123 ? 21.327 2.435 19.507 0.56 21.92 334 LYS B O 1
ATOM 3009 O O B LYS B 1 123 ? 21.695 2.225 19.224 0.44 23.96 334 LYS B O 1
ATOM 3020 N N . TYR B 1 124 ? 19.994 1.768 17.819 1.00 21.41 335 TYR B N 1
ATOM 3021 C CA . TYR B 1 124 ? 19.666 0.513 18.487 1.00 21.04 335 TYR B CA 1
ATOM 3022 C C . TYR B 1 124 ? 20.909 -0.355 18.735 1.00 21.73 335 TYR B C 1
ATOM 3023 O O . TYR B 1 124 ? 21.881 -0.316 17.975 1.00 22.21 335 TYR B O 1
ATOM 3032 N N . ASN B 1 125 ? 20.835 -1.163 19.793 1.00 21.57 336 ASN B N 1
ATOM 3033 C CA . ASN B 1 125 ? 21.943 -2.003 20.226 1.00 21.81 336 ASN B CA 1
ATOM 3034 C C . ASN B 1 125 ? 21.403 -3.407 20.354 1.00 22.30 336 ASN B C 1
ATOM 3035 O O . ASN B 1 125 ? 20.707 -3.728 21.307 1.00 25.07 336 ASN B O 1
ATOM 3040 N N . ASN B 1 126 ? 21.670 -4.242 19.357 1.00 22.10 337 ASN B N 1
ATOM 3041 C CA . ASN B 1 126 ? 21.065 -5.554 19.314 1.00 23.65 337 ASN B CA 1
ATOM 3042 C C . ASN B 1 126 ? 21.925 -6.582 20.023 1.00 24.40 337 ASN B C 1
ATOM 3043 O O . ASN B 1 126 ? 22.686 -7.316 19.418 1.00 29.20 337 ASN B O 1
ATOM 3048 N N . THR B 1 127 ? 21.814 -6.591 21.337 1.00 25.75 338 THR B N 1
ATOM 3049 C CA . THR B 1 127 ? 22.645 -7.449 22.151 1.00 26.23 338 THR B CA 1
ATOM 3050 C C . THR B 1 127 ? 21.725 -8.233 23.082 1.00 24.61 338 THR B C 1
ATOM 3051 O O . THR B 1 127 ? 20.510 -8.146 22.968 1.00 25.19 338 THR B O 1
ATOM 3055 N N . TYR B 1 128 ? 22.288 -9.008 23.988 1.00 27.44 339 TYR B N 1
ATOM 3056 C CA . TYR B 1 128 ? 21.450 -9.748 24.928 1.00 28.61 339 TYR B CA 1
ATOM 3057 C C . TYR B 1 128 ? 20.591 -8.781 25.743 1.00 27.14 339 TYR B C 1
ATOM 3058 O O . TYR B 1 128 ? 20.989 -7.631 25.993 1.00 26.96 339 TYR B O 1
ATOM 3067 N N . ALA B 1 129 ? 19.431 -9.264 26.186 1.00 25.80 340 ALA B N 1
ATOM 3068 C CA . ALA B 1 129 ? 18.485 -8.453 26.943 1.00 26.88 340 ALA B CA 1
ATOM 3069 C C . ALA B 1 129 ? 17.705 -9.322 27.888 1.00 27.12 340 ALA B C 1
ATOM 3070 O O . ALA B 1 129 ? 17.449 -10.485 27.591 1.00 28.83 340 ALA B O 1
ATOM 3072 N N . LEU B 1 130 ? 17.329 -8.747 29.018 1.00 27.51 341 LEU B N 1
ATOM 3073 C CA . LEU B 1 130 ? 16.367 -9.381 29.919 1.00 27.04 341 LEU B CA 1
ATOM 3074 C C . LEU B 1 130 ? 15.027 -8.683 29.786 1.00 29.24 341 LEU B C 1
ATOM 3075 O O . LEU B 1 130 ? 14.960 -7.459 29.666 1.00 28.84 341 LEU B O 1
ATOM 3080 N N . ALA B 1 131 ? 13.959 -9.472 29.812 1.00 27.78 342 ALA B N 1
ATOM 3081 C CA . ALA B 1 131 ? 12.614 -8.942 29.621 1.00 27.73 342 ALA B CA 1
ATOM 3082 C C . ALA B 1 131 ? 11.689 -9.631 30.586 1.00 27.00 342 ALA B C 1
ATOM 3083 O O . ALA B 1 131 ? 11.894 -10.809 30.898 1.00 27.36 342 ALA B O 1
ATOM 3085 N N . VAL B 1 132 ? 10.691 -8.891 31.072 1.00 25.88 343 VAL B N 1
ATOM 3086 C CA . VAL B 1 132 ? 9.760 -9.411 32.068 1.00 24.25 343 VAL B CA 1
ATOM 3087 C C . VAL B 1 132 ? 8.319 -9.252 31.638 1.00 26.65 343 VAL B C 1
ATOM 3088 O O . VAL B 1 132 ? 8.009 -8.473 30.732 1.00 29.56 343 VAL B O 1
ATOM 3092 N N . SER B 1 133 ? 7.426 -10.016 32.263 1.00 29.45 344 SER B N 1
ATOM 3093 C CA . SER B 1 133 ? 6.004 -9.882 31.966 1.00 30.29 344 SER B CA 1
ATOM 3094 C C . SER B 1 133 ? 5.569 -8.486 32.395 1.00 31.68 344 SER B C 1
ATOM 3095 O O . SER B 1 133 ? 6.143 -7.928 33.327 1.00 32.04 344 SER B O 1
ATOM 3098 N N . PRO B 1 134 ? 4.566 -7.906 31.718 1.00 34.23 345 PRO B N 1
ATOM 3099 C CA . PRO B 1 134 ? 4.176 -6.549 32.121 1.00 34.99 345 PRO B CA 1
ATOM 3100 C C . PRO B 1 134 ? 3.583 -6.497 33.520 1.00 34.59 345 PRO B C 1
ATOM 3101 O O . PRO B 1 134 ? 3.692 -5.479 34.220 1.00 36.37 345 PRO B O 1
ATOM 3105 N N . GLU B 1 135 ? 2.960 -7.593 33.937 1.00 34.15 346 GLU B N 1
ATOM 3106 C CA . GLU B 1 135 ? 2.375 -7.663 35.273 1.00 36.02 346 GLU B CA 1
ATOM 3107 C C . GLU B 1 135 ? 3.484 -7.598 36.323 1.00 34.59 346 GLU B C 1
ATOM 3108 O O . GLU B 1 135 ? 3.356 -6.901 37.333 1.00 35.01 346 GLU B O 1
ATOM 3114 N N . PHE B 1 136 ? 4.575 -8.325 36.097 1.00 32.75 347 PHE B N 1
ATOM 3115 C CA . PHE B 1 136 ? 5.688 -8.310 37.052 1.00 32.81 347 PHE B CA 1
ATOM 3116 C C . PHE B 1 136 ? 6.360 -6.926 37.066 1.00 34.17 347 PHE B C 1
ATOM 3117 O O . PHE B 1 136 ? 6.719 -6.386 38.138 1.00 35.03 347 PHE B O 1
ATOM 3125 N N . ALA B 1 137 ? 6.483 -6.331 35.878 1.00 32.17 348 ALA B N 1
ATOM 3126 C CA . ALA B 1 137 ? 7.053 -4.988 35.728 1.00 33.52 348 ALA B CA 1
ATOM 3127 C C . ALA B 1 137 ? 6.229 -3.940 36.450 1.00 36.94 348 ALA B C 1
ATOM 3128 O O . ALA B 1 137 ? 6.770 -3.090 37.151 1.00 36.77 348 ALA B O 1
ATOM 3130 N N . LYS B 1 138 ? 4.916 -3.982 36.268 1.00 39.13 349 LYS B N 1
ATOM 3131 C CA . LYS B 1 138 ? 4.060 -2.985 36.895 1.00 41.38 349 LYS B CA 1
ATOM 3132 C C . LYS B 1 138 ? 4.072 -3.122 38.412 1.00 41.82 349 LYS B C 1
ATOM 3133 O O . LYS B 1 138 ? 4.152 -2.124 39.133 1.00 44.40 349 LYS B O 1
ATOM 3139 N N . GLU B 1 139 ? 3.993 -4.356 38.893 1.00 40.79 350 GLU B N 1
ATOM 3140 C CA . GLU B 1 139 ? 3.871 -4.604 40.330 1.00 43.00 350 GLU B CA 1
ATOM 3141 C C . GLU B 1 139 ? 5.104 -4.094 41.066 1.00 41.83 350 GLU B C 1
ATOM 3142 O O . GLU B 1 139 ? 5.005 -3.641 42.203 1.00 40.91 350 GLU B O 1
ATOM 3148 N N . ASN B 1 140 ? 6.256 -4.148 40.402 1.00 43.66 351 ASN B N 1
ATOM 3149 C CA . ASN B 1 140 ? 7.527 -3.820 41.047 1.00 45.57 351 ASN B CA 1
ATOM 3150 C C . ASN B 1 140 ? 8.287 -2.676 40.404 1.00 46.03 351 ASN B C 1
ATOM 3151 O O . ASN B 1 140 ? 9.479 -2.516 40.654 1.00 45.31 351 ASN B O 1
ATOM 3156 N N . ASN B 1 141 ? 7.585 -1.889 39.587 1.00 47.60 352 ASN B N 1
ATOM 3157 C CA . ASN B 1 141 ? 8.156 -0.736 38.881 1.00 47.72 352 ASN B CA 1
ATOM 3158 C C . ASN B 1 141 ? 9.492 -1.020 38.208 1.00 45.93 352 ASN B C 1
ATOM 3159 O O . ASN B 1 141 ? 10.433 -0.214 38.275 1.00 48.11 352 ASN B O 1
ATOM 3164 N N . LEU B 1 142 ? 9.562 -2.168 37.545 1.00 40.47 353 LEU B N 1
ATOM 3165 C CA . LEU B 1 142 ? 10.805 -2.614 36.944 1.00 39.12 353 LEU B CA 1
ATOM 3166 C C . LEU B 1 142 ? 11.060 -1.904 35.619 1.00 37.87 353 LEU B C 1
ATOM 3167 O O . LEU B 1 142 ? 10.249 -1.983 34.690 1.00 37.22 353 LEU B O 1
ATOM 3172 N N . GLU B 1 143 ? 12.190 -1.204 35.541 1.00 37.56 354 GLU B N 1
ATOM 3173 C CA . GLU B 1 143 ? 12.590 -0.538 34.306 1.00 38.31 354 GLU B CA 1
ATOM 3174 C C . GLU B 1 143 ? 14.014 -0.907 33.891 1.00 37.67 354 GLU B C 1
ATOM 3175 O O . GLU B 1 143 ? 14.347 -0.918 32.693 1.00 37.48 354 GLU B O 1
ATOM 3181 N N . LYS B 1 144 ? 14.862 -1.182 34.877 1.00 38.13 355 LYS B N 1
ATOM 3182 C CA . LYS B 1 144 ? 16.254 -1.521 34.609 1.00 39.19 355 LYS B CA 1
ATOM 3183 C C . LYS B 1 144 ? 16.611 -2.824 35.291 1.00 37.01 355 LYS B C 1
ATOM 3184 O O . LYS B 1 144 ? 15.903 -3.288 36.188 1.00 35.94 355 LYS B O 1
ATOM 3190 N N . ILE B 1 145 ? 17.695 -3.441 34.840 1.00 35.66 356 ILE B N 1
ATOM 3191 C CA . ILE B 1 145 ? 18.087 -4.730 35.390 1.00 36.09 356 ILE B CA 1
ATOM 3192 C C . ILE B 1 145 ? 18.316 -4.628 36.905 1.00 36.19 356 ILE B C 1
ATOM 3193 O O . ILE B 1 145 ? 17.933 -5.528 37.646 1.00 37.80 356 ILE B O 1
ATOM 3198 N N . SER B 1 146 ? 18.923 -3.534 37.359 1.00 40.16 357 SER B N 1
ATOM 3199 C CA . SER B 1 146 ? 19.159 -3.320 38.794 1.00 45.10 357 SER B CA 1
ATOM 3200 C C . SER B 1 146 ? 17.896 -3.404 39.635 1.00 48.37 357 SER B C 1
ATOM 3201 O O . SER B 1 146 ? 17.945 -3.818 40.794 1.00 50.45 357 SER B O 1
ATOM 3204 N N . ASP B 1 147 ? 16.767 -2.991 39.068 1.00 48.83 358 ASP B N 1
ATOM 3205 C CA . ASP B 1 147 ? 15.500 -3.004 39.803 1.00 47.20 358 ASP B CA 1
ATOM 3206 C C . ASP B 1 147 ? 15.084 -4.404 40.257 1.00 45.24 358 ASP B C 1
ATOM 3207 O O . ASP B 1 147 ? 14.217 -4.535 41.115 1.00 45.37 358 ASP B O 1
ATOM 3212 N N . LEU B 1 148 ? 15.652 -5.448 39.646 1.00 42.69 359 LEU B N 1
ATOM 3213 C CA . LEU B 1 148 ? 15.338 -6.822 40.039 1.00 42.39 359 LEU B CA 1
ATOM 3214 C C . LEU B 1 148 ? 15.929 -7.180 41.401 1.00 45.65 359 LEU B C 1
ATOM 3215 O O . LEU B 1 148 ? 15.488 -8.142 42.033 1.00 46.01 359 LEU B O 1
ATOM 3220 N N . GLY B 1 149 ? 16.930 -6.413 41.835 1.00 47.97 360 GLY B N 1
ATOM 3221 C CA . GLY B 1 149 ? 17.630 -6.666 43.088 1.00 51.33 360 GLY B CA 1
ATOM 3222 C C . GLY B 1 149 ? 16.720 -6.886 44.282 1.00 54.13 360 GLY B C 1
ATOM 3223 O O . GLY B 1 149 ? 16.727 -7.974 44.879 1.00 55.91 360 GLY B O 1
ATOM 3224 N N . PRO B 1 150 ? 15.921 -5.864 44.633 1.00 54.63 361 PRO B N 1
ATOM 3225 C CA . PRO B 1 150 ? 15.007 -5.949 45.777 1.00 55.00 361 PRO B CA 1
ATOM 3226 C C . PRO B 1 150 ? 13.911 -7.016 45.660 1.00 54.16 361 PRO B C 1
ATOM 3227 O O . PRO B 1 150 ? 13.333 -7.359 46.692 1.00 55.00 361 PRO B O 1
ATOM 3231 N N . VAL B 1 151 ? 13.631 -7.523 44.460 1.00 51.89 362 VAL B N 1
ATOM 3232 C CA . VAL B 1 151 ? 12.597 -8.544 44.280 1.00 50.37 362 VAL B CA 1
ATOM 3233 C C . VAL B 1 151 ? 13.151 -9.842 43.678 1.00 48.59 362 VAL B C 1
ATOM 3234 O O . VAL B 1 151 ? 12.405 -10.618 43.078 1.00 46.62 362 VAL B O 1
ATOM 3238 N N . SER B 1 152 ? 14.451 -10.075 43.860 1.00 48.17 363 SER B N 1
ATOM 3239 C CA . SER B 1 152 ? 15.123 -11.262 43.334 1.00 47.70 363 SER B CA 1
ATOM 3240 C C . SER B 1 152 ? 14.338 -12.533 43.611 1.00 46.37 363 SER B C 1
ATOM 3241 O O . SER B 1 152 ? 14.201 -13.409 42.748 1.00 46.10 363 SER B O 1
ATOM 3244 N N A ASP B 1 153 ? 13.807 -12.622 44.828 0.47 44.84 364 ASP B N 1
ATOM 3245 N N B ASP B 1 153 ? 13.817 -12.636 44.828 0.53 44.78 364 ASP B N 1
ATOM 3246 C CA A ASP B 1 153 ? 13.112 -13.826 45.259 0.47 44.83 364 ASP B CA 1
ATOM 3247 C CA B ASP B 1 153 ? 13.119 -13.839 45.249 0.53 44.90 364 ASP B CA 1
ATOM 3248 C C A ASP B 1 153 ? 11.754 -14.024 44.589 0.47 43.52 364 ASP B C 1
ATOM 3249 C C B ASP B 1 153 ? 11.819 -14.068 44.477 0.53 43.47 364 ASP B C 1
ATOM 3250 O O A ASP B 1 153 ? 11.144 -15.082 44.732 0.47 44.26 364 ASP B O 1
ATOM 3251 O O B ASP B 1 153 ? 11.319 -15.189 44.430 0.53 44.22 364 ASP B O 1
ATOM 3260 N N . GLN B 1 154 ? 11.289 -13.018 43.853 1.00 41.88 365 GLN B N 1
ATOM 3261 C CA . GLN B 1 154 ? 10.016 -13.115 43.145 1.00 40.26 365 GLN B CA 1
ATOM 3262 C C . GLN B 1 154 ? 10.250 -13.477 41.682 1.00 37.78 365 GLN B C 1
ATOM 3263 O O . GLN B 1 154 ? 9.296 -13.679 40.957 1.00 37.28 365 GLN B O 1
ATOM 3269 N N . VAL B 1 155 ? 11.505 -13.519 41.250 1.00 35.97 366 VAL B N 1
ATOM 3270 C CA . VAL B 1 155 ? 11.818 -13.827 39.842 1.00 36.84 366 VAL B CA 1
ATOM 3271 C C . VAL B 1 155 ? 11.658 -15.310 39.542 1.00 38.68 366 VAL B C 1
ATOM 3272 O O . VAL B 1 155 ? 12.089 -16.160 40.326 1.00 42.17 366 VAL B O 1
ATOM 3276 N N . LYS B 1 156 ? 11.039 -15.602 38.394 1.00 37.62 367 LYS B N 1
ATOM 3277 C CA . LYS B 1 156 ? 10.935 -16.962 37.867 1.00 38.48 367 LYS B CA 1
ATOM 3278 C C . LYS B 1 156 ? 11.487 -16.901 36.456 1.00 35.32 367 LYS B C 1
ATOM 3279 O O . LYS B 1 156 ? 10.790 -16.428 35.532 1.00 33.52 367 LYS B O 1
ATOM 3285 N N . ALA B 1 157 ? 12.726 -17.369 36.300 1.00 34.92 368 ALA B N 1
ATOM 3286 C CA . ALA B 1 157 ? 13.485 -17.134 35.072 1.00 38.33 368 ALA B CA 1
ATOM 3287 C C . ALA B 1 157 ? 13.497 -18.358 34.190 1.00 40.18 368 ALA B C 1
ATOM 3288 O O . ALA B 1 157 ? 13.690 -19.484 34.674 1.00 43.61 368 ALA B O 1
ATOM 3290 N N . GLY B 1 158 ? 13.289 -18.121 32.895 1.00 39.77 369 GLY B N 1
ATOM 3291 C CA . GLY B 1 158 ? 13.408 -19.147 31.878 1.00 40.56 369 GLY B CA 1
ATOM 3292 C C . GLY B 1 158 ? 14.393 -18.658 30.838 1.00 41.33 369 GLY B C 1
ATOM 3293 O O . GLY B 1 158 ? 14.121 -17.689 30.108 1.00 41.58 369 GLY B O 1
ATOM 3294 N N . PHE B 1 159 ? 15.552 -19.306 30.790 1.00 43.47 370 PHE B N 1
ATOM 3295 C CA . PHE B 1 159 ? 16.640 -18.866 29.929 1.00 45.09 370 PHE B CA 1
ATOM 3296 C C . PHE B 1 159 ? 16.902 -19.871 28.806 1.00 47.89 370 PHE B C 1
ATOM 3297 O O . PHE B 1 159 ? 16.682 -21.077 28.970 1.00 49.11 370 PHE B O 1
ATOM 3305 N N . THR B 1 160 ? 17.352 -19.373 27.656 1.00 48.51 371 THR B N 1
ATOM 3306 C CA . THR B 1 160 ? 17.808 -20.261 26.599 1.00 50.47 371 THR B CA 1
ATOM 3307 C C . THR B 1 160 ? 19.094 -20.928 27.064 1.00 53.97 371 THR B C 1
ATOM 3308 O O . THR B 1 160 ? 19.765 -20.425 27.967 1.00 52.69 371 THR B O 1
ATOM 3312 N N . LEU B 1 161 ? 19.437 -22.060 26.454 1.00 57.65 372 LEU B N 1
ATOM 3313 C CA . LEU B 1 161 ? 20.632 -22.798 26.859 1.00 61.66 372 LEU B CA 1
ATOM 3314 C C . LEU B 1 161 ? 21.881 -21.945 26.711 1.00 63.41 372 LEU B C 1
ATOM 3315 O O . LEU B 1 161 ? 22.729 -21.916 27.600 1.00 63.03 372 LEU B O 1
ATOM 3320 N N . GLU B 1 162 ? 21.987 -21.236 25.594 1.00 65.53 373 GLU B N 1
ATOM 3321 C CA . GLU B 1 162 ? 23.201 -20.487 25.308 1.00 66.45 373 GLU B CA 1
ATOM 3322 C C . GLU B 1 162 ? 23.423 -19.345 26.299 1.00 65.24 373 GLU B C 1
ATOM 3323 O O . GLU B 1 162 ? 24.528 -19.168 26.805 1.00 65.46 373 GLU B O 1
ATOM 3329 N N . PHE B 1 163 ? 22.378 -18.577 26.589 1.00 63.78 374 PHE B N 1
ATOM 3330 C CA . PHE B 1 163 ? 22.502 -17.496 27.559 1.00 62.55 374 PHE B CA 1
ATOM 3331 C C . PHE B 1 163 ? 22.929 -18.027 28.925 1.00 65.09 374 PHE B C 1
ATOM 3332 O O . PHE B 1 163 ? 23.790 -17.449 29.589 1.00 65.41 374 PHE B O 1
ATOM 3340 N N . LYS B 1 164 ? 22.307 -19.121 29.342 1.00 66.96 375 LYS B N 1
ATOM 3341 C CA . LYS B 1 164 ? 22.611 -19.726 30.636 1.00 70.15 375 LYS B CA 1
ATOM 3342 C C . LYS B 1 164 ? 24.107 -19.991 30.808 1.00 73.34 375 LYS B C 1
ATOM 3343 O O . LYS B 1 164 ? 24.678 -19.706 31.862 1.00 73.13 375 LYS B O 1
ATOM 3349 N N . ASP B 1 165 ? 24.736 -20.519 29.762 1.00 76.59 376 ASP B N 1
ATOM 3350 C CA . ASP B 1 165 ? 26.112 -21.004 29.852 1.00 80.73 376 ASP B CA 1
ATOM 3351 C C . ASP B 1 165 ? 27.139 -19.948 29.442 1.00 82.40 376 ASP B C 1
ATOM 3352 O O . ASP B 1 165 ? 28.117 -19.727 30.159 1.00 82.74 376 ASP B O 1
ATOM 3357 N N . ARG B 1 166 ? 26.919 -19.319 28.287 1.00 83.58 377 ARG B N 1
ATOM 3358 C CA . ARG B 1 166 ? 27.817 -18.285 27.757 1.00 84.86 377 ARG B CA 1
ATOM 3359 C C . ARG B 1 166 ? 28.284 -17.322 28.856 1.00 84.71 377 ARG B C 1
ATOM 3360 O O . ARG B 1 166 ? 27.496 -16.896 29.704 1.00 84.43 377 ARG B O 1
ATOM 3368 N N . SER B 1 167 ? 29.578 -17.009 28.842 1.00 85.18 378 SER B N 1
ATOM 3369 C CA . SER B 1 167 ? 30.184 -16.130 29.839 1.00 85.21 378 SER B CA 1
ATOM 3370 C C . SER B 1 167 ? 29.578 -14.736 29.768 1.00 84.64 378 SER B C 1
ATOM 3371 O O . SER B 1 167 ? 29.484 -14.033 30.775 1.00 84.91 378 SER B O 1
ATOM 3374 N N . ASP B 1 168 ? 29.171 -14.347 28.563 1.00 83.54 379 ASP B N 1
ATOM 3375 C CA . ASP B 1 168 ? 28.493 -13.078 28.338 1.00 82.00 379 ASP B CA 1
ATOM 3376 C C . ASP B 1 168 ? 27.132 -13.029 29.024 1.00 80.11 379 ASP B C 1
ATOM 3377 O O . ASP B 1 168 ? 26.579 -11.949 29.232 1.00 80.45 379 ASP B O 1
ATOM 3382 N N . GLY B 1 169 ? 26.601 -14.199 29.377 1.00 78.30 380 GLY B N 1
ATOM 3383 C CA . GLY B 1 169 ? 25.201 -14.330 29.749 1.00 76.14 380 GLY B CA 1
ATOM 3384 C C . GLY B 1 169 ? 24.887 -14.236 31.230 1.00 74.03 380 GLY B C 1
ATOM 3385 O O . GLY B 1 169 ? 25.219 -13.250 31.887 1.00 73.46 380 GLY B O 1
ATOM 3386 N N . TYR B 1 170 ? 24.221 -15.265 31.748 1.00 72.80 381 TYR B N 1
ATOM 3387 C CA . TYR B 1 170 ? 23.735 -15.255 33.125 1.00 71.86 381 TYR B CA 1
ATOM 3388 C C . TYR B 1 170 ? 24.884 -15.113 34.101 1.00 71.62 381 TYR B C 1
ATOM 3389 O O . TYR B 1 170 ? 24.738 -14.505 35.163 1.00 70.70 381 TYR B O 1
ATOM 3398 N N . LYS B 1 171 ? 26.023 -15.685 33.724 1.00 71.88 382 LYS B N 1
ATOM 3399 C CA . LYS B 1 171 ? 27.254 -15.571 34.489 1.00 72.22 382 LYS B CA 1
ATOM 3400 C C . LYS B 1 171 ? 27.574 -14.112 34.824 1.00 69.94 382 LYS B C 1
ATOM 3401 O O . LYS B 1 171 ? 27.949 -13.794 35.952 1.00 69.18 382 LYS B O 1
ATOM 3407 N N . GLY B 1 172 ? 27.416 -13.229 33.843 1.00 68.15 383 GLY B N 1
ATOM 3408 C CA . GLY B 1 172 ? 27.732 -11.821 34.023 1.00 66.86 383 GLY B CA 1
ATOM 3409 C C . GLY B 1 172 ? 26.727 -11.047 34.868 1.00 66.35 383 GLY B C 1
ATOM 3410 O O . GLY B 1 172 ? 27.072 -10.047 35.494 1.00 66.04 383 GLY B O 1
ATOM 3411 N N . ILE B 1 173 ? 25.477 -11.500 34.870 1.00 65.09 384 ILE B N 1
ATOM 3412 C CA . ILE B 1 173 ? 24.431 -10.901 35.699 1.00 63.90 384 ILE B CA 1
ATOM 3413 C C . ILE B 1 173 ? 24.794 -11.011 37.190 1.00 64.98 384 ILE B C 1
ATOM 3414 O O . ILE B 1 173 ? 24.382 -10.197 38.014 1.00 63.38 384 ILE B O 1
ATOM 3419 N N . GLN B 1 174 ? 25.591 -12.014 37.522 1.00 66.11 385 GLN B N 1
ATOM 3420 C CA . GLN B 1 174 ? 25.969 -12.263 38.905 1.00 68.05 385 GLN B CA 1
ATOM 3421 C C . GLN B 1 174 ? 27.026 -11.279 39.406 1.00 66.77 385 GLN B C 1
ATOM 3422 O O . GLN B 1 174 ? 26.839 -10.613 40.428 1.00 64.57 385 GLN B O 1
ATOM 3428 N N . ASP B 1 175 ? 28.132 -11.184 38.676 1.00 67.16 386 ASP B N 1
ATOM 3429 C CA . ASP B 1 175 ? 29.266 -10.372 39.114 1.00 67.31 386 ASP B CA 1
ATOM 3430 C C . ASP B 1 175 ? 28.901 -8.899 39.108 1.00 64.21 386 ASP B C 1
ATOM 3431 O O . ASP B 1 175 ? 29.122 -8.170 40.081 1.00 63.56 386 ASP B O 1
ATOM 3436 N N . LYS B 1 176 ? 28.332 -8.470 37.993 1.00 61.36 387 LYS B N 1
ATOM 3437 C CA . LYS B 1 176 ? 28.131 -7.061 37.755 1.00 61.25 387 LYS B CA 1
ATOM 3438 C C . LYS B 1 176 ? 26.890 -6.511 38.451 1.00 59.78 387 LYS B C 1
ATOM 3439 O O . LYS B 1 176 ? 26.895 -5.366 38.905 1.00 60.27 387 LYS B O 1
ATOM 3445 N N . TYR B 1 177 ? 25.826 -7.313 38.521 1.00 56.91 388 TYR B N 1
ATOM 3446 C CA . TYR B 1 177 ? 24.571 -6.848 39.111 1.00 54.29 388 TYR B CA 1
ATOM 3447 C C . TYR B 1 177 ? 24.295 -7.417 40.500 1.00 56.21 388 TYR B C 1
ATOM 3448 O O . TYR B 1 177 ? 23.375 -6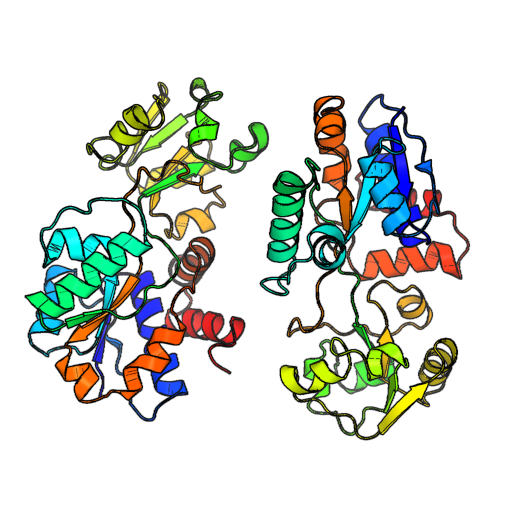.959 41.177 1.00 56.13 388 TYR B O 1
ATOM 3457 N N . GLY B 1 178 ? 25.059 -8.423 40.916 1.00 57.16 389 GLY B N 1
ATOM 3458 C CA . GLY B 1 178 ? 24.839 -9.035 42.216 1.00 58.46 389 GLY B CA 1
ATOM 3459 C C . GLY B 1 178 ? 23.468 -9.691 42.305 1.00 58.31 389 GLY B C 1
ATOM 3460 O O . GLY B 1 178 ? 22.873 -9.769 43.380 1.00 57.88 389 GLY B O 1
ATOM 3461 N N . LEU B 1 179 ? 22.966 -10.149 41.162 1.00 58.46 390 LEU B N 1
ATOM 3462 C CA . LEU B 1 179 ? 21.696 -10.863 41.099 1.00 58.12 390 LEU B CA 1
ATOM 3463 C C . LEU B 1 179 ? 21.942 -12.346 40.884 1.00 59.00 390 LEU B C 1
ATOM 3464 O O . LEU B 1 179 ? 22.684 -12.735 39.982 1.00 59.09 390 LEU B O 1
ATOM 3469 N N . THR B 1 180 ? 21.318 -13.167 41.723 1.00 59.01 391 THR B N 1
ATOM 3470 C CA . THR B 1 180 ? 21.246 -14.597 41.480 1.00 59.92 391 THR B CA 1
ATOM 3471 C C . THR B 1 180 ? 19.791 -15.018 41.657 1.00 60.72 391 THR B C 1
ATOM 3472 O O . THR B 1 180 ? 19.132 -14.612 42.619 1.00 61.63 391 THR B O 1
ATOM 3476 N N . PHE B 1 181 ? 19.286 -15.807 40.712 1.00 60.00 392 PHE B N 1
ATOM 3477 C CA . PHE B 1 181 ? 17.902 -16.270 40.750 1.00 59.22 392 PHE B CA 1
ATOM 3478 C C . PHE B 1 181 ? 17.857 -17.731 41.184 1.00 60.37 392 PHE B C 1
ATOM 3479 O O . PHE B 1 181 ? 18.450 -18.591 40.536 1.00 60.84 392 PHE B O 1
ATOM 3487 N N . SER B 1 182 ? 17.153 -18.008 42.275 1.00 61.44 393 SER B N 1
ATOM 3488 C CA . SER B 1 182 ? 17.061 -19.378 42.776 1.00 64.26 393 SER B CA 1
ATOM 3489 C C . SER B 1 182 ? 16.101 -20.197 41.911 1.00 65.39 393 SER B C 1
ATOM 3490 O O . SER B 1 182 ? 16.317 -21.393 41.687 1.00 66.50 393 SER B O 1
ATOM 3493 N N . ASN B 1 183 ? 15.055 -19.542 41.409 1.00 63.72 394 ASN B N 1
ATOM 3494 C CA . ASN B 1 183 ? 14.110 -20.185 40.513 1.00 61.93 394 ASN B CA 1
ATOM 3495 C C . ASN B 1 183 ? 14.549 -19.888 39.086 1.00 58.75 394 ASN B C 1
ATOM 3496 O O . ASN B 1 183 ? 14.106 -18.898 38.493 1.00 57.70 394 ASN B O 1
ATOM 3501 N N . LEU B 1 184 ? 15.444 -20.738 38.579 1.00 58.05 395 LEU B N 1
ATOM 3502 C CA . LEU B 1 184 ? 16.064 -20.582 37.258 1.00 59.95 395 LEU B CA 1
ATOM 3503 C C . LEU B 1 184 ? 15.870 -21.891 36.508 1.00 58.87 395 LEU B C 1
ATOM 3504 O O . LEU B 1 184 ? 16.045 -22.973 37.076 1.00 58.81 395 LEU B O 1
ATOM 3509 N N . LYS B 1 185 ? 15.525 -21.793 35.234 1.00 58.34 396 LYS B N 1
ATOM 3510 C CA . LYS B 1 185 ? 15.133 -22.953 34.450 1.00 56.84 396 LYS B CA 1
ATOM 3511 C C . LYS B 1 185 ? 15.601 -22.731 33.021 1.00 52.57 396 LYS B C 1
ATOM 3512 O O . LYS B 1 185 ? 15.504 -21.614 32.513 1.00 51.19 396 LYS B O 1
ATOM 3518 N N . THR B 1 186 ? 16.147 -23.773 32.396 1.00 51.04 397 THR B N 1
ATOM 3519 C CA . THR B 1 186 ? 16.512 -23.738 30.976 1.00 50.89 397 THR B CA 1
ATOM 3520 C C . THR B 1 186 ? 15.362 -24.269 30.132 1.00 48.65 397 THR B C 1
ATOM 3521 O O . THR B 1 186 ? 14.753 -25.282 30.483 1.00 48.35 397 THR B O 1
ATOM 3525 N N . MET B 1 187 ? 15.071 -23.600 29.016 1.00 47.52 398 MET B N 1
ATOM 3526 C CA . MET B 1 187 ? 13.932 -23.987 28.182 1.00 47.95 398 MET B CA 1
ATOM 3527 C C . MET B 1 187 ? 14.251 -23.928 26.694 1.00 47.81 398 MET B C 1
ATOM 3528 O O . MET B 1 187 ? 15.151 -23.205 26.278 1.00 47.83 398 MET B O 1
ATOM 3533 N N . GLU B 1 188 ? 13.513 -24.710 25.907 1.00 47.78 399 GLU B N 1
ATOM 3534 C CA . GLU B 1 188 ? 13.550 -24.581 24.462 1.00 47.70 399 GLU B CA 1
ATOM 3535 C C . GLU B 1 188 ? 13.083 -23.164 24.128 1.00 45.85 399 GLU B C 1
ATOM 3536 O O . GLU B 1 188 ? 12.198 -22.630 24.803 1.00 44.74 399 GLU B O 1
ATOM 3542 N N . PRO B 1 189 ? 13.677 -22.535 23.096 1.00 44.80 400 PRO B N 1
ATOM 3543 C CA . PRO B 1 189 ? 13.369 -21.119 22.843 1.00 44.96 400 PRO B CA 1
ATOM 3544 C C . PRO B 1 189 ? 11.876 -20.767 22.784 1.00 43.10 400 PRO B C 1
ATOM 3545 O O . PRO B 1 189 ? 11.447 -19.827 23.454 1.00 42.25 400 PRO B O 1
ATOM 3549 N N . LYS B 1 190 ? 11.082 -21.503 22.017 1.00 43.25 401 LYS B N 1
ATOM 3550 C CA . LYS B 1 190 ? 9.663 -21.170 21.921 1.00 43.85 401 LYS B CA 1
ATOM 3551 C C . LYS B 1 190 ? 8.978 -21.356 23.273 1.00 41.88 401 LYS B C 1
ATOM 3552 O O . LYS B 1 190 ? 8.074 -20.601 23.619 1.00 42.31 401 LYS B O 1
ATOM 3558 N N . LEU B 1 191 ? 9.412 -22.361 24.032 1.00 40.09 402 LEU B N 1
ATOM 3559 C CA . LEU B 1 191 ? 8.734 -22.694 25.267 1.00 39.19 402 LEU B CA 1
ATOM 3560 C C . LEU B 1 191 ? 8.878 -21.615 26.327 1.00 38.81 402 LEU B C 1
ATOM 3561 O O . LEU B 1 191 ? 8.020 -21.504 27.189 1.00 41.40 402 LEU B O 1
ATOM 3566 N N . ARG B 1 192 ? 9.937 -20.819 26.269 1.00 39.55 403 ARG B N 1
ATOM 3567 C CA . ARG B 1 192 ? 10.078 -19.753 27.258 1.00 37.90 403 ARG B CA 1
ATOM 3568 C C . ARG B 1 192 ? 9.049 -18.632 27.036 1.00 37.56 403 ARG B C 1
ATOM 3569 O O . ARG B 1 192 ? 8.562 -18.047 28.010 1.00 39.20 403 ARG B O 1
ATOM 3577 N N . TYR B 1 193 ? 8.703 -18.337 25.778 1.00 36.94 404 TYR B N 1
ATOM 3578 C CA . TYR B 1 193 ? 7.638 -17.373 25.502 1.00 36.08 404 TYR B CA 1
ATOM 3579 C C . TYR B 1 193 ? 6.256 -17.882 25.917 1.00 38.00 404 TYR B C 1
ATOM 3580 O O . TYR B 1 193 ? 5.455 -17.136 26.504 1.00 38.43 404 TYR B O 1
ATOM 3589 N N . ASN B 1 194 ? 5.976 -19.150 25.646 1.00 40.00 405 ASN B N 1
ATOM 3590 C CA . ASN B 1 194 ? 4.737 -19.734 26.120 1.00 42.68 405 ASN B CA 1
ATOM 3591 C C . ASN B 1 194 ? 4.655 -19.647 27.625 1.00 43.04 405 ASN B C 1
ATOM 3592 O O . ASN B 1 194 ? 3.604 -19.344 28.177 1.00 43.95 405 ASN B O 1
ATOM 3597 N N . ALA B 1 195 ? 5.778 -19.892 28.284 1.00 42.26 406 ALA B N 1
ATOM 3598 C CA . ALA B 1 195 ? 5.811 -19.858 29.734 1.00 41.95 406 ALA B CA 1
ATOM 3599 C C . ALA B 1 195 ? 5.597 -18.430 30.294 1.00 41.36 406 ALA B C 1
ATOM 3600 O O . ALA B 1 195 ? 4.958 -18.271 31.329 1.00 42.03 406 ALA B O 1
ATOM 3602 N N . ILE B 1 196 ? 6.115 -17.399 29.625 1.00 39.88 407 ILE B N 1
ATOM 3603 C CA . ILE B 1 196 ? 5.886 -16.036 30.104 1.00 38.44 407 ILE B CA 1
ATOM 3604 C C . ILE B 1 196 ? 4.432 -15.573 29.874 1.00 39.48 407 ILE B C 1
ATOM 3605 O O . ILE B 1 196 ? 3.877 -14.802 30.667 1.00 41.13 407 ILE B O 1
ATOM 3610 N N . LYS B 1 197 ? 3.818 -16.042 28.793 1.00 41.98 408 LYS B N 1
ATOM 3611 C CA . LYS B 1 197 ? 2.418 -15.743 28.534 1.00 44.57 408 LYS B CA 1
ATOM 3612 C C . LYS B 1 197 ? 1.523 -16.360 29.614 1.00 47.62 408 LYS B C 1
ATOM 3613 O O . LYS B 1 197 ? 0.542 -15.752 30.038 1.00 47.98 408 LYS B O 1
ATOM 3619 N N . SER B 1 198 ? 1.880 -17.561 30.061 1.00 49.27 409 SER B N 1
ATOM 3620 C CA . SER B 1 198 ? 1.027 -18.339 30.968 1.00 50.96 409 SER B CA 1
ATOM 3621 C C . SER B 1 198 ? 1.340 -18.047 32.427 1.00 50.89 409 SER B C 1
ATOM 3622 O O . SER B 1 198 ? 0.552 -18.378 33.320 1.00 52.58 409 SER B O 1
ATOM 3625 N N . GLY B 1 199 ? 2.502 -17.453 32.669 1.00 51.37 410 GLY B N 1
ATOM 3626 C CA . GLY B 1 199 ? 2.912 -17.102 34.017 1.00 48.90 410 GLY B CA 1
ATOM 3627 C C . GLY B 1 199 ? 3.819 -18.114 34.688 1.00 46.28 410 GLY B C 1
ATOM 3628 O O . GLY B 1 199 ? 4.198 -17.955 35.846 1.00 46.77 410 GLY B O 1
ATOM 3629 N N . ASP B 1 200 ? 4.165 -19.166 33.967 1.00 44.91 411 ASP B N 1
ATOM 3630 C CA . ASP B 1 200 ? 5.118 -20.142 34.461 1.00 45.42 411 ASP B CA 1
ATOM 3631 C C . ASP B 1 200 ? 6.480 -19.513 34.758 1.00 44.21 411 ASP B C 1
ATOM 3632 O O . ASP B 1 200 ? 7.199 -19.982 35.651 1.00 45.69 411 ASP B O 1
ATOM 3637 N N . ILE B 1 201 ? 6.822 -18.462 33.997 1.00 39.04 412 ILE B N 1
ATOM 3638 C CA . ILE B 1 201 ? 7.988 -17.615 34.274 1.00 36.09 412 ILE B CA 1
ATOM 3639 C C . ILE B 1 201 ? 7.561 -16.164 34.208 1.00 35.06 412 ILE B C 1
ATOM 3640 O O . ILE B 1 201 ? 6.496 -15.853 33.669 1.00 37.88 412 ILE B O 1
ATOM 3645 N N . ASN B 1 202 ? 8.371 -15.271 34.773 1.00 32.95 413 ASN B N 1
ATOM 3646 C CA . ASN B 1 202 ? 8.144 -13.818 34.602 1.00 29.99 413 ASN B CA 1
ATOM 3647 C C . ASN B 1 202 ? 9.356 -13.063 34.042 1.00 29.86 413 ASN B C 1
ATOM 3648 O O . ASN B 1 202 ? 9.303 -11.837 33.849 1.00 29.75 413 ASN B O 1
ATOM 3653 N N . LEU B 1 203 ? 10.424 -13.797 33.743 1.00 28.82 414 LEU B N 1
ATOM 3654 C CA . LEU B 1 203 ? 11.647 -13.195 33.186 1.00 29.46 414 LEU B CA 1
ATOM 3655 C C . LEU B 1 203 ? 12.304 -14.148 32.187 1.00 30.74 414 LEU B C 1
ATOM 3656 O O . LEU B 1 203 ? 12.383 -15.355 32.441 1.00 33.83 414 LEU B O 1
ATOM 3661 N N . LEU B 1 204 ? 12.762 -13.613 31.053 1.00 29.14 415 LEU B N 1
ATOM 3662 C CA . LEU B 1 204 ? 13.505 -14.400 30.064 1.00 30.18 415 LEU B CA 1
ATOM 3663 C C . LEU B 1 204 ? 14.656 -13.592 29.465 1.00 29.71 415 LEU B C 1
ATOM 3664 O O . LEU B 1 204 ? 14.729 -12.379 29.670 1.00 28.06 415 LEU B O 1
ATOM 3669 N N . ASP B 1 205 ? 15.544 -14.279 28.738 1.00 30.18 416 ASP B N 1
ATOM 3670 C CA . ASP B 1 205 ? 16.616 -13.653 27.967 1.00 31.52 416 ASP B CA 1
ATOM 3671 C C . ASP B 1 205 ? 16.205 -13.622 26.510 1.00 29.13 416 ASP B C 1
ATOM 3672 O O . ASP B 1 205 ? 15.490 -14.499 26.043 1.00 32.14 416 ASP B O 1
ATOM 3677 N N . ALA B 1 206 ? 16.688 -12.627 25.792 1.00 26.50 417 ALA B N 1
ATOM 3678 C CA . ALA B 1 206 ? 16.466 -12.538 24.354 1.00 26.56 417 ALA B CA 1
ATOM 3679 C C . ALA B 1 206 ? 17.540 -11.626 23.756 1.00 26.06 417 ALA B C 1
ATOM 3680 O O . ALA B 1 206 ? 18.469 -11.240 24.445 1.00 28.87 417 ALA B O 1
ATOM 3682 N N . TYR B 1 207 ? 17.445 -11.323 22.462 1.00 25.61 418 TYR B N 1
ATOM 3683 C CA . TYR B 1 207 ? 18.201 -10.210 21.914 1.00 24.86 418 TYR B CA 1
ATOM 3684 C C . TYR B 1 207 ? 17.267 -9.000 21.835 1.00 23.86 418 TYR B C 1
ATOM 3685 O O . TYR B 1 207 ? 16.078 -9.157 21.570 1.00 23.28 418 TYR B O 1
ATOM 3694 N N A SER B 1 208 ? 17.836 -7.808 22.040 0.53 23.20 419 SER B N 1
ATOM 3695 N N B SER B 1 208 ? 17.807 -7.806 22.076 0.47 23.98 419 SER B N 1
ATOM 3696 C CA A SER B 1 208 ? 17.079 -6.576 22.274 0.53 22.98 419 SER B CA 1
ATOM 3697 C CA B SER B 1 208 ? 16.987 -6.621 22.307 0.47 24.34 419 SER B CA 1
ATOM 3698 C C A SER B 1 208 ? 16.099 -6.162 21.175 0.53 22.97 419 SER B C 1
ATOM 3699 C C B SER B 1 208 ? 16.004 -6.280 21.186 0.47 23.83 419 SER B C 1
ATOM 3700 O O A SER B 1 208 ? 15.117 -5.472 21.444 0.53 23.92 419 SER B O 1
ATOM 3701 O O B SER B 1 208 ? 14.919 -5.761 21.453 0.47 24.96 419 SER B O 1
ATOM 3706 N N . THR B 1 209 ? 16.362 -6.560 19.937 1.00 20.79 420 THR B N 1
ATOM 3707 C CA . THR B 1 209 ? 15.476 -6.180 18.849 1.00 20.76 420 THR B CA 1
ATOM 3708 C C . THR B 1 209 ? 14.559 -7.310 18.396 1.00 21.28 420 THR B C 1
ATOM 3709 O O . THR B 1 209 ? 13.862 -7.166 17.401 1.00 23.50 420 THR B O 1
ATOM 3713 N N . ASP B 1 210 ? 14.538 -8.424 19.118 1.00 22.10 421 ASP B N 1
ATOM 3714 C CA . ASP B 1 210 ? 13.733 -9.554 18.691 1.00 23.41 421 ASP B CA 1
ATOM 3715 C C . ASP B 1 210 ? 12.236 -9.209 18.624 1.00 24.60 421 ASP B C 1
ATOM 3716 O O . ASP B 1 210 ? 11.672 -8.635 19.570 1.00 23.90 421 ASP B O 1
ATOM 3721 N N . SER B 1 211 ? 11.582 -9.601 17.528 1.00 25.53 422 SER B N 1
ATOM 3722 C CA . SER B 1 211 ? 10.169 -9.287 17.339 1.00 25.72 422 SER B CA 1
ATOM 3723 C C . SER B 1 211 ? 9.276 -9.899 18.424 1.00 26.71 422 SER B C 1
ATOM 3724 O O . SER B 1 211 ? 8.209 -9.347 18.729 1.00 26.05 422 SER B O 1
ATOM 3727 N N . GLU B 1 212 ? 9.722 -11.019 19.001 1.00 25.37 423 GLU B N 1
ATOM 3728 C CA . GLU B 1 212 ? 8.949 -11.733 20.024 1.00 27.34 423 GLU B CA 1
ATOM 3729 C C . GLU B 1 212 ? 8.739 -10.864 21.247 1.00 27.25 423 GLU B C 1
ATOM 3730 O O . GLU B 1 212 ? 7.720 -10.963 21.912 1.00 29.40 423 GLU B O 1
ATOM 3736 N N . LEU B 1 213 ? 9.713 -10.011 21.544 1.00 26.22 424 LEU B N 1
ATOM 3737 C CA . LEU B 1 213 ? 9.573 -9.082 22.662 1.00 25.81 424 LEU B CA 1
ATOM 3738 C C . LEU B 1 213 ? 8.393 -8.128 22.479 1.00 27.31 424 LEU B C 1
ATOM 3739 O O . LEU B 1 213 ? 7.683 -7.828 23.445 1.00 28.96 424 LEU B O 1
ATOM 3744 N N . ALA B 1 214 ? 8.182 -7.663 21.244 1.00 27.82 425 ALA B N 1
ATOM 3745 C CA . ALA B 1 214 ? 7.021 -6.829 20.925 1.00 29.66 425 ALA B CA 1
ATOM 3746 C C . ALA B 1 214 ? 5.733 -7.660 20.913 1.00 32.66 425 ALA B C 1
ATOM 3747 O O . ALA B 1 214 ? 4.708 -7.267 21.492 1.00 32.59 425 ALA B O 1
ATOM 3749 N N . GLN B 1 215 ? 5.794 -8.820 20.266 1.00 31.34 426 GLN B N 1
ATOM 3750 C CA . GLN B 1 215 ? 4.642 -9.691 20.123 1.00 32.41 426 GLN B CA 1
ATOM 3751 C C . GLN B 1 215 ? 4.033 -10.096 21.463 1.00 32.72 426 GLN B C 1
ATOM 3752 O O . GLN B 1 215 ? 2.808 -10.169 21.611 1.00 33.62 426 GLN B O 1
ATOM 3758 N N . TYR B 1 216 ? 4.903 -10.390 22.423 1.00 31.87 427 TYR B N 1
ATOM 3759 C CA . TYR B 1 216 ? 4.485 -10.842 23.749 1.00 35.00 427 TYR B CA 1
ATOM 3760 C C . TYR B 1 216 ? 4.348 -9.690 24.738 1.00 33.97 427 TYR B C 1
ATOM 3761 O O . TYR B 1 216 ? 4.097 -9.921 25.919 1.00 37.28 427 TYR B O 1
ATOM 3770 N N . LYS B 1 217 ? 4.489 -8.455 24.246 1.00 31.13 428 LYS B N 1
ATOM 3771 C CA . LYS B 1 217 ? 4.191 -7.256 25.028 1.00 33.66 428 LYS B CA 1
ATOM 3772 C C . LYS B 1 217 ? 4.959 -7.242 26.348 1.00 31.88 428 LYS B C 1
ATOM 3773 O O . LYS B 1 217 ? 4.449 -6.833 27.397 1.00 35.80 428 LYS B O 1
ATOM 3779 N N . LEU B 1 218 ? 6.211 -7.668 26.266 1.00 30.52 429 LEU B N 1
ATOM 3780 C CA . LEU B 1 218 ? 7.092 -7.726 27.413 1.00 28.78 429 LEU B CA 1
ATOM 3781 C C . LEU B 1 218 ? 7.780 -6.386 27.669 1.00 29.26 429 LEU B C 1
ATOM 3782 O O . LEU B 1 218 ? 7.910 -5.534 26.771 1.00 32.16 429 LEU B O 1
ATOM 3787 N N . LYS B 1 219 ? 8.211 -6.211 28.912 1.00 28.50 430 LYS B N 1
ATOM 3788 C CA . LYS B 1 219 ? 8.929 -5.015 29.325 1.00 27.86 430 LYS B CA 1
ATOM 3789 C C . LYS B 1 219 ? 10.395 -5.340 29.236 1.00 28.35 430 LYS B C 1
ATOM 3790 O O . LYS B 1 219 ? 10.891 -6.171 29.979 1.00 28.12 430 LYS B O 1
ATOM 3796 N N . VAL B 1 220 ? 11.081 -4.697 28.302 1.00 28.72 431 VAL B N 1
ATOM 3797 C CA . VAL B 1 220 ? 12.497 -4.943 28.095 1.00 28.66 431 VAL B CA 1
ATOM 3798 C C . VAL B 1 220 ? 13.285 -4.037 29.021 1.00 30.56 431 VAL B C 1
ATOM 3799 O O . VAL B 1 220 ? 13.157 -2.807 28.969 1.00 31.03 431 VAL B O 1
ATOM 3803 N N . LEU B 1 221 ? 14.099 -4.641 29.879 1.00 27.53 432 LEU B N 1
ATOM 3804 C CA . LEU B 1 221 ? 14.771 -3.886 30.917 1.00 31.09 432 LEU B CA 1
ATOM 3805 C C . LEU B 1 221 ? 16.038 -3.279 30.367 1.00 31.27 432 LEU B C 1
ATOM 3806 O O . LEU B 1 221 ? 16.701 -3.858 29.501 1.00 33.09 432 LEU B O 1
ATOM 3811 N N . GLU B 1 222 ? 16.374 -2.103 30.880 1.00 32.91 433 GLU B N 1
ATOM 3812 C CA . GLU B 1 222 ? 17.638 -1.471 30.570 1.00 35.44 433 GLU B CA 1
ATOM 3813 C C . GLU B 1 222 ? 18.823 -2.192 31.236 1.00 34.99 433 GLU B C 1
ATOM 3814 O O . GLU B 1 222 ? 18.776 -2.565 32.405 1.00 38.31 433 GLU B O 1
ATOM 3820 N N . ASP B 1 223 ? 19.885 -2.373 30.466 1.00 34.84 434 ASP B N 1
ATOM 3821 C CA . ASP B 1 223 ? 21.145 -2.910 30.961 1.00 34.20 434 ASP B CA 1
ATOM 3822 C C . ASP B 1 223 ? 21.988 -1.751 31.502 1.00 38.40 434 ASP B C 1
ATOM 3823 O O . ASP B 1 223 ? 22.984 -1.322 30.903 1.00 38.52 434 ASP B O 1
ATOM 3828 N N . ASP B 1 224 ? 21.566 -1.244 32.652 1.00 41.84 435 ASP B N 1
ATOM 3829 C CA . ASP B 1 224 ? 22.132 -0.026 33.205 1.00 46.37 435 ASP B CA 1
ATOM 3830 C C . ASP B 1 224 ? 23.608 -0.143 33.632 1.00 47.97 435 ASP B C 1
ATOM 3831 O O . ASP B 1 224 ? 24.270 0.877 33.829 1.00 50.11 435 ASP B O 1
ATOM 3836 N N . GLN B 1 225 ? 24.124 -1.365 33.755 1.00 47.50 436 GLN B N 1
ATOM 3837 C CA . GLN B 1 225 ? 25.542 -1.586 34.077 1.00 48.87 436 GLN B CA 1
ATOM 3838 C C . GLN B 1 225 ? 26.422 -1.958 32.869 1.00 48.74 436 GLN B C 1
ATOM 3839 O O . GLN B 1 225 ? 27.628 -2.206 33.012 1.00 48.76 436 GLN B O 1
ATOM 3845 N N . GLN B 1 226 ? 25.826 -1.966 31.686 1.00 47.84 437 GLN B N 1
ATOM 3846 C CA . GLN B 1 226 ? 26.556 -2.252 30.450 1.00 48.62 437 GLN B CA 1
ATOM 3847 C C . GLN B 1 226 ? 27.328 -3.568 30.510 1.00 46.77 437 GLN B C 1
ATOM 3848 O O . GLN B 1 226 ? 28.500 -3.642 30.145 1.00 46.41 437 GLN B O 1
ATOM 3854 N N . LEU B 1 227 ? 26.647 -4.607 30.970 1.00 45.12 438 LEU B N 1
ATOM 3855 C CA . LEU B 1 227 ? 27.218 -5.940 31.030 1.00 44.45 438 LEU B CA 1
ATOM 3856 C C . LEU B 1 227 ? 27.383 -6.517 29.629 1.00 42.68 438 LEU B C 1
ATOM 3857 O O . LEU B 1 227 ? 28.369 -7.205 29.328 1.00 42.28 438 LEU B O 1
ATOM 3862 N N . PHE B 1 228 ? 26.397 -6.246 28.780 1.00 39.59 439 PHE B N 1
ATOM 3863 C CA . PHE B 1 228 ? 26.337 -6.883 27.483 1.00 36.95 439 PHE B CA 1
ATOM 3864 C C . PHE B 1 228 ? 27.169 -6.077 26.484 1.00 37.21 439 PHE B C 1
ATOM 3865 O O . PHE B 1 228 ? 27.180 -4.851 26.526 1.00 37.68 439 PHE B O 1
ATOM 3873 N N . PRO B 1 229 ? 27.897 -6.770 25.604 1.00 35.95 440 PRO B N 1
ATOM 3874 C CA . PRO B 1 229 ? 28.689 -6.054 24.608 1.00 34.15 440 PRO B CA 1
ATOM 3875 C C . PRO B 1 229 ? 27.795 -5.377 23.562 1.00 30.43 440 PRO B C 1
ATOM 3876 O O . PRO B 1 229 ? 26.727 -5.899 23.209 1.00 30.27 440 PRO B O 1
ATOM 3880 N N . PRO B 1 230 ? 28.203 -4.192 23.087 1.00 27.16 441 PRO B N 1
ATOM 3881 C CA . PRO B 1 230 ? 27.318 -3.511 22.129 1.00 27.57 441 PRO B CA 1
ATOM 3882 C C . PRO B 1 230 ? 27.448 -4.025 20.696 1.00 25.59 441 PRO B C 1
ATOM 3883 O O . PRO B 1 230 ? 28.533 -4.384 20.250 1.00 26.37 441 PRO B O 1
ATOM 3887 N N . TYR B 1 231 ? 26.311 -4.032 20.006 1.00 22.82 442 TYR B N 1
ATOM 3888 C CA . TYR B 1 231 ? 26.205 -4.364 18.593 1.00 23.38 442 TYR B CA 1
ATOM 3889 C C . TYR B 1 231 ? 25.281 -3.350 17.942 1.00 21.89 442 TYR B C 1
ATOM 3890 O O . TYR B 1 231 ? 24.062 -3.539 17.926 1.00 22.43 442 TYR B O 1
ATOM 3899 N N . GLN B 1 232 ? 25.860 -2.278 17.394 1.00 21.46 443 GLN B N 1
ATOM 3900 C CA . GLN B 1 232 ? 25.078 -1.279 16.663 1.00 20.39 443 GLN B CA 1
ATOM 3901 C C . GLN B 1 232 ? 25.377 -1.483 15.202 1.00 21.10 443 GLN B C 1
ATOM 3902 O O . GLN B 1 232 ? 26.497 -1.842 14.812 1.00 22.79 443 GLN B O 1
ATOM 3908 N N . GLY B 1 233 ? 24.367 -1.274 14.384 1.00 21.05 444 GLY B N 1
ATOM 3909 C CA . GLY B 1 233 ? 24.546 -1.411 12.950 1.00 18.97 444 GLY B CA 1
ATOM 3910 C C . GLY B 1 233 ? 25.036 -0.127 12.292 1.00 19.28 444 GLY B C 1
ATOM 3911 O O . GLY B 1 233 ? 24.688 0.985 12.715 1.00 20.29 444 GLY B O 1
ATOM 3912 N N . ALA B 1 234 ? 25.841 -0.297 11.262 1.00 18.78 445 ALA B N 1
ATOM 3913 C CA . ALA B 1 234 ? 26.283 0.824 10.432 1.00 18.85 445 ALA B CA 1
ATOM 3914 C C . ALA B 1 234 ? 26.648 0.330 9.046 1.00 18.19 445 ALA B C 1
ATOM 3915 O O . ALA B 1 234 ? 26.935 -0.852 8.847 1.00 18.74 445 ALA B O 1
ATOM 3917 N N . PRO B 1 235 ? 26.625 1.236 8.068 1.00 19.10 446 PRO B N 1
ATOM 3918 C CA . PRO B 1 235 ? 26.979 0.829 6.709 1.00 17.84 446 PRO B CA 1
ATOM 3919 C C . PRO B 1 235 ? 28.480 0.537 6.571 1.00 17.86 446 PRO B C 1
ATOM 3920 O O . PRO B 1 235 ? 29.311 1.347 7.015 1.00 20.57 446 PRO B O 1
ATOM 3924 N N . LEU B 1 236 ? 28.817 -0.576 5.919 1.00 18.64 447 LEU B N 1
ATOM 3925 C CA . LEU B 1 236 ? 30.213 -0.972 5.720 1.00 19.13 447 LEU B CA 1
ATOM 3926 C C . LEU B 1 236 ? 30.495 -1.093 4.221 1.00 18.48 447 LEU B C 1
ATOM 3927 O O . LEU B 1 236 ? 29.733 -1.717 3.490 1.00 19.43 447 LEU B O 1
ATOM 3932 N N A MET B 1 237 ? 31.586 -0.484 3.780 0.59 21.32 448 MET B N 1
ATOM 3933 N N B MET B 1 237 ? 31.589 -0.490 3.776 0.41 20.68 448 MET B N 1
ATOM 3934 C CA A MET B 1 237 ? 31.992 -0.548 2.381 0.59 22.60 448 MET B CA 1
ATOM 3935 C CA B MET B 1 237 ? 31.973 -0.518 2.368 0.41 21.81 448 MET B CA 1
ATOM 3936 C C A MET B 1 237 ? 33.502 -0.425 2.263 0.59 22.71 448 MET B C 1
ATOM 3937 C C B MET B 1 237 ? 33.487 -0.416 2.258 0.41 23.11 448 MET B C 1
ATOM 3938 O O A MET B 1 237 ? 34.185 0.023 3.191 0.59 22.29 448 MET B O 1
ATOM 3939 O O B MET B 1 237 ? 34.157 0.016 3.198 0.41 24.99 448 MET B O 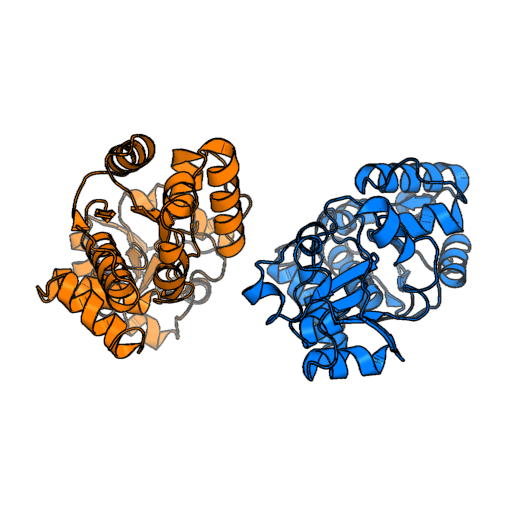1
ATOM 3948 N N . LEU B 1 238 ? 34.040 -0.827 1.121 1.00 22.03 449 LEU B N 1
ATOM 3949 C CA . LEU B 1 238 ? 35.446 -0.545 0.851 1.00 22.70 449 LEU B CA 1
ATOM 3950 C C . LEU B 1 238 ? 35.582 0.983 0.709 1.00 25.50 449 LEU B C 1
ATOM 3951 O O . LEU B 1 238 ? 34.729 1.646 0.126 1.00 24.87 449 LEU B O 1
ATOM 3956 N N . THR B 1 239 ? 36.658 1.530 1.252 1.00 25.44 450 THR B N 1
ATOM 3957 C CA . THR B 1 239 ? 36.916 2.942 1.099 1.00 25.55 450 THR B CA 1
ATOM 3958 C C . THR B 1 239 ? 36.953 3.366 -0.374 1.00 25.83 450 THR B C 1
ATOM 3959 O O . THR B 1 239 ? 36.502 4.455 -0.709 1.00 27.42 450 THR B O 1
ATOM 3963 N N . LYS B 1 240 ? 37.466 2.511 -1.255 1.00 26.28 451 LYS B N 1
ATOM 3964 C CA . LYS B 1 240 ? 37.526 2.872 -2.678 1.00 29.73 451 LYS B CA 1
ATOM 3965 C C . LYS B 1 240 ? 36.139 3.105 -3.284 1.00 27.60 451 LYS B C 1
ATOM 3966 O O . LYS B 1 240 ? 35.994 3.824 -4.287 1.00 29.67 451 LYS B O 1
ATOM 3972 N N . THR B 1 241 ? 35.116 2.485 -2.700 1.00 25.99 452 THR B N 1
ATOM 3973 C CA . THR B 1 241 ? 33.752 2.680 -3.179 1.00 27.06 452 THR B CA 1
ATOM 3974 C C . THR B 1 241 ? 33.271 4.083 -2.833 1.00 27.86 452 THR B C 1
ATOM 3975 O O . THR B 1 241 ? 32.612 4.752 -3.627 1.00 27.17 452 THR B O 1
ATOM 3979 N N . LEU B 1 242 ? 33.607 4.541 -1.640 1.00 27.56 453 LEU B N 1
ATOM 3980 C CA . LEU B 1 242 ? 33.152 5.849 -1.244 1.00 28.58 453 LEU B CA 1
ATOM 3981 C C . LEU B 1 242 ? 33.937 6.885 -2.040 1.00 30.68 453 LEU B C 1
ATOM 3982 O O . LEU B 1 242 ? 33.403 7.928 -2.410 1.00 34.12 453 LEU B O 1
ATOM 3987 N N . ASP B 1 243 ? 35.191 6.587 -2.352 1.00 30.97 454 ASP B N 1
ATOM 3988 C CA . ASP B 1 243 ? 35.978 7.505 -3.196 1.00 34.36 454 ASP B CA 1
ATOM 3989 C C . ASP B 1 243 ? 35.350 7.643 -4.588 1.00 33.04 454 ASP B C 1
ATOM 3990 O O . ASP B 1 243 ? 35.343 8.716 -5.173 1.00 32.04 454 ASP B O 1
ATOM 3995 N N . LYS B 1 244 ? 34.834 6.540 -5.117 1.00 32.41 455 LYS B N 1
ATOM 3996 C CA . LYS B 1 244 ? 34.213 6.530 -6.435 1.00 31.61 455 LYS B CA 1
ATOM 3997 C C . LYS B 1 244 ? 32.822 7.170 -6.428 1.00 30.61 455 LYS B C 1
ATOM 3998 O O . LYS B 1 244 ? 32.440 7.845 -7.390 1.00 31.95 455 LYS B O 1
ATOM 4004 N N . TYR B 1 245 ? 32.086 6.986 -5.333 1.00 27.61 456 TYR B N 1
ATOM 4005 C CA . TYR B 1 245 ? 30.727 7.492 -5.199 1.00 26.62 456 TYR B CA 1
ATOM 4006 C C . TYR B 1 245 ? 30.574 8.276 -3.898 1.00 27.03 456 TYR B C 1
ATOM 4007 O O . TYR B 1 245 ? 29.870 7.839 -2.972 1.00 24.69 456 TYR B O 1
ATOM 4016 N N . PRO B 1 246 ? 31.212 9.445 -3.826 1.00 28.36 457 PRO B N 1
ATOM 4017 C CA . PRO B 1 246 ? 31.163 10.260 -2.603 1.00 28.02 457 PRO B CA 1
ATOM 4018 C C . PRO B 1 246 ? 29.744 10.655 -2.198 1.00 25.42 457 PRO B C 1
ATOM 4019 O O . PRO B 1 246 ? 29.475 10.935 -1.029 1.00 24.74 457 PRO B O 1
ATOM 4023 N N . GLU B 1 247 ? 28.843 10.670 -3.163 1.00 23.91 458 GLU B N 1
ATOM 4024 C CA . GLU B 1 247 ? 27.464 11.020 -2.908 1.00 24.67 458 GLU B CA 1
ATOM 4025 C C . GLU B 1 247 ? 26.700 9.991 -2.084 1.00 23.24 458 GLU B C 1
ATOM 4026 O O . GLU B 1 247 ? 25.549 10.255 -1.698 1.00 23.20 458 GLU B O 1
ATOM 4032 N N . LEU B 1 248 ? 27.324 8.837 -1.804 1.00 23.24 459 LEU B N 1
ATOM 4033 C CA . LEU B 1 248 ? 26.693 7.848 -0.932 1.00 22.07 459 LEU B CA 1
ATOM 4034 C C . LEU B 1 248 ? 26.704 8.265 0.524 1.00 22.78 459 LEU B C 1
ATOM 4035 O O . LEU B 1 248 ? 25.894 7.790 1.311 1.00 21.41 459 LEU B O 1
ATOM 4040 N N . LYS B 1 249 ? 27.610 9.163 0.908 1.00 22.57 460 LYS B N 1
ATOM 4041 C CA . LYS B 1 249 ? 27.840 9.359 2.332 1.00 22.67 460 LYS B CA 1
ATOM 4042 C C . LYS B 1 249 ? 26.669 10.078 3.020 1.00 22.53 460 LYS B C 1
ATOM 4043 O O . LYS B 1 249 ? 26.194 9.650 4.059 1.00 23.43 460 LYS B O 1
ATOM 4049 N N . LYS B 1 250 ? 26.221 11.197 2.454 1.00 23.33 461 LYS B N 1
ATOM 4050 C CA . LYS B 1 250 ? 25.140 11.944 3.098 1.00 23.00 461 LYS B CA 1
ATOM 4051 C C . LYS B 1 250 ? 23.823 11.153 3.280 1.00 23.54 461 LYS B C 1
ATOM 4052 O O . LYS B 1 250 ? 23.260 11.166 4.389 1.00 24.88 461 LYS B O 1
ATOM 4058 N N . PRO B 1 251 ? 23.335 10.453 2.223 1.00 22.67 462 PRO B N 1
ATOM 4059 C CA . PRO B 1 251 ? 22.091 9.702 2.461 1.00 22.94 462 PRO B CA 1
ATOM 4060 C C . PRO B 1 251 ? 22.225 8.616 3.510 1.00 24.38 462 PRO B C 1
ATOM 4061 O O . PRO B 1 251 ? 21.341 8.489 4.362 1.00 25.32 462 PRO B O 1
ATOM 4065 N N . LEU B 1 252 ? 23.311 7.862 3.483 1.00 22.13 463 LEU B N 1
ATOM 4066 C CA . LEU B 1 252 ? 23.481 6.804 4.467 1.00 23.61 463 LEU B CA 1
ATOM 4067 C C . LEU B 1 252 ? 23.591 7.386 5.876 1.00 23.69 463 LEU B C 1
ATOM 4068 O O . LEU B 1 252 ? 23.081 6.788 6.851 1.00 27.23 463 LEU B O 1
ATOM 4073 N N . ASN B 1 253 ? 24.287 8.502 6.023 1.00 23.21 464 ASN B N 1
ATOM 4074 C CA . ASN B 1 253 ? 24.419 9.077 7.350 1.00 23.03 464 ASN B CA 1
ATOM 4075 C C . ASN B 1 253 ? 23.119 9.728 7.855 1.00 21.97 464 ASN B C 1
ATOM 4076 O O . ASN B 1 253 ? 23.049 10.122 9.028 1.00 23.30 464 ASN B O 1
ATOM 4081 N N . LYS B 1 254 ? 22.079 9.792 7.008 1.00 23.34 465 LYS B N 1
ATOM 4082 C CA . LYS B 1 254 ? 20.768 10.230 7.493 1.00 24.04 465 LYS B CA 1
ATOM 4083 C C . LYS B 1 254 ? 20.209 9.304 8.581 1.00 22.16 465 LYS B C 1
ATOM 4084 O O . LYS B 1 254 ? 19.342 9.714 9.363 1.00 24.75 465 LYS B O 1
ATOM 4090 N N . LEU B 1 255 ? 20.703 8.070 8.629 1.00 20.83 466 LEU B N 1
ATOM 4091 C CA . LEU B 1 255 ? 20.270 7.098 9.624 1.00 20.63 466 LEU B CA 1
ATOM 4092 C C . LEU B 1 255 ? 21.145 7.096 10.877 1.00 21.39 466 LEU B C 1
ATOM 4093 O O . LEU B 1 255 ? 20.835 6.388 11.842 1.00 22.40 466 LEU B O 1
ATOM 4098 N N . ALA B 1 256 ? 22.175 7.936 10.915 1.00 21.92 467 ALA B N 1
ATOM 4099 C CA . ALA B 1 256 ? 23.051 7.986 12.088 1.00 23.92 467 ALA B CA 1
ATOM 4100 C C . ALA B 1 256 ? 22.232 8.382 13.300 1.00 22.57 467 ALA B C 1
ATOM 4101 O O . ALA B 1 256 ? 21.520 9.399 13.265 1.00 24.70 467 ALA B O 1
ATOM 4103 N N . GLY B 1 257 ? 22.327 7.579 14.366 1.00 21.01 468 GLY B N 1
ATOM 4104 C CA . GLY B 1 257 ? 21.679 7.914 15.612 1.00 24.75 468 GLY B CA 1
ATOM 4105 C C . GLY B 1 257 ? 20.175 7.725 15.599 1.00 24.00 468 GLY B C 1
ATOM 4106 O O . GLY B 1 257 ? 19.495 8.101 16.573 1.00 27.87 468 GLY B O 1
ATOM 4107 N N . LYS B 1 258 ? 19.673 7.112 14.527 1.00 20.93 469 LYS B N 1
ATOM 4108 C CA . LYS B 1 258 ? 18.244 6.815 14.381 1.00 21.32 469 LYS B CA 1
ATOM 4109 C C . LYS B 1 258 ? 17.934 5.345 14.658 1.00 20.80 469 LYS B C 1
ATOM 4110 O O . LYS B 1 258 ? 18.829 4.490 14.601 1.00 20.61 469 LYS B O 1
ATOM 4116 N N . ILE B 1 259 ? 16.649 5.092 14.920 1.00 20.90 470 ILE B N 1
ATOM 4117 C CA . ILE B 1 259 ? 16.063 3.775 15.151 1.00 21.44 470 ILE B CA 1
ATOM 4118 C C . ILE B 1 259 ? 16.402 3.258 16.551 1.00 19.91 470 ILE B C 1
ATOM 4119 O O . ILE B 1 259 ? 17.470 2.709 16.794 1.00 21.58 470 ILE B O 1
ATOM 4124 N N . THR B 1 260 ? 15.478 3.454 17.477 1.00 21.28 471 THR B N 1
ATOM 4125 C CA . THR B 1 260 ? 15.656 2.966 18.836 1.00 21.49 471 THR B CA 1
ATOM 4126 C C . THR B 1 260 ? 15.477 1.461 18.882 1.00 20.19 471 THR B C 1
ATOM 4127 O O . THR B 1 260 ? 14.938 0.863 17.956 1.00 21.68 471 THR B O 1
ATOM 4131 N N . ASP B 1 261 ? 15.872 0.840 19.988 1.00 21.37 472 ASP B N 1
ATOM 4132 C CA . ASP B 1 261 ? 15.620 -0.583 20.163 1.00 23.70 472 ASP B CA 1
ATOM 4133 C C . ASP B 1 261 ? 14.137 -0.892 19.949 1.00 23.72 472 ASP B C 1
ATOM 4134 O O . ASP B 1 261 ? 13.768 -1.866 19.275 1.00 21.86 472 ASP B O 1
ATOM 4139 N N . ASP B 1 262 ? 13.272 -0.094 20.559 1.00 24.59 473 ASP B N 1
ATOM 4140 C CA . ASP B 1 262 ? 11.848 -0.362 20.440 1.00 24.21 473 ASP B CA 1
ATOM 4141 C C . ASP B 1 262 ? 11.334 -0.200 19.003 1.00 23.42 473 ASP B C 1
ATOM 4142 O O . ASP B 1 262 ? 10.501 -0.994 18.540 1.00 23.78 473 ASP B O 1
ATOM 4147 N N . GLU B 1 263 ? 11.827 0.813 18.301 1.00 22.10 474 GLU B N 1
ATOM 4148 C CA . GLU B 1 263 ? 11.447 0.994 16.906 1.00 21.23 474 GLU B CA 1
ATOM 4149 C C . GLU B 1 263 ? 11.880 -0.200 16.053 1.00 21.22 474 GLU B C 1
ATOM 4150 O O . GLU B 1 263 ? 11.131 -0.638 15.182 1.00 21.18 474 GLU B O 1
ATOM 4156 N N . MET B 1 264 ? 13.076 -0.722 16.312 1.00 20.18 475 MET B N 1
ATOM 4157 C CA . MET B 1 264 ? 13.561 -1.887 15.567 1.00 19.24 475 MET B CA 1
ATOM 4158 C C . MET B 1 264 ? 12.728 -3.138 15.893 1.00 19.76 475 MET B C 1
ATOM 4159 O O . MET B 1 264 ? 12.388 -3.920 14.994 1.00 19.85 475 MET B O 1
ATOM 4164 N N . ARG B 1 265 ? 12.407 -3.344 17.173 1.00 21.43 476 ARG B N 1
ATOM 4165 C CA . ARG B 1 265 ? 11.516 -4.444 17.578 1.00 21.03 476 ARG B CA 1
ATOM 4166 C C . ARG B 1 265 ? 10.204 -4.373 16.811 1.00 21.93 476 ARG B C 1
ATOM 4167 O O . ARG B 1 265 ? 9.730 -5.362 16.249 1.00 23.17 476 ARG B O 1
ATOM 4175 N N . LYS B 1 266 ? 9.617 -3.187 16.784 1.00 22.29 477 LYS B N 1
ATOM 4176 C CA . LYS B 1 266 ? 8.339 -3.005 16.092 1.00 23.68 477 LYS B CA 1
ATOM 4177 C C . LYS B 1 266 ? 8.421 -3.270 14.590 1.00 22.70 477 LYS B C 1
ATOM 4178 O O . LYS B 1 266 ? 7.512 -3.884 14.015 1.00 23.90 477 LYS B O 1
ATOM 4184 N N . MET B 1 267 ? 9.495 -2.829 13.952 1.00 20.59 478 MET B N 1
ATOM 4185 C CA . MET B 1 267 ? 9.654 -3.093 12.518 1.00 20.89 478 MET B CA 1
ATOM 4186 C C . MET B 1 267 ? 9.851 -4.588 12.262 1.00 20.15 478 MET B C 1
ATOM 4187 O O . MET B 1 267 ? 9.256 -5.156 11.335 1.00 20.77 478 MET B O 1
ATOM 4192 N N . ASN B 1 268 ? 10.676 -5.236 13.087 1.00 19.55 479 ASN B N 1
ATOM 4193 C CA . ASN B 1 268 ? 10.849 -6.679 12.979 1.00 21.13 479 ASN B CA 1
ATOM 4194 C C . ASN B 1 268 ? 9.530 -7.425 13.139 1.00 21.51 479 ASN B C 1
ATOM 4195 O O . ASN B 1 268 ? 9.259 -8.409 12.433 1.00 21.97 479 ASN B O 1
ATOM 4200 N N . TYR B 1 269 ? 8.691 -6.932 14.047 1.00 21.28 480 TYR B N 1
ATOM 4201 C CA . TYR B 1 269 ? 7.350 -7.478 14.241 1.00 23.53 480 TYR B CA 1
ATOM 4202 C C . TYR B 1 269 ? 6.467 -7.326 12.997 1.00 24.65 480 TYR B C 1
ATOM 4203 O O . TYR B 1 269 ? 5.765 -8.267 12.604 1.00 25.52 480 TYR B O 1
ATOM 4212 N N . GLU B 1 270 ? 6.504 -6.153 12.369 1.00 24.19 481 GLU B N 1
ATOM 4213 C CA . GLU B 1 270 ? 5.700 -5.923 11.180 1.00 25.35 481 GLU B CA 1
ATOM 4214 C C . GLU B 1 270 ? 6.038 -6.937 10.091 1.00 24.34 481 GLU B C 1
ATOM 4215 O O . GLU B 1 270 ? 5.146 -7.425 9.397 1.00 25.19 481 GLU B O 1
ATOM 4221 N N . VAL B 1 271 ? 7.325 -7.244 9.919 1.00 23.08 482 VAL B N 1
ATOM 4222 C CA . VAL B 1 271 ? 7.742 -8.240 8.928 1.00 22.77 482 VAL B CA 1
ATOM 4223 C C . VAL B 1 271 ? 7.467 -9.678 9.390 1.00 25.83 482 VAL B C 1
ATOM 4224 O O . VAL B 1 271 ? 6.826 -10.468 8.678 1.00 27.58 482 VAL B O 1
ATOM 4228 N N . ASN B 1 272 ? 7.943 -10.029 10.583 1.00 26.38 483 ASN B N 1
ATOM 4229 C CA . ASN B 1 272 ? 7.864 -11.415 11.041 1.00 26.33 483 ASN B CA 1
ATOM 4230 C C . ASN B 1 272 ? 6.469 -11.885 11.440 1.00 29.43 483 ASN B C 1
ATOM 4231 O O . ASN B 1 272 ? 6.129 -13.054 11.240 1.00 33.45 483 ASN B O 1
ATOM 4236 N N . VAL B 1 273 ? 5.680 -11.005 12.049 1.00 31.29 484 VAL B N 1
ATOM 4237 C CA . VAL B 1 273 ? 4.348 -11.381 12.518 1.00 34.28 484 VAL B CA 1
ATOM 4238 C C . VAL B 1 273 ? 3.276 -10.914 11.547 1.00 35.38 484 VAL B C 1
ATOM 4239 O O . VAL B 1 273 ? 2.372 -11.679 11.193 1.00 37.44 484 VAL B O 1
ATOM 4243 N N . ASN B 1 274 ? 3.356 -9.660 11.112 1.00 34.33 485 ASN B N 1
ATOM 4244 C CA . ASN B 1 274 ? 2.278 -9.123 10.275 1.00 36.49 485 ASN B CA 1
ATOM 4245 C C . ASN B 1 274 ? 2.447 -9.423 8.791 1.00 36.02 485 ASN B C 1
ATOM 4246 O O . ASN B 1 274 ? 1.544 -9.183 8.011 1.00 39.51 485 ASN B O 1
ATOM 4251 N N . GLY B 1 275 ? 3.594 -9.954 8.390 1.00 33.80 486 GLY B N 1
ATOM 4252 C CA . GLY B 1 275 ? 3.779 -10.347 6.998 1.00 33.60 486 GLY B CA 1
ATOM 4253 C C . GLY B 1 275 ? 3.958 -9.192 6.025 1.00 31.47 486 GLY B C 1
ATOM 4254 O O . GLY B 1 275 ? 3.769 -9.369 4.812 1.00 32.83 486 GLY B O 1
ATOM 4255 N N . LYS B 1 276 ? 4.293 -8.007 6.534 1.00 28.46 487 LYS B N 1
ATOM 4256 C CA . LYS B 1 276 ? 4.606 -6.887 5.652 1.00 25.60 487 LYS B CA 1
ATOM 4257 C C . LYS B 1 276 ? 5.963 -7.092 5.021 1.00 24.19 487 LYS B C 1
ATOM 4258 O O . LYS B 1 276 ? 6.814 -7.763 5.602 1.00 24.28 487 LYS B O 1
ATOM 4264 N N . SER B 1 277 ? 6.182 -6.514 3.840 1.00 22.25 488 SER B N 1
ATOM 4265 C CA . SER B 1 277 ? 7.505 -6.638 3.229 1.00 22.93 488 SER B CA 1
ATOM 4266 C C . SER B 1 277 ? 8.468 -5.716 3.931 1.00 20.55 488 SER B C 1
ATOM 4267 O O . SER B 1 277 ? 8.073 -4.663 4.457 1.00 21.73 488 SER B O 1
ATOM 4270 N N . ALA B 1 278 ? 9.731 -6.116 3.959 1.00 20.31 489 ALA B N 1
ATOM 4271 C CA . ALA B 1 278 ? 10.776 -5.284 4.536 1.00 19.32 489 ALA B CA 1
ATOM 4272 C C . ALA B 1 278 ? 10.814 -3.928 3.835 1.00 18.63 489 ALA B C 1
ATOM 4273 O O . ALA B 1 278 ? 11.086 -2.897 4.466 1.00 19.44 489 ALA B O 1
ATOM 4275 N N . TYR B 1 279 ? 10.520 -3.898 2.541 1.00 19.65 490 TYR B N 1
ATOM 4276 C CA . TYR B 1 279 ? 10.526 -2.624 1.832 1.00 19.22 490 TYR B CA 1
ATOM 4277 C C . TYR B 1 279 ? 9.462 -1.685 2.378 1.00 18.89 490 TYR B C 1
ATOM 4278 O O . TYR B 1 279 ? 9.728 -0.524 2.663 1.00 19.89 490 TYR B O 1
ATOM 4287 N N . THR B 1 280 ? 8.248 -2.195 2.535 1.00 19.31 491 THR B N 1
ATOM 4288 C CA . THR B 1 280 ? 7.132 -1.393 3.015 1.00 21.08 491 THR B CA 1
ATOM 4289 C C . THR B 1 280 ? 7.412 -0.881 4.417 1.00 20.45 491 THR B C 1
ATOM 4290 O O . THR B 1 280 ? 7.144 0.285 4.737 1.00 19.55 491 THR B O 1
ATOM 4294 N N . VAL B 1 281 ? 7.964 -1.757 5.247 1.00 18.79 492 VAL B N 1
ATOM 4295 C CA . VAL B 1 281 ? 8.252 -1.382 6.637 1.00 18.91 492 VAL B CA 1
ATOM 4296 C C . VAL B 1 281 ? 9.336 -0.294 6.702 1.00 18.31 492 VAL B C 1
ATOM 4297 O O . VAL B 1 281 ? 9.197 0.701 7.452 1.00 19.86 492 VAL B O 1
ATOM 4301 N N . ALA B 1 282 ? 10.404 -0.465 5.928 1.00 17.91 493 ALA B N 1
ATOM 4302 C CA . ALA B 1 282 ? 11.438 0.570 5.778 1.00 16.82 493 ALA B CA 1
ATOM 4303 C C . ALA B 1 282 ? 10.874 1.899 5.302 1.00 16.75 493 ALA B C 1
ATOM 4304 O O . ALA B 1 282 ? 11.167 2.975 5.884 1.00 18.88 493 ALA B O 1
ATOM 4306 N N . LYS B 1 283 ? 10.051 1.839 4.275 1.00 17.97 494 LYS B N 1
ATOM 4307 C CA . LYS B 1 283 ? 9.471 3.046 3.704 1.00 20.05 494 LYS B CA 1
ATOM 4308 C C . LYS B 1 283 ? 8.573 3.769 4.694 1.00 19.50 494 LYS B C 1
ATOM 4309 O O . LYS B 1 283 ? 8.656 4.990 4.825 1.00 20.77 494 LYS B O 1
ATOM 4315 N N . ASP B 1 284 ? 7.705 3.023 5.372 1.00 19.98 495 ASP B N 1
ATOM 4316 C CA . ASP B 1 284 ? 6.816 3.604 6.362 1.00 21.81 495 ASP B CA 1
ATOM 4317 C C . ASP B 1 284 ? 7.634 4.329 7.439 1.00 22.12 495 ASP B C 1
ATOM 4318 O O . ASP B 1 284 ? 7.289 5.439 7.875 1.00 23.59 495 ASP B O 1
ATOM 4323 N N . TYR B 1 285 ? 8.738 3.722 7.860 1.00 21.11 496 TYR B N 1
ATOM 4324 C CA . TYR B 1 285 ? 9.528 4.302 8.945 1.00 22.34 496 TYR B CA 1
ATOM 4325 C C . TYR B 1 285 ? 10.157 5.606 8.482 1.00 21.72 496 TYR B C 1
ATOM 4326 O O . TYR B 1 285 ? 10.124 6.632 9.185 1.00 22.71 496 TYR B O 1
ATOM 4335 N N . LEU B 1 286 ? 10.777 5.561 7.306 1.00 20.75 497 LEU B N 1
ATOM 4336 C CA . LEU B 1 286 ? 11.462 6.739 6.772 1.00 22.26 497 LEU B CA 1
ATOM 4337 C C . LEU B 1 286 ? 10.485 7.895 6.506 1.00 23.24 497 LEU B C 1
ATOM 4338 O O . LEU B 1 286 ? 10.819 9.069 6.726 1.00 23.66 497 LEU B O 1
ATOM 4343 N N . LYS B 1 287 ? 9.284 7.574 6.030 1.00 24.56 498 LYS B N 1
ATOM 4344 C CA . LYS B 1 287 ? 8.277 8.608 5.831 1.00 26.11 498 LYS B CA 1
ATOM 4345 C C . LYS B 1 287 ? 7.857 9.196 7.181 1.00 26.89 498 LYS B C 1
ATOM 4346 O O . LYS B 1 287 ? 7.706 10.407 7.312 1.00 29.45 498 LYS B O 1
ATOM 4352 N N . ASP B 1 288 ? 7.668 8.344 8.180 1.00 27.21 499 ASP B N 1
ATOM 4353 C CA . ASP B 1 288 ? 7.219 8.824 9.488 1.00 30.27 499 ASP B CA 1
ATOM 4354 C C . ASP B 1 288 ? 8.253 9.737 10.147 1.00 30.01 499 ASP B C 1
ATOM 4355 O O . ASP B 1 288 ? 7.897 10.682 10.880 1.00 33.95 499 ASP B O 1
ATOM 4360 N N . GLN B 1 289 ? 9.523 9.473 9.887 1.00 29.52 500 GLN B N 1
ATOM 4361 C CA . GLN B 1 289 ? 10.605 10.284 10.415 1.00 30.70 500 GLN B CA 1
ATOM 4362 C C . GLN B 1 289 ? 10.896 11.522 9.584 1.00 31.84 500 GLN B C 1
ATOM 4363 O O . GLN B 1 289 ? 11.742 12.318 9.968 1.00 34.22 500 GLN B O 1
ATOM 4369 N N . GLY B 1 290 ? 10.205 11.676 8.454 1.00 30.62 501 GLY B N 1
ATOM 4370 C CA . GLY B 1 290 ? 10.449 12.776 7.533 1.00 32.07 501 GLY B CA 1
ATOM 4371 C C . GLY B 1 290 ? 11.781 12.693 6.805 1.00 30.80 501 GLY B C 1
ATOM 4372 O O . GLY B 1 290 ? 12.271 13.699 6.279 1.00 34.24 501 GLY B O 1
ATOM 4373 N N . ILE B 1 291 ? 12.368 11.500 6.744 1.00 28.52 502 ILE B N 1
ATOM 4374 C CA . ILE B 1 291 ? 13.660 11.359 6.081 1.00 30.63 502 ILE B CA 1
ATOM 4375 C C . ILE B 1 291 ? 13.473 11.314 4.578 1.00 28.71 502 ILE B C 1
ATOM 4376 O O . ILE B 1 291 ? 14.314 11.804 3.828 1.00 32.87 502 ILE B O 1
ATOM 4381 N N . ILE B 1 292 ? 12.367 10.714 4.147 1.00 29.93 503 ILE B N 1
ATOM 4382 C CA . ILE B 1 292 ? 11.948 10.788 2.755 1.00 32.75 503 ILE B CA 1
ATOM 4383 C C . ILE B 1 292 ? 10.530 11.311 2.646 1.00 39.92 503 ILE B C 1
ATOM 4384 O O . ILE B 1 292 ? 9.749 11.203 3.603 1.00 35.24 503 ILE B O 1
ATOM 4389 N N . LYS B 1 293 ? 10.272 11.907 1.473 1.00 49.91 504 LYS B N 1
ATOM 4390 C CA . LYS B 1 293 ? 8.954 12.174 0.876 1.00 60.74 504 LYS B CA 1
ATOM 4391 C C . LYS B 1 293 ? 8.225 13.375 1.460 1.00 72.74 504 LYS B C 1
ATOM 4392 O O . LYS B 1 293 ? 7.623 13.322 2.530 1.00 73.96 504 LYS B O 1
#

Radius of gyration: 27.21 Å; Cα contacts (8 Å, |Δi|>4): 1090; chains: 2; bounding box: 65×65×69 Å

CATH classification: 3.40.190.10 (+1 more: 3.40.190.120)

Organism: Listeria monocytogenes serovar 1/2a (strain ATCC BAA-679 / EGD-e) (NCBI:txid169963)

Secondary structure (DSSP, 8-state):
-EEEEEESSHHHHHHHHHHHHHHHHHSS--EEEEEEEE-HHHHHHHHHTTS-SBEEEEHHHIIIIII----S---HHHHHHHHHHHHHHHH-EEE----S----EEEEE-HHHHHHHT--BGGGGGGGGGG--EEE-HHHHHSTTTHHHHHHHS----SSEEE--TTHHHHHHHHTS-SEEEEETT-HHHHHTT-EEPB-TT--SPP--EEEEEEHHHHHH-GGGHHHHGGGTT---HHHHHHHHHHHHTT---HHHHHHHHHHHHTS--/-EEEEEESSHHHHHHHHHHHHHHHHHSS--EEEEEEEE-HHHHHHHHHHTS-SBEEEEHHHIIIIII----S-S-HHHHHHHHHHHHHHHH-EEE----S---SEEEEE-HHHHHHTT--BGGGGGGGGGG--EEE-HHHHHSTTTHHHHHHHH----SSEEE--HHHHHHHHHHTS-SEEEEETT-HHHHHTT-EEPB-TT--SPP--EEEEEEHHHHHH-GGGHHHHHTTTT---HHHHHHHHHHHHTT---HHHHHHHHHHHTTS--

Nearest PDB structures (foldseek):
  4z7e-assembly2_B  TM=1.004E+00  e=3.557E-60  Listeria monocytogenes EGD-e
  7txk-assembly2_B  TM=7.232E-01  e=4.548E-41  Streptococcus pneumoniae D39
  7s7y-assembly1_A  TM=8.744E-01  e=6.302E-34  Thermoanaerobacter sp. X513
  7s7w-assembly1_A  TM=8.972E-01  e=2.661E-32  Thermoanaerobacter sp. X513
  3o66-assembly2_B  TM=9.206E-01  e=7.527E-30  Staphylococcus aureus subsp. aureus Mu50

Sequence (540 aa):
EEITIAGKLGAEPEILINMYKKLVIEDETDLKVNNVKPNMGKTSFVFNALKSGDIDIYPEFTGTVLETFLKENAKTHDPEEVYTQARDGLAKDFDMTYLKPMKYNNTYALAVSPEEFAKENNLEKISDLGPVSDQVKAGFTLEEFKDRSDGYKGIQDKYGLTFSNLKTMEPKLRYNAIKSGDINLLDAYSTDSELAQYKLKVLEDDQQLFPPYQGAPLMLTKTLDKYPELKKPLNKLAGKITDDEMRKMNYEVNVNGKSAYTVAKDYLKDQGIIKEEITIAGKLGAEPEILINMYKLVIEDETDLKVNNVKPNMMGKTSFVFNALKSGDIDIYPEFTGTVLETFLKENAKTHDPEEVYTQARDGLAKDFDMTYLKPMKKYNNTYALAVSPEFAKENNLEKISDLGPVSDDQVKAGFTLEFKDRSDGYKGIQDKYGLTFSNLKTMEPKLRYNAIKSGDINLLDAYSSTDSELAQYKLKVLEDDQQLFPPYQGAPLMMLTKTLDKYPELKKPLNKLAGKITDDEMRKMNYEVNVNGKSAYTVAKDYLKDQGIIK